Protein 3AAY (pdb70)

Nearest PDB structures (foldseek):
  3aay-assembly2_B  TM=1.004E+00  e=2.017E-62  Mycobacterium tuberculosis
  8k57-assembly1_A-2  TM=9.661E-01  e=4.458E-36  Frondihabitans sp.
  1uar-assembly1_A  TM=9.486E-01  e=1.639E-36  Thermus thermophilus
  8k55-assembly1_B  TM=9.599E-01  e=8.427E-35  Frondihabitans sp.
  3p3a-assembly1_B  TM=9.609E-01  e=1.374E-35  Mycolicibacterium thermoresistibile

Structure (mmCIF, N/CA/C/O backbone):
data_3AAY
#
_entry.id   3AAY
#
_cell.length_a   69.431
_cell.length_b   84.141
_cell.length_c   102.464
_cell.angle_alpha   90.00
_cell.angle_beta   90.00
_cell.angle_gamma   90.00
#
_symmetry.space_group_name_H-M   'P 21 21 21'
#
loop_
_entity.id
_entity.type
_entity.pdbx_description
1 polymer 'Putative thiosulfate sulfurtransferase'
2 non-polymer 'SULFATE ION'
3 non-polymer GLYCEROL
4 water water
#
loop_
_atom_site.group_PDB
_atom_site.id
_atom_site.type_symbol
_atom_site.label_atom_id
_atom_site.label_alt_id
_atom_site.label_comp_id
_atom_site.label_asym_id
_atom_site.label_entity_id
_atom_site.label_seq_id
_atom_site.pdbx_PDB_ins_code
_atom_site.Cartn_x
_atom_site.Cartn_y
_atom_site.Cartn_z
_atom_site.occupancy
_atom_site.B_iso_or_equiv
_atom_site.auth_seq_id
_atom_site.auth_comp_id
_atom_site.auth_asym_id
_atom_site.auth_atom_id
_atom_site.pdbx_PDB_model_num
ATOM 1 N N . MET A 1 1 ? 76.760 52.305 26.176 1.00 37.18 1 MET A N 1
ATOM 2 C CA . MET A 1 1 ? 77.040 52.145 24.709 1.00 37.65 1 MET A CA 1
ATOM 3 C C . MET A 1 1 ? 76.602 50.757 24.251 1.00 37.55 1 MET A C 1
ATOM 4 O O . MET A 1 1 ? 77.280 49.758 24.540 1.00 37.79 1 MET A O 1
ATOM 9 N N . ALA A 1 2 ? 75.486 50.695 23.524 1.00 36.94 2 ALA A N 1
ATOM 10 C CA . ALA A 1 2 ? 74.754 49.430 23.361 1.00 36.71 2 ALA A CA 1
ATOM 11 C C . ALA A 1 2 ? 74.666 48.851 21.946 1.00 36.31 2 ALA A C 1
ATOM 12 O O . ALA A 1 2 ? 73.790 48.038 21.669 1.00 36.29 2 ALA A O 1
ATOM 14 N N . ARG A 1 3 ? 75.569 49.243 21.056 1.00 35.86 3 ARG A N 1
ATOM 15 C CA . ARG A 1 3 ? 75.553 48.707 19.685 1.00 35.36 3 ARG A CA 1
ATOM 16 C C . ARG A 1 3 ? 75.288 47.191 19.560 1.00 35.40 3 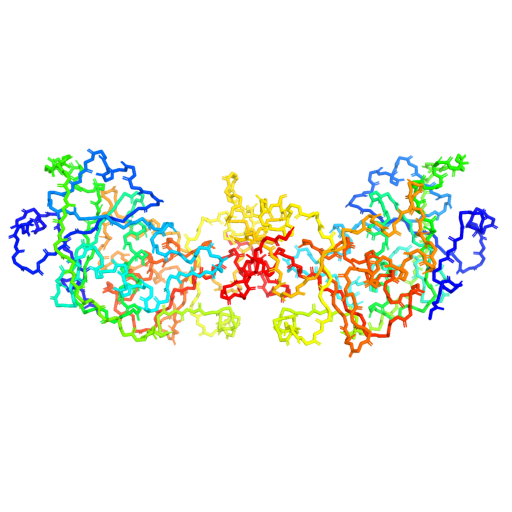ARG A C 1
ATOM 17 O O . ARG A 1 3 ? 74.466 46.754 18.742 1.00 35.09 3 ARG A O 1
ATOM 25 N N . CYS A 1 4 ? 75.962 46.385 20.372 1.00 35.84 4 CYS A N 1
ATOM 26 C CA . CYS A 1 4 ? 75.748 44.922 20.313 1.00 35.89 4 CYS A CA 1
ATOM 27 C C . CYS A 1 4 ? 74.274 44.476 20.440 1.00 34.29 4 CYS A C 1
ATOM 28 O O . CYS A 1 4 ? 73.833 43.548 19.750 1.00 34.25 4 CYS A O 1
ATOM 31 N N . ASP A 1 5 ? 73.516 45.159 21.301 1.00 31.82 5 ASP A N 1
ATOM 32 C CA . ASP A 1 5 ? 72.152 44.758 21.656 1.00 29.57 5 ASP A CA 1
ATOM 33 C C . ASP A 1 5 ? 71.043 45.452 20.850 1.00 26.97 5 ASP A C 1
ATOM 34 O O . ASP A 1 5 ? 69.863 45.125 21.015 1.00 25.94 5 ASP A O 1
ATOM 39 N N . VAL A 1 6 ? 71.399 46.436 20.025 1.00 23.93 6 VAL A N 1
ATOM 40 C CA . VAL A 1 6 ? 70.365 47.277 19.402 1.00 21.77 6 VAL A CA 1
ATOM 41 C C . VAL A 1 6 ? 70.387 47.270 17.872 1.00 21.30 6 VAL A C 1
ATOM 42 O O . VAL A 1 6 ? 69.516 47.865 17.224 1.00 20.94 6 VAL A O 1
ATOM 46 N N . LEU A 1 7 ? 71.370 46.588 17.304 1.00 20.80 7 LEU A N 1
ATOM 47 C CA . LEU A 1 7 ? 71.625 46.647 15.883 1.00 20.72 7 LEU A CA 1
ATOM 48 C C . LEU A 1 7 ? 71.989 45.244 15.409 1.00 21.54 7 LEU A C 1
ATOM 49 O O . LEU A 1 7 ? 72.709 44.514 16.111 1.00 20.44 7 LEU A O 1
ATOM 54 N N . VAL A 1 8 ? 71.469 44.843 14.242 1.00 20.98 8 VAL A N 1
ATOM 55 C CA . VAL A 1 8 ? 71.891 43.585 13.630 1.00 20.83 8 VAL A CA 1
ATOM 56 C C . VAL A 1 8 ? 72.319 43.865 12.191 1.00 20.29 8 VAL A C 1
ATOM 57 O O . VAL A 1 8 ? 71.809 44.795 11.557 1.00 19.83 8 VAL A O 1
ATOM 61 N N . SER A 1 9 ? 73.266 43.082 11.697 1.00 20.35 9 SER A N 1
ATOM 62 C CA . SER A 1 9 ? 73.731 43.224 10.317 1.00 20.86 9 SER A CA 1
ATOM 63 C C . SER A 1 9 ? 72.774 42.553 9.322 1.00 20.91 9 SER A C 1
ATOM 64 O O . SER A 1 9 ? 71.992 41.661 9.675 1.00 19.90 9 SER A O 1
ATOM 67 N N . ALA A 1 10 ? 72.871 42.973 8.062 1.00 21.54 10 ALA A N 1
ATOM 68 C CA . ALA A 1 10 ? 72.089 42.356 7.008 1.00 22.55 10 ALA A CA 1
ATOM 69 C C . ALA A 1 10 ? 72.473 40.887 6.931 1.00 23.52 10 ALA A C 1
ATOM 70 O O . ALA A 1 10 ? 71.647 40.018 6.659 1.00 24.04 10 ALA A O 1
ATOM 72 N N . ASP A 1 11 ? 73.746 40.611 7.168 1.00 24.20 11 ASP A N 1
ATOM 73 C CA . ASP A 1 11 ? 74.221 39.249 7.146 1.00 25.24 11 ASP A CA 1
ATOM 74 C C . ASP A 1 11 ? 73.552 38.386 8.214 1.00 24.65 11 ASP A C 1
ATOM 75 O O . ASP A 1 11 ? 73.082 37.282 7.923 1.00 24.18 11 ASP A O 1
ATOM 80 N N . TRP A 1 12 ? 73.498 38.889 9.445 1.00 23.96 12 TRP A N 1
ATOM 81 C CA . TRP A 1 12 ? 72.790 38.170 10.518 1.00 23.64 12 TRP A CA 1
ATOM 82 C C . TRP A 1 12 ? 71.323 37.993 10.155 1.00 23.32 12 TRP A C 1
ATOM 83 O O . TRP A 1 12 ? 70.753 36.904 10.312 1.00 22.99 12 TRP A O 1
ATOM 94 N N . ALA A 1 13 ? 70.707 39.072 9.678 1.00 22.16 13 ALA A N 1
ATOM 95 C CA . ALA A 1 13 ? 69.300 39.051 9.307 1.00 22.34 13 ALA A CA 1
ATOM 96 C C . ALA A 1 13 ? 68.963 37.966 8.269 1.00 23.06 13 ALA A C 1
ATOM 97 O O . ALA A 1 13 ? 68.032 37.170 8.461 1.00 22.24 13 ALA A O 1
ATOM 99 N N . GLU A 1 14 ? 69.690 37.931 7.154 1.00 23.32 14 GLU A N 1
ATOM 100 C CA . GLU A 1 14 ? 69.356 36.936 6.152 1.00 24.42 14 GLU A CA 1
ATOM 101 C C . GLU A 1 14 ? 69.423 35.503 6.697 1.00 24.76 14 GLU A C 1
ATOM 102 O O . GLU A 1 14 ? 68.639 34.658 6.306 1.00 25.02 14 GLU A O 1
ATOM 108 N N . SER A 1 15 ? 70.341 35.251 7.619 1.00 26.38 15 SER A N 1
ATOM 109 C CA . SER A 1 15 ? 70.516 33.914 8.192 1.00 27.68 15 SER A CA 1
ATOM 110 C C . SER A 1 15 ? 69.480 33.581 9.257 1.00 28.00 15 SER A C 1
ATOM 111 O O . SER A 1 15 ? 69.458 32.462 9.785 1.00 28.57 15 SER A O 1
ATOM 114 N N . ASN A 1 16 ? 68.641 34.556 9.592 1.00 26.62 16 ASN A N 1
ATOM 115 C CA . ASN A 1 16 ? 67.736 34.419 10.721 1.00 25.96 16 ASN A CA 1
ATOM 116 C C . ASN A 1 16 ? 66.312 34.852 10.401 1.00 25.56 16 ASN A C 1
ATOM 117 O O . ASN A 1 16 ? 65.532 35.241 11.291 1.00 24.43 16 ASN A O 1
ATOM 122 N N . LEU A 1 17 ? 65.966 34.770 9.121 1.00 25.47 17 LEU A N 1
ATOM 123 C CA . LEU A 1 17 ? 64.643 35.199 8.676 1.00 26.25 17 LEU A CA 1
ATOM 124 C C . LEU A 1 17 ? 63.536 34.333 9.278 1.00 27.06 17 LEU A C 1
ATOM 125 O O . LEU A 1 17 ? 62.420 34.794 9.475 1.00 27.29 17 LEU A O 1
ATOM 130 N N . HIS A 1 18 ? 63.840 33.075 9.563 1.00 27.89 18 HIS A N 1
ATOM 131 C CA . HIS A 1 18 ? 62.808 32.199 10.118 1.00 28.88 18 HIS A CA 1
ATOM 132 C C . HIS A 1 18 ? 63.256 31.626 11.468 1.00 28.47 18 HIS A C 1
ATOM 133 O O . HIS A 1 18 ? 62.992 30.462 11.769 1.00 28.94 18 HIS A O 1
ATOM 140 N N . ALA A 1 19 ? 63.954 32.435 12.261 1.00 26.35 19 ALA A N 1
ATOM 141 C CA . ALA A 1 19 ? 64.422 31.985 13.570 1.00 25.58 19 ALA A CA 1
ATOM 142 C C . ALA A 1 19 ? 63.297 32.124 14.605 1.00 24.70 19 ALA A C 1
ATOM 143 O O . ALA A 1 19 ? 62.460 33.016 14.490 1.00 24.32 19 ALA A O 1
ATOM 145 N N . PRO A 1 20 ? 63.269 31.232 15.607 1.00 23.28 20 PRO A N 1
ATOM 146 C CA . PRO A 1 20 ? 62.248 31.248 16.660 1.00 22.48 20 PRO A CA 1
ATOM 147 C C . PRO A 1 20 ? 62.133 32.600 17.342 1.00 21.84 20 PRO A C 1
ATOM 148 O O . PRO A 1 20 ? 63.138 33.180 17.728 1.00 21.95 20 PRO A O 1
ATOM 152 N N . LYS A 1 21 ? 60.903 33.077 17.490 1.00 21.23 21 LYS A N 1
ATOM 153 C CA . LYS A 1 21 ? 60.597 34.316 18.187 1.00 20.57 21 LYS A CA 1
ATOM 154 C C . LYS A 1 21 ? 61.353 35.537 17.654 1.00 20.10 21 LYS A C 1
ATOM 155 O O . LYS A 1 21 ? 61.642 36.469 18.401 1.00 19.56 21 LYS A O 1
ATOM 161 N N . VAL A 1 22 ? 61.622 35.548 16.355 1.00 18.93 22 VAL A N 1
ATOM 162 C CA . VAL A 1 22 ? 62.172 36.740 15.706 1.00 18.75 22 VAL A CA 1
ATOM 163 C C . VAL A 1 22 ? 61.172 37.161 14.621 1.00 18.57 22 VAL A C 1
ATOM 164 O O . VAL A 1 22 ? 60.693 36.319 13.851 1.00 18.23 22 VAL A O 1
ATOM 168 N N . VAL A 1 23 ? 60.809 38.435 14.599 1.00 17.57 23 VAL A N 1
ATOM 169 C CA . VAL A 1 23 ? 59.888 38.938 13.573 1.00 17.55 23 VAL A CA 1
ATOM 170 C C . VAL A 1 23 ? 60.448 40.206 12.917 1.00 17.72 23 VAL A C 1
ATOM 171 O O . VAL A 1 23 ? 60.923 41.128 13.603 1.00 16.90 23 VAL A O 1
ATOM 175 N N . PHE A 1 24 ? 60.387 40.238 11.595 1.00 17.28 24 PHE A N 1
ATOM 176 C CA . PHE A 1 24 ? 60.867 41.374 10.813 1.00 17.97 24 PHE A CA 1
ATOM 177 C C . PHE A 1 24 ? 59.710 42.285 10.459 1.00 17.85 24 PHE A C 1
ATOM 178 O O . PHE A 1 24 ? 58.638 41.817 10.074 1.00 17.22 24 PHE A O 1
ATOM 186 N N . VAL A 1 25 ? 59.936 43.589 10.582 1.00 18.58 25 VAL A N 1
ATOM 187 C CA . VAL A 1 25 ? 58.855 44.563 10.490 1.00 18.77 25 VAL A CA 1
ATOM 188 C C . VAL A 1 25 ? 59.360 45.725 9.652 1.00 19.75 25 VAL A C 1
ATOM 189 O O . VAL A 1 25 ? 60.319 46.403 10.033 1.00 19.88 25 VAL A O 1
ATOM 193 N N . GLU A 1 26 ? 58.740 45.932 8.495 1.00 20.25 26 GLU A N 1
ATOM 194 C CA . GLU A 1 26 ? 59.100 47.056 7.641 1.00 21.32 26 GLU A CA 1
ATOM 195 C C . GLU A 1 26 ? 58.263 48.276 7.978 1.00 22.07 26 GLU A C 1
ATOM 196 O O . GLU A 1 26 ? 57.035 48.219 7.960 1.00 21.87 26 GLU A O 1
ATOM 202 N N . VAL A 1 27 ? 58.932 49.386 8.266 1.00 24.04 27 VAL A N 1
ATOM 203 C CA . VAL A 1 27 ? 58.226 50.626 8.573 1.00 25.64 27 VAL A CA 1
ATOM 204 C C . VAL A 1 27 ? 58.632 51.725 7.610 1.00 27.57 27 VAL A C 1
ATOM 205 O O . VAL A 1 27 ? 59.826 52.009 7.426 1.00 27.26 27 VAL A O 1
ATOM 209 N N . ASP A 1 28 ? 57.616 52.317 6.987 1.00 30.29 28 ASP A N 1
ATOM 210 C CA . ASP A 1 28 ? 57.785 53.506 6.158 1.00 32.56 28 ASP A CA 1
ATOM 211 C C . ASP A 1 28 ? 56.508 54.349 6.091 1.00 33.75 28 ASP A C 1
ATOM 212 O O . ASP A 1 28 ? 55.437 53.997 6.652 1.00 33.48 28 ASP A O 1
ATOM 217 N N . GLU A 1 29 ? 56.676 55.484 5.424 1.00 35.27 29 GLU A N 1
ATOM 218 C CA . GLU A 1 29 ? 55.639 56.452 5.040 1.00 37.18 29 GLU A CA 1
ATOM 219 C C . GLU A 1 29 ? 54.299 55.833 4.656 1.00 37.77 29 GLU A C 1
ATOM 220 O O . GLU A 1 29 ? 53.247 56.147 5.233 1.00 38.32 29 GLU A O 1
ATOM 226 N N . ASP A 1 30 ? 54.343 54.985 3.638 1.00 38.30 30 ASP A N 1
ATOM 227 C CA . ASP A 1 30 ? 53.199 54.174 3.259 1.00 38.76 30 ASP A CA 1
ATOM 228 C C . ASP A 1 30 ? 53.766 52.791 3.015 1.00 38.40 30 ASP A C 1
ATOM 229 O O . ASP A 1 30 ? 54.933 52.546 3.290 1.00 38.76 30 ASP A O 1
ATOM 234 N N . THR A 1 31 ? 52.962 51.868 2.519 1.00 37.89 31 THR A N 1
ATOM 235 C CA . THR A 1 31 ? 53.455 50.521 2.419 1.00 37.22 31 THR A CA 1
ATOM 236 C C . THR A 1 31 ? 53.664 50.186 0.964 1.00 36.53 31 THR A C 1
ATOM 237 O O . THR A 1 31 ? 53.655 49.013 0.590 1.00 36.53 31 THR A O 1
ATOM 241 N N . SER A 1 32 ? 53.851 51.220 0.140 1.00 35.56 32 SER A N 1
ATOM 242 C CA . SER A 1 32 ? 53.984 50.991 -1.281 1.00 34.38 32 SER A CA 1
ATOM 243 C C . SER A 1 32 ? 55.227 50.148 -1.539 1.00 32.92 32 SER A C 1
ATOM 244 O O . SER A 1 32 ? 55.157 49.166 -2.263 1.00 33.57 32 SER A O 1
ATOM 247 N N . ALA A 1 33 ? 56.352 50.516 -0.933 1.00 31.54 33 ALA A N 1
ATOM 248 C CA . ALA A 1 33 ? 57.579 49.731 -1.080 1.00 30.53 33 ALA A CA 1
ATOM 249 C C . ALA A 1 33 ? 57.358 48.279 -0.646 1.00 29.68 33 ALA A C 1
ATOM 250 O O . ALA A 1 33 ? 57.653 47.342 -1.380 1.00 29.32 33 ALA A O 1
ATOM 252 N N . TYR A 1 34 ? 56.821 48.101 0.554 1.00 29.53 34 TYR A N 1
ATOM 253 C CA . TYR A 1 34 ? 56.615 46.762 1.091 1.00 29.20 34 TYR A CA 1
ATOM 254 C C . TYR A 1 34 ? 55.708 45.901 0.202 1.00 29.93 34 TYR A C 1
ATOM 255 O O . TYR A 1 34 ? 55.925 44.698 0.044 1.00 29.76 34 TYR A O 1
ATOM 264 N N . ASP A 1 35 ? 54.686 46.527 -0.373 1.00 30.74 35 ASP A N 1
ATOM 265 C CA . ASP A 1 35 ? 53.729 45.821 -1.228 1.00 32.44 35 ASP A CA 1
ATOM 266 C C . ASP A 1 35 ? 54.343 45.415 -2.567 1.00 33.14 35 ASP A C 1
ATOM 267 O O . ASP A 1 35 ? 53.836 44.514 -3.238 1.00 34.20 35 ASP A O 1
ATOM 272 N N . ARG A 1 36 ? 55.413 46.092 -2.973 1.00 33.35 36 ARG A N 1
ATOM 273 C CA . ARG A 1 36 ? 56.132 45.689 -4.181 1.00 33.47 36 ARG A CA 1
ATOM 274 C C . ARG A 1 36 ? 56.985 44.471 -3.858 1.00 32.80 36 ARG A C 1
ATOM 275 O O . ARG A 1 36 ? 56.807 43.403 -4.446 1.00 32.80 36 ARG A O 1
ATOM 283 N N . ASP A 1 37 ? 57.902 44.621 -2.903 1.00 31.76 37 ASP A N 1
ATOM 284 C CA . ASP A 1 37 ? 58.511 43.459 -2.275 1.00 30.56 37 ASP A CA 1
ATOM 285 C C . ASP A 1 37 ? 59.148 43.794 -0.929 1.00 28.94 37 ASP A C 1
ATOM 286 O O . ASP A 1 37 ? 59.312 44.967 -0.578 1.00 29.10 37 ASP A O 1
ATOM 291 N N . HIS A 1 38 ? 59.481 42.760 -0.173 1.00 26.41 38 HIS A N 1
ATOM 292 C CA . HIS A 1 38 ? 59.907 42.935 1.198 1.00 24.33 38 HIS A CA 1
ATOM 293 C C . HIS A 1 38 ? 60.812 41.789 1.592 1.00 23.84 38 HIS A C 1
ATOM 294 O O . HIS A 1 38 ? 60.927 40.773 0.881 1.00 23.95 38 HIS A O 1
ATOM 301 N N . ILE A 1 39 ? 61.446 41.947 2.742 1.00 22.16 39 ILE A N 1
ATOM 302 C CA . ILE A 1 39 ? 62.228 40.870 3.299 1.00 21.40 39 ILE A CA 1
ATOM 303 C C . ILE A 1 39 ? 61.266 39.718 3.585 1.00 21.46 39 ILE A C 1
ATOM 304 O O . ILE A 1 39 ? 60.157 39.934 4.092 1.00 21.20 39 ILE A O 1
ATOM 309 N N . ALA A 1 40 ? 61.680 38.511 3.220 1.00 21.10 40 ALA A N 1
ATOM 310 C CA . ALA A 1 40 ? 60.833 37.318 3.341 1.00 21.84 40 ALA A CA 1
ATOM 311 C C . ALA A 1 40 ? 60.260 37.172 4.741 1.00 21.47 40 ALA A C 1
ATOM 312 O O . ALA A 1 40 ? 61.006 37.159 5.722 1.00 22.07 40 ALA A O 1
ATOM 314 N N . GLY A 1 41 ? 58.942 37.061 4.826 1.00 21.50 41 GLY A N 1
ATOM 315 C CA . GLY A 1 41 ? 58.280 36.859 6.113 1.00 21.27 41 GLY A CA 1
ATOM 316 C C . GLY A 1 41 ? 58.032 38.126 6.896 1.00 20.97 41 GLY A C 1
ATOM 317 O O . GLY A 1 41 ? 57.402 38.085 7.966 1.00 20.98 41 GLY A O 1
ATOM 318 N N . ALA A 1 42 ? 58.517 39.262 6.395 1.00 20.69 42 ALA A N 1
ATOM 319 C CA . ALA A 1 42 ? 58.326 40.525 7.123 1.00 21.16 42 ALA A CA 1
ATOM 320 C C . ALA A 1 42 ? 56.870 40.988 7.058 1.00 21.53 42 ALA A C 1
ATOM 321 O O . ALA A 1 42 ? 56.173 40.727 6.073 1.00 21.70 42 ALA A O 1
ATOM 323 N N . ILE A 1 43 ? 56.420 41.693 8.100 1.00 21.35 43 ILE A N 1
ATOM 324 C CA . ILE A 1 43 ? 55.115 42.339 8.094 1.00 21.17 43 ILE A CA 1
ATOM 325 C C . ILE A 1 43 ? 55.331 43.853 7.998 1.00 21.85 43 ILE A C 1
ATOM 326 O O . ILE A 1 43 ? 56.470 44.335 8.088 1.00 21.34 43 ILE A O 1
ATOM 331 N N . LYS A 1 44 ? 54.257 44.612 7.803 1.00 22.32 44 LYS A N 1
ATOM 332 C CA . LYS A 1 44 ? 54.416 46.050 7.620 1.00 23.03 44 LYS A CA 1
ATOM 333 C C . LYS A 1 44 ? 53.675 46.827 8.692 1.00 22.97 44 LYS A C 1
ATOM 334 O O . LYS A 1 44 ? 52.608 46.402 9.145 1.00 23.10 44 LYS A O 1
ATOM 340 N N . LEU A 1 45 ? 54.261 47.953 9.107 1.00 22.48 45 LEU A N 1
ATOM 341 C CA . LEU A 1 45 ? 53.529 48.987 9.854 1.00 22.85 45 LEU A CA 1
ATOM 342 C C . LEU A 1 45 ? 53.525 50.252 9.012 1.00 23.27 45 LEU A C 1
ATOM 343 O O . LEU A 1 45 ? 54.588 50.709 8.581 1.00 23.72 45 LEU A O 1
ATOM 348 N N . ASP A 1 46 ? 52.348 50.820 8.775 1.00 23.52 46 ASP A N 1
ATOM 349 C CA . ASP A 1 46 ? 52.233 52.082 8.040 1.00 23.52 46 ASP A CA 1
ATOM 350 C C . ASP A 1 46 ? 52.418 53.226 9.015 1.00 23.16 46 ASP A C 1
ATOM 351 O O . ASP A 1 46 ? 51.616 53.409 9.919 1.00 22.91 46 ASP A O 1
ATOM 356 N N . TRP A 1 47 ? 53.475 54.010 8.843 1.00 23.00 47 TRP A N 1
ATOM 357 C CA . TRP A 1 47 ? 53.757 55.054 9.802 1.00 23.76 47 TRP A CA 1
ATOM 358 C C . TRP A 1 47 ? 52.627 56.093 9.907 1.00 24.45 47 TRP A C 1
ATOM 359 O O . TRP A 1 47 ? 52.371 56.635 10.991 1.00 24.68 47 TRP A O 1
ATOM 370 N N . ARG A 1 48 ? 51.933 56.359 8.804 1.00 24.11 48 ARG A N 1
ATOM 371 C CA . ARG A 1 48 ? 50.828 57.322 8.824 1.00 25.60 48 ARG A CA 1
ATOM 372 C C . ARG A 1 48 ? 49.500 56.751 9.346 1.00 25.53 48 ARG A C 1
ATOM 373 O O . ARG A 1 48 ? 48.869 57.353 10.216 1.00 26.93 48 ARG A O 1
ATOM 381 N N . THR A 1 49 ? 49.074 55.598 8.847 1.00 25.32 49 THR A N 1
ATOM 382 C CA . THR A 1 49 ? 47.730 55.094 9.197 1.00 25.43 49 THR A CA 1
ATOM 383 C C . THR A 1 49 ? 47.687 54.176 10.428 1.00 25.21 49 THR A C 1
ATOM 384 O O . THR A 1 49 ? 46.650 54.070 11.097 1.00 25.88 49 THR A O 1
ATOM 388 N N . ASP A 1 50 ? 48.802 53.516 10.734 1.00 24.12 50 ASP A N 1
ATOM 389 C CA . ASP A 1 50 ? 48.856 52.596 11.870 1.00 23.69 50 ASP A CA 1
ATOM 390 C C . ASP A 1 50 ? 49.382 53.255 13.140 1.00 22.69 50 ASP A C 1
ATOM 391 O O . ASP A 1 50 ? 48.959 52.910 14.241 1.00 23.25 50 ASP A O 1
ATOM 396 N N . LEU A 1 51 ? 50.308 54.192 12.998 1.00 21.55 51 LEU A N 1
ATOM 397 C CA . LEU A 1 51 ? 51.057 54.656 14.170 1.00 21.81 51 LEU A CA 1
ATOM 398 C C . LEU A 1 51 ? 50.701 56.060 14.634 1.00 22.41 51 LEU A C 1
ATOM 399 O O . LEU A 1 51 ? 51.150 56.512 15.700 1.00 22.01 51 LEU A O 1
ATOM 404 N N . GLN A 1 52 ? 49.908 56.766 13.837 1.00 22.91 52 GLN A N 1
ATOM 405 C CA . GLN A 1 52 ? 49.500 58.098 14.232 1.00 23.82 52 GLN A CA 1
ATOM 406 C C . GLN A 1 52 ? 48.039 58.104 14.720 1.00 24.55 52 GLN A C 1
ATOM 407 O O . GLN A 1 52 ? 47.203 57.317 14.243 1.00 23.89 52 GLN A O 1
ATOM 413 N N . ASP A 1 53 ? 47.736 58.954 15.693 1.00 24.88 53 ASP A N 1
ATOM 414 C CA . ASP A 1 53 ? 46.342 59.158 16.089 1.00 25.75 53 ASP A CA 1
ATOM 415 C C . ASP A 1 53 ? 45.621 59.852 14.943 1.00 25.96 53 ASP A C 1
ATOM 416 O O . ASP A 1 53 ? 46.095 60.878 14.447 1.00 26.05 53 ASP A O 1
ATOM 421 N N . PRO A 1 54 ? 44.469 59.312 14.527 1.00 26.13 54 PRO A N 1
ATOM 422 C CA . PRO A 1 54 ? 43.841 59.850 13.323 1.00 25.97 54 PRO A CA 1
ATOM 423 C C . PRO A 1 54 ? 43.151 61.185 13.579 1.00 25.28 54 PRO A C 1
ATOM 424 O O . PRO A 1 54 ? 42.746 61.841 12.640 1.00 25.91 54 PRO A O 1
ATOM 428 N N . VAL A 1 55 ? 42.994 61.575 14.831 1.00 24.42 55 VAL A N 1
ATOM 429 C CA . VAL A 1 55 ? 42.298 62.839 15.128 1.00 24.22 55 VAL A CA 1
ATOM 430 C C . VAL A 1 55 ? 43.220 63.872 15.770 1.00 23.79 55 VAL A C 1
ATOM 431 O O . VAL A 1 55 ? 43.394 64.970 15.242 1.00 23.48 55 VAL A O 1
ATOM 435 N N . LYS A 1 56 ? 43.778 63.523 16.928 1.00 23.32 56 LYS A N 1
ATOM 436 C CA . LYS A 1 56 ? 44.651 64.426 17.669 1.00 23.20 56 LYS A CA 1
ATOM 437 C C . LYS A 1 56 ? 46.048 64.400 17.059 1.00 22.29 56 LYS A C 1
ATOM 438 O O . LYS A 1 56 ? 46.403 63.444 16.388 1.00 21.68 56 LYS A O 1
ATOM 444 N N . ARG A 1 57 ? 46.846 65.438 17.302 1.00 21.62 57 ARG A N 1
ATOM 445 C CA . ARG A 1 57 ? 48.236 65.383 16.870 1.00 22.00 57 ARG A CA 1
ATOM 446 C C . ARG A 1 57 ? 49.043 64.587 17.893 1.00 21.77 57 ARG A C 1
ATOM 447 O O . ARG A 1 57 ? 49.593 65.157 18.834 1.00 21.80 57 ARG A O 1
ATOM 455 N N . ASP A 1 58 ? 49.136 63.279 17.698 1.00 22.18 58 ASP A N 1
ATOM 456 C CA . ASP A 1 58 ? 49.894 62.438 18.623 1.00 22.37 58 ASP A CA 1
ATOM 457 C C . ASP A 1 58 ? 50.110 61.103 17.922 1.00 22.51 58 ASP A C 1
ATOM 458 O O . ASP A 1 58 ? 49.539 60.851 16.859 1.00 21.73 58 ASP A O 1
ATOM 463 N N . PHE A 1 59 ? 50.943 60.233 18.478 1.00 22.84 59 PHE A N 1
ATOM 464 C CA . PHE A 1 59 ? 50.948 58.880 17.938 1.00 22.97 59 PHE A CA 1
ATOM 465 C C . PHE A 1 59 ? 50.014 58.054 18.829 1.00 23.33 59 PHE A C 1
ATOM 466 O O . PHE A 1 59 ? 49.403 58.587 19.765 1.00 22.14 59 PHE A O 1
ATOM 474 N N . VAL A 1 60 ? 49.864 56.773 18.512 1.00 23.31 60 VAL A N 1
ATOM 475 C CA . VAL A 1 60 ? 48.896 55.936 19.211 1.00 23.95 60 VAL A CA 1
ATOM 476 C C . VAL A 1 60 ? 49.261 55.770 20.688 1.00 23.96 60 VAL A C 1
ATOM 477 O O . VAL A 1 60 ? 50.447 55.760 21.037 1.00 24.39 60 VAL A O 1
ATOM 481 N N . ASP A 1 61 ? 48.247 55.666 21.543 1.00 23.28 61 ASP A N 1
ATOM 482 C CA . ASP A 1 61 ? 48.486 55.445 22.967 1.00 23.95 61 ASP A CA 1
ATOM 483 C C . ASP A 1 61 ? 48.760 53.964 23.222 1.00 23.22 61 ASP A C 1
ATOM 484 O O . ASP A 1 61 ? 48.782 53.169 22.279 1.00 22.10 61 ASP A O 1
ATOM 489 N N . ALA A 1 62 ? 48.987 53.595 24.475 1.00 22.65 62 ALA A N 1
ATOM 490 C 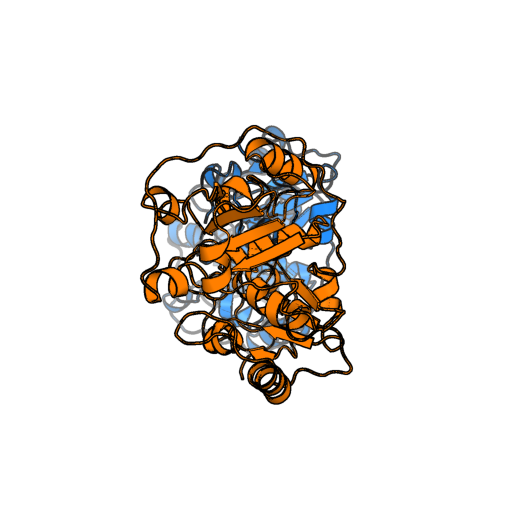CA . ALA A 1 62 ? 49.431 52.226 24.774 1.00 22.44 62 ALA A CA 1
ATOM 491 C C . ALA A 1 62 ? 48.424 51.165 24.355 1.00 22.11 62 ALA A C 1
ATOM 492 O O . ALA A 1 62 ? 48.814 50.094 23.854 1.00 22.15 62 ALA A O 1
ATOM 494 N N . GLN A 1 63 ? 47.138 51.441 24.554 1.00 21.69 63 GLN A N 1
ATOM 495 C CA . GLN A 1 63 ? 46.083 50.494 24.166 1.00 21.72 63 GLN A CA 1
ATOM 496 C C . GLN A 1 63 ? 45.987 50.331 22.652 1.00 21.53 63 GLN A C 1
ATOM 497 O O . GLN A 1 63 ? 45.857 49.210 22.153 1.00 21.19 63 GLN A O 1
ATOM 503 N N . GLN A 1 64 ? 46.041 51.441 21.923 1.00 21.10 64 GLN A N 1
ATOM 504 C CA . GLN A 1 64 ? 45.974 51.394 20.454 1.00 20.62 64 GLN A CA 1
ATOM 505 C C . GLN A 1 64 ? 47.201 50.645 19.896 1.00 20.44 64 GLN A C 1
ATOM 506 O O . GLN A 1 64 ? 47.120 49.847 18.922 1.00 20.00 64 GLN A O 1
ATOM 512 N N . PHE A 1 65 ? 48.354 50.912 20.502 1.00 19.66 65 PHE A N 1
ATOM 513 C CA . PHE A 1 65 ? 49.600 50.243 20.114 1.00 19.58 65 PHE A CA 1
ATOM 514 C C . PHE A 1 65 ? 49.495 48.736 20.394 1.00 19.05 65 PHE A C 1
ATOM 515 O O . PHE A 1 65 ? 49.891 47.908 19.569 1.00 18.59 65 PHE A O 1
ATOM 523 N N . SER A 1 66 ? 48.947 48.380 21.553 1.00 19.20 66 SER A N 1
ATOM 524 C CA . SER A 1 66 ? 48.780 46.967 21.913 1.00 18.94 66 SER A CA 1
ATOM 525 C C . SER A 1 66 ? 47.831 46.287 20.940 1.00 18.85 66 SER A C 1
ATOM 526 O O . SER A 1 66 ? 48.072 45.161 20.494 1.00 17.68 66 SER A O 1
ATOM 529 N N . LYS A 1 67 ? 46.742 46.978 20.609 1.00 19.13 67 LYS A N 1
ATOM 530 C CA . LYS A 1 67 ? 45.748 46.427 19.697 1.00 19.23 67 LYS A CA 1
ATOM 531 C C . LYS A 1 67 ? 46.363 46.200 18.335 1.00 19.04 67 LYS A C 1
ATOM 532 O O . LYS A 1 67 ? 46.105 45.180 17.671 1.00 18.92 67 LYS A O 1
ATOM 538 N N . LEU A 1 68 ? 47.175 47.153 17.897 1.00 18.09 68 LEU A N 1
ATOM 539 C CA . LEU A 1 68 ? 47.769 47.051 16.563 1.00 18.14 68 LEU A CA 1
ATOM 540 C C . LEU A 1 68 ? 48.746 45.855 16.474 1.00 18.00 68 LEU A C 1
ATOM 541 O O . LEU A 1 68 ? 48.738 45.087 15.497 1.00 17.29 68 LEU A O 1
ATOM 546 N N . LEU A 1 69 ? 49.621 45.744 17.473 1.00 17.84 69 LEU A N 1
ATOM 547 C CA . LEU A 1 69 ? 50.596 44.648 17.510 1.00 18.51 69 LEU A CA 1
ATOM 548 C C . LEU A 1 69 ? 49.907 43.275 17.632 1.00 18.58 69 LEU A C 1
ATOM 549 O O . LEU A 1 69 ? 50.317 42.313 16.974 1.00 17.89 69 LEU A O 1
ATOM 554 N N . SER A 1 70 ? 48.874 43.196 18.468 1.00 18.48 70 SER A N 1
ATOM 555 C CA . SER A 1 70 ? 48.061 41.971 18.576 1.00 19.19 70 SER A CA 1
ATOM 556 C C . SER A 1 70 ? 47.505 41.546 17.200 1.00 20.10 70 SER A C 1
ATOM 557 O O . SER A 1 70 ? 47.600 40.366 16.805 1.00 19.36 70 SER A O 1
ATOM 560 N N . GLU A 1 71 ? 46.929 42.500 16.467 1.00 20.17 71 GLU A N 1
ATOM 561 C CA . GLU A 1 71 ? 46.367 42.224 15.142 1.00 21.55 71 GLU A CA 1
ATOM 562 C C . GLU A 1 71 ? 47.418 41.788 14.106 1.00 21.33 71 GLU A C 1
ATOM 563 O O . GLU A 1 71 ? 47.127 40.958 13.239 1.00 21.53 71 GLU A O 1
ATOM 569 N N . ARG A 1 72 ? 48.626 42.348 14.196 1.00 20.30 72 ARG A N 1
ATOM 570 C CA . ARG A 1 72 ? 49.704 42.067 13.235 1.00 20.43 72 ARG A CA 1
ATOM 571 C C . ARG A 1 72 ? 50.511 40.826 13.634 1.00 19.45 72 ARG A C 1
ATOM 572 O O . ARG A 1 72 ? 51.380 40.384 12.902 1.00 19.19 72 ARG A O 1
ATOM 580 N N . GLY A 1 73 ? 50.240 40.287 14.817 1.00 19.31 73 GLY A N 1
ATOM 581 C CA . GLY A 1 73 ? 50.933 39.073 15.254 1.00 18.57 73 GLY A CA 1
ATOM 582 C C . GLY A 1 73 ? 52.311 39.245 15.862 1.00 18.47 73 GLY A C 1
ATOM 583 O O . GLY A 1 73 ? 53.157 38.362 15.705 1.00 18.45 73 GLY A O 1
ATOM 584 N N . ILE A 1 74 ? 52.540 40.357 16.569 1.00 17.73 74 ILE A N 1
ATOM 585 C CA . ILE A 1 74 ? 53.800 40.578 17.315 1.00 17.98 74 ILE A CA 1
ATOM 586 C C . ILE A 1 74 ? 53.549 40.342 18.809 1.00 18.48 74 ILE A C 1
ATOM 587 O O . ILE A 1 74 ? 52.589 40.889 19.372 1.00 18.75 74 ILE A O 1
ATOM 592 N N . ALA A 1 75 ? 54.390 39.524 19.441 1.00 18.73 75 ALA A N 1
ATOM 593 C CA . ALA A 1 75 ? 54.283 39.230 20.878 1.00 19.15 75 ALA A CA 1
ATOM 594 C C . ALA A 1 75 ? 55.274 40.028 21.699 1.00 19.43 75 ALA A C 1
ATOM 595 O O . ALA A 1 75 ? 56.298 40.471 21.186 1.00 20.05 75 ALA A O 1
ATOM 597 N N . ASN A 1 76 ? 54.992 40.177 22.995 1.00 19.48 76 ASN A N 1
ATOM 598 C CA . ASN A 1 76 ? 55.894 40.879 23.892 1.00 19.93 76 ASN A CA 1
ATOM 599 C C . ASN A 1 76 ? 57.256 40.197 23.917 1.00 20.43 76 ASN A C 1
ATOM 600 O O . ASN A 1 76 ? 58.278 40.849 24.108 1.00 20.15 76 ASN A O 1
ATOM 605 N N . GLU A 1 77 ? 57.260 38.878 23.747 1.00 21.13 77 GLU A N 1
ATOM 606 C CA . GLU A 1 77 ? 58.499 38.120 23.875 1.00 22.18 77 GLU A CA 1
ATOM 607 C C . GLU A 1 77 ? 59.275 37.960 22.565 1.00 21.33 77 GLU A C 1
ATOM 608 O O . GLU A 1 77 ? 60.411 37.476 22.572 1.00 20.35 77 GLU A O 1
ATOM 614 N N . ASP A 1 78 ? 58.672 38.385 21.454 1.00 20.18 78 ASP A N 1
ATOM 615 C CA . ASP A 1 78 ? 59.370 38.402 20.171 1.00 19.98 78 ASP A CA 1
ATOM 616 C C . ASP A 1 78 ? 60.543 39.381 20.141 1.00 19.64 78 ASP A C 1
ATOM 617 O O . ASP A 1 78 ? 60.477 40.471 20.689 1.00 19.98 78 ASP A O 1
ATOM 622 N N . THR A 1 79 ? 61.612 38.988 19.469 1.00 18.70 79 THR A N 1
ATOM 623 C CA . THR A 1 79 ? 62.640 39.948 19.089 1.00 17.61 79 THR A CA 1
ATOM 624 C C . THR A 1 79 ? 62.183 40.592 17.781 1.00 17.79 79 THR A C 1
ATOM 625 O O . THR A 1 79 ? 62.058 39.911 16.744 1.00 17.07 79 THR A O 1
ATOM 629 N N . VAL A 1 80 ? 61.955 41.905 17.824 1.00 16.72 80 VAL A N 1
ATOM 630 C CA . VAL A 1 80 ? 61.467 42.657 16.653 1.00 16.20 80 VAL A CA 1
ATOM 631 C C . VAL A 1 80 ? 62.626 43.304 15.899 1.00 15.99 80 VAL A C 1
ATOM 632 O O . VAL A 1 80 ? 63.433 44.005 16.497 1.00 16.28 80 VAL A O 1
ATOM 636 N N . ILE A 1 81 ? 62.748 43.017 14.611 1.00 15.97 81 ILE A N 1
ATOM 637 C CA . ILE A 1 81 ? 63.821 43.610 13.793 1.00 16.29 81 ILE A CA 1
ATOM 638 C C . ILE A 1 81 ? 63.193 44.595 12.809 1.00 17.15 81 ILE A C 1
ATOM 639 O O . ILE A 1 81 ? 62.470 44.193 11.911 1.00 17.13 81 ILE A O 1
ATOM 644 N N . LEU A 1 82 ? 63.477 45.891 12.985 1.00 17.59 82 LEU A N 1
ATOM 645 C CA . LEU A 1 82 ? 62.824 46.951 12.241 1.00 17.31 82 LEU A CA 1
ATOM 646 C C . LEU A 1 82 ? 63.690 47.407 11.072 1.00 17.57 82 LEU A C 1
ATOM 647 O O . LEU A 1 82 ? 64.901 47.521 11.202 1.00 17.85 82 LEU A O 1
ATOM 652 N N . TYR A 1 83 ? 63.088 47.666 9.921 1.00 18.07 83 TYR A N 1
ATOM 653 C CA . TYR A 1 83 ? 63.892 48.142 8.794 1.00 18.20 83 TYR A CA 1
ATOM 654 C C . TYR A 1 83 ? 63.015 48.951 7.867 1.00 19.07 83 TYR A C 1
ATOM 655 O O . TYR A 1 83 ? 61.786 48.829 7.893 1.00 18.73 83 TYR A O 1
ATOM 664 N N . GLY A 1 84 ? 63.626 49.805 7.052 1.00 20.26 84 GLY A N 1
ATOM 665 C CA . GLY A 1 84 ? 62.824 50.462 6.041 1.00 22.28 84 GLY A CA 1
ATOM 666 C C . GLY A 1 84 ? 63.615 51.302 5.061 1.00 23.30 84 GLY A C 1
ATOM 667 O O . GLY A 1 84 ? 64.828 51.405 5.168 1.00 23.64 84 GLY A O 1
ATOM 668 N N . GLY A 1 85 ? 62.898 51.869 4.094 1.00 25.12 85 GLY A N 1
ATOM 669 C CA . GLY A 1 85 ? 63.450 52.848 3.165 1.00 26.60 85 GLY A CA 1
ATOM 670 C C . GLY A 1 85 ? 63.200 54.225 3.747 1.00 28.10 85 GLY A C 1
ATOM 671 O O . GLY A 1 85 ? 62.918 54.347 4.950 1.00 27.75 85 GLY A O 1
ATOM 672 N N . ASN A 1 86 ? 63.280 55.261 2.913 1.00 29.01 86 ASN A N 1
ATOM 673 C CA . ASN A 1 86 ? 63.450 56.610 3.437 1.00 30.77 86 ASN A CA 1
ATOM 674 C C . ASN A 1 86 ? 64.530 56.651 4.540 1.00 30.79 86 ASN A C 1
ATOM 675 O O . ASN A 1 86 ? 64.274 57.124 5.651 1.00 31.47 86 ASN A O 1
ATOM 680 N N . ASN A 1 87 ? 65.719 56.129 4.231 1.00 31.02 87 ASN A N 1
ATOM 681 C CA . ASN A 1 87 ? 66.870 56.135 5.161 1.00 30.52 87 ASN A CA 1
ATOM 682 C C . ASN A 1 87 ? 66.658 55.527 6.557 1.00 30.88 87 ASN A C 1
ATOM 683 O O . ASN A 1 87 ? 67.332 55.931 7.514 1.00 31.30 87 ASN A O 1
ATOM 688 N N . ASN A 1 88 ? 65.759 54.553 6.687 1.00 30.10 88 ASN A N 1
ATOM 689 C CA . ASN A 1 88 ? 65.550 53.900 7.999 1.00 29.55 88 ASN A CA 1
ATOM 690 C C . ASN A 1 88 ? 65.077 54.936 9.042 1.00 29.42 88 ASN A C 1
ATOM 691 O O . ASN A 1 88 ? 65.101 54.670 10.249 1.00 28.73 88 ASN A O 1
ATOM 696 N N . TRP A 1 89 ? 64.634 56.108 8.574 1.00 29.79 89 TRP A N 1
ATOM 697 C CA . TRP A 1 89 ? 64.039 57.135 9.470 1.00 28.86 89 TRP A CA 1
ATOM 698 C C . TRP A 1 89 ? 62.804 56.680 10.196 1.00 28.81 89 TRP A C 1
ATOM 699 O O . TRP A 1 89 ? 62.615 56.954 11.398 1.00 28.76 89 TRP A O 1
ATOM 710 N N . PHE A 1 90 ? 61.903 56.065 9.450 1.00 27.33 90 PHE A N 1
ATOM 711 C CA . PHE A 1 90 ? 60.647 55.684 10.035 1.00 27.73 90 PHE A CA 1
ATOM 712 C C . PHE A 1 90 ? 60.825 54.412 10.842 1.00 26.62 90 PHE A C 1
ATOM 713 O O . PHE A 1 90 ? 60.107 54.201 11.809 1.00 26.77 90 PHE A O 1
ATOM 721 N N . ALA A 1 91 ? 61.792 53.580 10.435 1.00 25.31 91 ALA A N 1
ATOM 722 C CA . ALA A 1 91 ? 62.163 52.412 11.225 1.00 23.61 91 ALA A CA 1
ATOM 723 C C . ALA A 1 91 ? 62.738 52.854 12.574 1.00 22.28 91 ALA A C 1
ATOM 724 O O . ALA A 1 91 ? 62.433 52.270 13.609 1.00 21.23 91 ALA A O 1
ATOM 726 N N . ALA A 1 92 ? 63.576 53.883 12.562 1.00 20.64 92 ALA A N 1
ATOM 727 C CA . ALA A 1 92 ? 64.113 54.415 13.806 1.00 20.01 92 ALA A CA 1
ATOM 728 C C . ALA A 1 92 ? 62.997 55.060 14.643 1.00 19.41 92 ALA A C 1
ATOM 729 O O . ALA A 1 92 ? 63.026 54.989 15.882 1.00 18.36 92 ALA A O 1
ATOM 731 N N . TYR A 1 93 ? 62.030 55.696 13.971 1.00 18.81 93 TYR A N 1
ATOM 732 C CA . TYR A 1 93 ? 60.866 56.290 14.654 1.00 19.36 93 TYR A CA 1
ATOM 733 C C . TYR A 1 93 ? 60.097 55.150 15.345 1.00 18.54 93 TYR A C 1
ATOM 734 O O . TYR A 1 93 ? 59.711 55.260 16.509 1.00 17.83 93 TYR A O 1
ATOM 743 N N . ALA A 1 94 ? 59.864 54.056 14.617 1.00 18.17 94 ALA A N 1
ATOM 744 C CA . ALA A 1 94 ? 59.182 52.911 15.226 1.00 17.83 94 ALA A CA 1
ATOM 745 C C . ALA A 1 94 ? 60.007 52.289 16.355 1.00 17.49 94 ALA A C 1
ATOM 746 O O . ALA A 1 94 ? 59.447 51.869 17.363 1.00 17.62 94 ALA A O 1
ATOM 748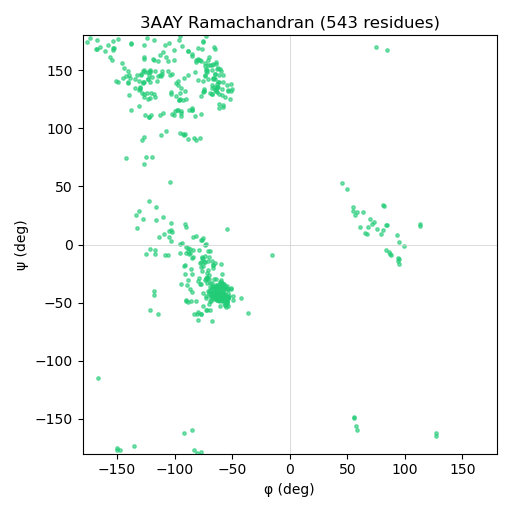 N N . TYR A 1 95 ? 61.334 52.235 16.206 1.00 17.23 95 TYR A N 1
ATOM 749 C CA . TYR A 1 95 ? 62.170 51.708 17.286 1.00 16.87 95 TYR A CA 1
ATOM 750 C C . TYR A 1 95 ? 61.913 52.531 18.563 1.00 16.78 95 TYR A C 1
ATOM 751 O O . TYR A 1 95 ? 61.699 51.986 19.664 1.00 15.46 95 TYR A O 1
ATOM 760 N N . TRP A 1 96 ? 61.922 53.849 18.407 1.00 16.44 96 TRP A N 1
ATOM 761 C CA . TRP A 1 96 ? 61.644 54.747 19.523 1.00 16.53 96 TRP A CA 1
ATOM 762 C C . TRP A 1 96 ? 60.239 54.476 20.113 1.00 16.34 96 TRP A C 1
ATOM 763 O O . TRP A 1 96 ? 60.083 54.425 21.330 1.00 15.29 96 TRP A O 1
ATOM 774 N N . TYR A 1 97 ? 59.215 54.276 19.275 1.00 16.77 97 TYR A N 1
ATOM 775 C CA . TYR A 1 97 ? 57.884 53.909 19.813 1.00 17.45 97 TYR A CA 1
ATOM 776 C C . TYR A 1 97 ? 57.961 52.623 20.631 1.00 16.96 97 TYR A C 1
ATOM 777 O O . TYR A 1 97 ? 57.407 52.533 21.723 1.00 16.80 97 TYR A O 1
ATOM 786 N N . PHE A 1 98 ? 58.608 51.606 20.081 1.00 17.14 98 PHE A N 1
ATOM 787 C CA . PHE A 1 98 ? 58.738 50.335 20.822 1.00 17.50 98 PHE A CA 1
ATOM 788 C C . PHE A 1 98 ? 59.366 50.528 22.210 1.00 17.45 98 PHE A C 1
ATOM 789 O O . PHE A 1 98 ? 58.890 49.953 23.178 1.00 17.83 98 PHE A O 1
ATOM 797 N N . LYS A 1 99 ? 60.434 51.334 22.312 1.00 17.66 99 LYS A N 1
ATOM 798 C CA . LYS A 1 99 ? 61.087 51.551 23.591 1.00 17.35 99 LYS A CA 1
ATOM 799 C C . LYS A 1 99 ? 60.157 52.360 24.491 1.00 18.24 99 LYS A C 1
ATOM 800 O O . LYS A 1 99 ? 60.078 52.118 25.700 1.00 17.83 99 LYS A O 1
ATOM 806 N N . LEU A 1 100 ? 59.463 53.336 23.907 1.00 17.81 100 LEU A N 1
ATOM 807 C CA . LEU A 1 100 ? 58.521 54.157 24.673 1.00 17.96 100 LEU A CA 1
ATOM 808 C C . LEU A 1 100 ? 57.534 53.268 25.408 1.00 18.16 100 LEU A C 1
ATOM 809 O O . LEU A 1 100 ? 57.231 53.488 26.595 1.00 18.98 100 LEU A O 1
ATOM 814 N N . TYR A 1 101 ? 57.020 52.276 24.693 1.00 18.65 101 TYR A N 1
ATOM 815 C CA . TYR A 1 101 ? 56.040 51.336 25.252 1.00 18.65 101 TYR A CA 1
ATOM 816 C C . TYR A 1 101 ? 56.626 50.067 25.889 1.00 19.41 101 TYR A C 1
ATOM 817 O O . TYR A 1 101 ? 55.921 49.077 26.123 1.00 20.55 101 TYR A O 1
ATOM 826 N N . GLY A 1 102 ? 57.908 50.109 26.202 1.00 19.51 102 GLY A N 1
ATOM 827 C CA . GLY A 1 102 ? 58.520 49.119 27.091 1.00 20.10 102 GLY A CA 1
ATOM 828 C C . GLY A 1 102 ? 58.961 47.811 26.458 1.00 19.99 102 GLY A C 1
ATOM 829 O O . GLY A 1 102 ? 59.189 46.837 27.166 1.00 19.99 102 GLY A O 1
ATOM 830 N N . HIS A 1 103 ? 59.084 47.761 25.136 1.00 19.77 103 HIS A N 1
ATOM 831 C CA . HIS A 1 103 ? 59.470 46.501 24.498 1.00 19.98 103 HIS A CA 1
ATOM 832 C C . HIS A 1 103 ? 60.961 46.291 24.685 1.00 20.70 103 HIS A C 1
ATOM 833 O O . HIS A 1 103 ? 61.760 47.165 24.363 1.00 21.20 103 HIS A O 1
ATOM 840 N N . GLU A 1 104 ? 61.333 45.122 25.197 1.00 20.61 104 GLU A N 1
ATOM 841 C CA . GLU A 1 104 ? 62.718 44.828 25.527 1.00 21.41 104 GLU A CA 1
ATOM 842 C C . GLU A 1 104 ? 63.583 44.433 24.337 1.00 20.08 104 GLU A C 1
ATOM 843 O O . GLU A 1 104 ? 64.619 45.063 24.076 1.00 20.54 104 GLU A O 1
ATOM 849 N N . LYS A 1 105 ? 63.197 43.373 23.630 1.00 18.88 105 LYS A N 1
ATOM 850 C CA . LYS A 1 105 ? 64.028 42.867 22.536 1.00 17.99 105 LYS A CA 1
ATOM 851 C C . LYS A 1 105 ? 63.644 43.458 21.162 1.00 17.35 105 LYS A C 1
ATOM 852 O O . LYS A 1 105 ? 62.742 42.963 20.464 1.00 16.41 105 LYS A O 1
ATOM 858 N N . VAL A 1 106 ? 64.346 44.509 20.764 1.00 16.80 106 VAL A N 1
ATOM 859 C CA . VAL A 1 106 ? 64.051 45.159 19.493 1.00 16.64 106 VAL A CA 1
ATOM 860 C C . VAL A 1 106 ? 65.340 45.774 18.977 1.00 16.81 106 VAL A C 1
ATOM 861 O O . VAL A 1 106 ? 66.180 46.277 19.761 1.00 16.63 106 VAL A O 1
ATOM 865 N N . LYS A 1 107 ? 65.526 45.678 17.672 1.00 16.79 107 LYS A N 1
ATOM 866 C CA . LYS A 1 107 ? 66.760 46.121 17.062 1.00 17.45 107 LYS A CA 1
ATOM 867 C C . LYS A 1 107 ? 66.488 46.708 15.687 1.00 17.59 107 LYS A C 1
ATOM 868 O O . LYS A 1 107 ? 65.490 46.369 15.042 1.00 17.63 107 LYS A O 1
ATOM 874 N N . LEU A 1 108 ? 67.386 47.568 15.229 1.00 17.12 108 LEU A N 1
ATOM 875 C CA . LEU A 1 108 ? 67.353 47.992 13.824 1.00 18.29 108 LEU A CA 1
ATOM 876 C C . LEU A 1 108 ? 68.234 47.101 12.948 1.00 19.12 108 LEU A C 1
ATOM 877 O O . LEU A 1 108 ? 69.312 46.658 13.358 1.00 18.13 108 LEU A O 1
ATOM 882 N N . LEU A 1 109 ? 67.765 46.853 11.729 1.00 19.97 109 LEU A N 1
ATOM 883 C CA . LEU A 1 109 ? 68.592 46.269 10.671 1.00 21.55 109 LEU A CA 1
ATOM 884 C C . LEU A 1 109 ? 69.502 47.375 10.134 1.00 21.85 109 LEU A C 1
ATOM 885 O O . LEU A 1 109 ? 69.019 48.337 9.521 1.00 22.17 109 LEU A O 1
ATOM 890 N N . ASP A 1 110 ? 70.804 47.242 10.384 1.00 21.49 110 ASP A N 1
ATOM 891 C CA . ASP A 1 110 ? 71.762 48.306 10.098 1.00 22.43 110 ASP A CA 1
ATOM 892 C C . ASP A 1 110 ? 71.781 48.624 8.608 1.00 22.74 110 ASP A C 1
ATOM 893 O O . ASP A 1 110 ? 72.103 47.760 7.796 1.00 23.37 110 ASP A O 1
ATOM 898 N N . GLY A 1 111 ? 71.406 49.853 8.252 1.00 22.68 111 GLY A N 1
ATOM 899 C CA . GLY A 1 111 ? 71.379 50.246 6.842 1.00 23.48 111 GLY A CA 1
ATOM 900 C C . GLY A 1 111 ? 70.008 50.051 6.213 1.00 23.04 111 GLY A C 1
ATOM 901 O O . GLY A 1 111 ? 69.761 50.527 5.116 1.00 23.17 111 GLY A O 1
ATOM 902 N N . GLY A 1 112 ? 69.113 49.351 6.915 1.00 22.34 112 GLY A N 1
ATOM 903 C CA . GLY A 1 112 ? 67.737 49.189 6.440 1.00 21.38 112 GLY A CA 1
ATOM 904 C C . GLY A 1 112 ? 67.610 48.587 5.043 1.00 20.96 112 GLY A C 1
ATOM 905 O O . GLY A 1 112 ? 68.427 47.765 4.628 1.00 20.75 112 GLY A O 1
ATOM 906 N N . ARG A 1 113 ? 66.569 49.005 4.333 1.00 21.15 113 ARG A N 1
ATOM 907 C CA . ARG A 1 113 ? 66.277 48.549 2.966 1.00 22.23 113 ARG A CA 1
ATOM 908 C C . ARG A 1 113 ? 67.394 48.933 1.981 1.00 22.53 113 ARG A C 1
ATOM 909 O O . ARG A 1 113 ? 67.766 48.158 1.095 1.00 22.48 113 ARG A O 1
ATOM 917 N N . LYS A 1 114 ? 67.924 50.141 2.128 1.00 23.11 114 LYS A N 1
ATOM 918 C CA . LYS A 1 114 ? 68.986 50.612 1.236 1.00 23.13 114 LYS A CA 1
ATOM 919 C C . LYS A 1 114 ? 70.183 49.653 1.226 1.00 22.93 114 LYS A C 1
ATOM 920 O O . LYS A 1 114 ? 70.660 49.241 0.170 1.00 22.40 114 LYS A O 1
ATOM 926 N N . LYS A 1 115 ? 70.664 49.270 2.413 1.00 22.86 115 LYS A N 1
ATOM 927 C CA . LYS A 1 115 ? 71.795 48.350 2.533 1.00 22.44 115 LYS A CA 1
ATOM 928 C C . LYS A 1 115 ? 71.443 46.938 2.003 1.00 22.25 115 LYS A C 1
ATOM 929 O O . LYS A 1 115 ? 72.251 46.285 1.328 1.00 22.39 115 LYS A O 1
ATOM 935 N N . TRP A 1 116 ? 70.236 46.481 2.310 1.00 21.99 116 TRP A N 1
ATOM 936 C CA . TRP A 1 116 ? 69.779 45.150 1.886 1.00 21.87 116 TRP A CA 1
ATOM 937 C C . TRP A 1 116 ? 69.764 45.086 0.361 1.00 22.24 116 TRP A C 1
ATOM 938 O O . TRP A 1 116 ? 70.244 44.132 -0.241 1.00 22.60 116 TRP A O 1
ATOM 949 N N . GLU A 1 117 ? 69.216 46.120 -0.263 1.00 22.99 117 GLU A N 1
ATOM 950 C CA . GLU A 1 117 ? 69.138 46.170 -1.721 1.00 24.14 117 GLU A CA 1
ATOM 951 C C . GLU A 1 117 ? 70.517 46.318 -2.338 1.00 24.94 117 GLU A C 1
ATOM 952 O O . GLU A 1 117 ? 70.857 45.634 -3.300 1.00 24.53 117 GLU A O 1
ATOM 958 N N . LEU A 1 118 ? 71.321 47.204 -1.766 1.00 25.60 118 LEU A N 1
ATOM 959 C CA . LEU A 1 118 ? 72.705 47.351 -2.219 1.00 26.59 118 LEU A CA 1
ATOM 960 C C . LEU A 1 118 ? 73.486 46.031 -2.160 1.00 26.87 118 LEU A C 1
ATOM 961 O O . LEU A 1 118 ? 74.330 45.745 -3.030 1.00 27.02 118 LEU A O 1
ATOM 966 N N . ASP A 1 119 ? 73.208 45.217 -1.143 1.00 26.87 119 ASP A N 1
ATOM 967 C CA . ASP A 1 119 ? 73.877 43.918 -1.000 1.00 26.79 119 ASP A CA 1
ATOM 968 C C . ASP A 1 119 ? 73.347 42.922 -2.024 1.00 26.26 119 ASP A C 1
ATOM 969 O O . ASP A 1 119 ? 73.884 41.829 -2.156 1.00 26.64 119 ASP A O 1
ATOM 974 N N . GLY A 1 120 ? 72.267 43.278 -2.717 1.00 25.60 120 GLY A N 1
ATOM 975 C CA . GLY A 1 120 ? 71.662 42.369 -3.686 1.00 24.36 120 GLY A CA 1
ATOM 976 C C . GLY A 1 120 ? 70.902 41.211 -3.056 1.00 24.06 120 GLY A C 1
ATOM 977 O O . GLY A 1 120 ? 70.637 40.210 -3.714 1.00 23.41 120 GLY A O 1
ATOM 978 N N . ARG A 1 121 ? 70.535 41.346 -1.780 1.00 23.70 121 ARG A N 1
ATOM 979 C CA . ARG A 1 121 ? 69.861 40.259 -1.064 1.00 23.20 121 ARG A CA 1
ATOM 980 C C . ARG A 1 121 ? 68.416 40.116 -1.524 1.00 22.69 121 ARG A C 1
ATOM 981 O O . ARG A 1 121 ? 67.758 41.107 -1.840 1.00 22.31 121 ARG A O 1
ATOM 989 N N . PRO A 1 122 ? 67.915 38.875 -1.547 1.00 23.07 122 PRO A N 1
ATOM 990 C CA . PRO A 1 122 ? 66.590 38.575 -2.070 1.00 23.65 122 PRO A CA 1
ATOM 991 C C . PRO A 1 122 ? 65.483 39.343 -1.354 1.00 23.86 122 PRO A C 1
ATOM 992 O O . PRO A 1 122 ? 65.566 39.600 -0.144 1.00 23.01 122 PRO A O 1
ATOM 996 N N . LEU A 1 123 ? 64.460 39.705 -2.113 1.00 24.27 123 LEU A N 1
ATOM 997 C CA . LEU A 1 123 ? 63.247 40.282 -1.572 1.00 24.80 123 LEU A CA 1
ATOM 998 C C . LEU A 1 123 ? 62.084 39.457 -2.104 1.00 26.58 123 LEU A C 1
ATOM 999 O O . LEU A 1 123 ? 62.222 38.769 -3.119 1.00 26.69 123 LEU A O 1
ATOM 1004 N N . SER A 1 124 ? 60.940 39.525 -1.437 1.00 26.81 124 SER A N 1
ATOM 1005 C CA . SER A 1 124 ? 59.820 38.698 -1.833 1.00 28.33 124 SER A CA 1
ATOM 1006 C C . SER A 1 124 ? 58.569 39.535 -1.996 1.00 28.49 124 SER A C 1
ATOM 1007 O O . SER A 1 124 ? 58.379 40.511 -1.274 1.00 28.50 124 SER A O 1
ATOM 1010 N N . SER A 1 125 ? 57.715 39.153 -2.946 1.00 29.20 125 SER A N 1
ATOM 1011 C CA . SER A 1 125 ? 56.412 39.781 -3.064 1.00 30.03 125 SER A CA 1
ATOM 1012 C C . SER A 1 125 ? 55.273 38.900 -2.543 1.00 30.54 125 SER A C 1
ATOM 1013 O O . SER A 1 125 ? 54.116 39.257 -2.695 1.00 30.35 125 SER A O 1
ATOM 1016 N N . ASP A 1 126 ? 55.592 37.755 -1.943 1.00 31.19 126 ASP A N 1
ATOM 1017 C CA . ASP A 1 126 ? 54.551 36.893 -1.367 1.00 31.60 126 ASP A CA 1
ATOM 1018 C C . ASP A 1 126 ? 53.840 37.658 -0.253 1.00 31.48 126 ASP A C 1
ATOM 1019 O O . ASP A 1 126 ? 54.482 38.379 0.518 1.00 31.56 126 ASP A O 1
ATOM 1024 N N . PRO A 1 127 ? 52.510 37.517 -0.158 1.00 31.22 127 PRO A N 1
ATOM 1025 C CA . PRO A 1 127 ? 51.811 38.122 0.980 1.00 30.45 127 PRO A CA 1
ATOM 1026 C C . PRO A 1 127 ? 52.193 37.425 2.288 1.00 29.36 127 PRO A C 1
ATOM 1027 O O . PRO A 1 127 ? 52.591 36.262 2.275 1.00 29.26 127 PRO A O 1
ATOM 1031 N N . VAL A 1 128 ? 52.076 38.138 3.401 1.00 28.41 128 VAL A N 1
ATOM 1032 C CA . VAL A 1 128 ? 52.424 37.596 4.713 1.00 27.41 128 VAL A CA 1
ATOM 1033 C C . VAL A 1 128 ? 51.265 37.865 5.656 1.00 27.92 128 VAL A C 1
ATOM 1034 O O . VAL A 1 128 ? 50.739 38.972 5.673 1.00 28.10 128 VAL A O 1
ATOM 1038 N N . SER A 1 129 ? 50.862 36.863 6.436 1.00 28.10 129 SER A N 1
ATOM 1039 C CA . SER A 1 129 ? 49.899 37.076 7.514 1.00 28.02 129 SER A CA 1
ATOM 1040 C C . SER A 1 129 ? 50.355 36.254 8.708 1.00 27.02 129 SER A C 1
ATOM 1041 O O . SER A 1 129 ? 50.653 35.076 8.557 1.00 28.22 129 SER A O 1
ATOM 1044 N N . ARG A 1 130 ? 50.456 36.869 9.878 1.00 25.15 130 ARG A N 1
ATOM 1045 C CA . ARG A 1 130 ? 50.826 36.133 11.095 1.00 23.86 130 ARG A CA 1
ATOM 1046 C C . ARG A 1 130 ? 49.596 35.844 11.963 1.00 23.59 130 ARG A C 1
ATOM 1047 O O . ARG A 1 130 ? 48.682 36.658 12.043 1.00 23.12 130 ARG A O 1
ATOM 1055 N N . PRO A 1 131 ? 49.590 34.705 12.668 1.00 23.62 131 PRO A N 1
ATOM 1056 C CA . PRO A 1 131 ? 48.505 34.516 13.643 1.00 23.83 131 PRO A CA 1
ATOM 1057 C C . PRO A 1 131 ? 48.485 35.642 14.689 1.00 23.84 131 PRO A C 1
ATOM 1058 O O . PRO A 1 131 ? 49.545 36.077 15.148 1.00 23.17 131 PRO A O 1
ATOM 1062 N N . VAL A 1 132 ? 47.295 36.106 15.071 1.00 24.11 132 VAL A N 1
ATOM 1063 C CA . VAL A 1 132 ? 47.219 37.217 16.016 1.00 24.58 132 VAL A CA 1
ATOM 1064 C C . VAL A 1 132 ? 47.799 36.811 17.352 1.00 24.77 132 VAL A C 1
ATOM 1065 O O . VAL A 1 132 ? 47.833 35.619 17.707 1.00 25.96 132 VAL A O 1
ATOM 1069 N N . THR A 1 133 ? 48.260 37.804 18.101 1.00 23.48 133 THR A N 1
ATOM 1070 C CA . THR A 1 133 ? 48.834 37.590 19.405 1.00 22.17 133 THR A CA 1
ATOM 1071 C C . THR A 1 133 ? 48.066 38.433 20.413 1.00 21.76 133 THR A C 1
ATOM 1072 O O . THR A 1 133 ? 47.162 39.185 20.055 1.00 21.45 133 THR A O 1
ATOM 1076 N N . SER A 1 134 ? 48.447 38.316 21.673 1.00 20.77 134 SER A N 1
ATOM 1077 C CA . SER A 1 134 ? 48.000 39.252 22.683 1.00 21.29 134 SER A CA 1
ATOM 1078 C C . SER A 1 134 ? 49.172 40.088 23.169 1.00 20.84 134 SER A C 1
ATOM 1079 O O . SER A 1 134 ? 49.899 39.670 24.086 1.00 21.58 134 SER A O 1
ATOM 1082 N N . TYR A 1 135 ? 49.361 41.263 22.564 1.00 20.37 135 TYR A N 1
ATOM 1083 C CA . TYR A 1 135 ? 50.421 42.186 22.984 1.00 19.80 135 TYR A CA 1
ATOM 1084 C C . TYR A 1 135 ? 49.893 43.153 24.024 1.00 20.45 135 TYR A C 1
ATOM 1085 O O . TYR A 1 135 ? 48.807 43.710 23.849 1.00 20.33 135 TYR A O 1
ATOM 1094 N N . THR A 1 136 ? 50.624 43.331 25.118 1.00 20.66 136 THR A N 1
ATOM 1095 C CA . THR A 1 136 ? 50.245 44.321 26.127 1.00 22.59 136 THR A CA 1
ATOM 1096 C C . THR A 1 136 ? 51.409 45.286 26.416 1.00 22.70 136 THR A C 1
ATOM 1097 O O . THR A 1 136 ? 52.442 44.900 26.969 1.00 22.73 136 THR A O 1
ATOM 1101 N N . ALA A 1 137 ? 51.240 46.541 26.017 1.00 22.51 137 ALA A N 1
ATOM 1102 C CA . ALA A 1 137 ? 52.303 47.527 26.149 1.00 22.82 137 ALA A CA 1
ATOM 1103 C C . ALA A 1 137 ? 52.379 48.018 27.589 1.00 23.32 137 ALA A C 1
ATOM 1104 O O . ALA A 1 137 ? 51.409 47.926 28.342 1.00 23.37 137 ALA A O 1
ATOM 1106 N N . SER A 1 138 ? 53.525 48.567 27.965 1.00 24.07 138 SER A N 1
ATOM 1107 C CA . SER A 1 138 ? 53.627 49.321 29.199 1.00 25.29 138 SER A CA 1
ATOM 1108 C C . SER A 1 138 ? 53.199 50.781 28.972 1.00 26.21 138 SER A C 1
ATOM 1109 O O . SER A 1 138 ? 53.127 51.256 27.833 1.00 25.78 138 SER A O 1
ATOM 1112 N N . PRO A 1 139 ? 52.920 51.506 30.063 1.00 26.96 139 PRO A N 1
ATOM 1113 C CA . PRO A 1 139 ? 52.648 52.938 29.924 1.00 26.75 139 PRO A CA 1
ATOM 1114 C C . PRO A 1 139 ? 53.888 53.641 29.398 1.00 25.59 139 PRO A C 1
ATOM 1115 O O . PRO A 1 139 ? 55.013 53.189 29.644 1.00 25.88 139 PRO A O 1
ATOM 1119 N N . PRO A 1 140 ? 53.702 54.741 28.663 1.00 25.25 140 PRO A N 1
ATOM 1120 C CA . PRO A 1 140 ? 54.862 55.391 28.036 1.00 24.49 140 PRO A CA 1
ATOM 1121 C C . PRO A 1 140 ? 55.982 55.736 29.010 1.00 24.27 140 PRO A C 1
ATOM 1122 O O . PRO A 1 140 ? 55.727 56.207 30.128 1.00 23.40 140 PRO A O 1
ATOM 1126 N N . ASP A 1 141 ? 57.218 55.473 28.585 1.00 23.84 141 ASP A N 1
ATOM 1127 C CA . ASP A 1 141 ? 58.401 55.877 29.315 1.00 24.39 141 ASP A CA 1
ATOM 1128 C C . ASP A 1 141 ? 58.798 57.276 28.863 1.00 23.90 141 ASP A C 1
ATOM 1129 O O . ASP A 1 141 ? 59.559 57.451 27.908 1.00 23.81 141 ASP A O 1
ATOM 1134 N N . ASN A 1 142 ? 58.275 58.285 29.546 1.00 23.18 142 ASN A N 1
ATOM 1135 C CA . ASN A 1 142 ? 58.496 59.646 29.087 1.00 22.41 142 ASN A CA 1
ATOM 1136 C C . ASN A 1 142 ? 59.890 60.182 29.405 1.00 22.13 142 ASN A C 1
ATOM 1137 O O . ASN A 1 142 ? 60.185 61.348 29.102 1.00 22.24 142 ASN A O 1
ATOM 1142 N N . THR A 1 143 ? 60.766 59.343 29.975 1.00 21.07 143 THR A N 1
ATOM 1143 C CA . THR A 1 143 ? 62.145 59.765 30.100 1.00 20.72 143 THR A CA 1
ATOM 1144 C C . THR A 1 143 ? 62.791 59.868 28.726 1.00 19.72 143 THR A C 1
ATOM 1145 O O . THR A 1 143 ? 63.867 60.456 28.608 1.00 19.95 143 THR A O 1
ATOM 1149 N N . ILE A 1 144 ? 62.154 59.304 27.698 1.00 18.50 144 ILE A N 1
ATOM 1150 C CA . ILE A 1 144 ? 62.720 59.405 26.333 1.00 17.90 144 ILE A CA 1
ATOM 1151 C C . ILE A 1 144 ? 61.937 60.328 25.382 1.00 17.88 144 ILE A C 1
ATOM 1152 O O . ILE A 1 144 ? 62.215 60.375 24.175 1.00 17.37 144 ILE A O 1
ATOM 1157 N N . ARG A 1 145 ? 60.976 61.073 25.926 1.00 17.06 145 ARG A N 1
ATOM 1158 C CA . ARG A 1 145 ? 60.139 61.960 25.103 1.00 17.00 145 ARG A CA 1
ATOM 1159 C C . ARG A 1 145 ? 60.183 63.342 25.729 1.00 16.99 145 ARG A C 1
ATOM 1160 O O . ARG A 1 145 ? 60.210 63.455 26.960 1.00 17.03 145 ARG A O 1
ATOM 1168 N N . ALA A 1 146 ? 60.262 64.386 24.906 1.00 16.02 146 ALA A N 1
ATOM 1169 C CA . ALA A 1 146 ? 60.194 65.750 25.433 1.00 16.24 146 ALA A CA 1
ATOM 1170 C C . ALA A 1 146 ? 58.942 66.415 24.905 1.00 16.75 146 ALA A C 1
ATOM 1171 O O . ALA A 1 146 ? 58.586 66.218 23.732 1.00 15.73 146 ALA A O 1
ATOM 1173 N N . PHE A 1 147 ? 58.281 67.190 25.767 1.00 16.39 147 PHE A N 1
ATOM 1174 C CA . PHE A 1 147 ? 57.101 67.958 25.380 1.00 17.18 147 PHE A CA 1
ATOM 1175 C C . PHE A 1 147 ? 57.436 69.449 25.365 1.00 17.30 147 PHE A C 1
ATOM 1176 O O . PHE A 1 147 ? 58.457 69.860 25.912 1.00 17.32 147 PHE A O 1
ATOM 1184 N N . ARG A 1 148 ? 56.562 70.258 24.760 1.00 18.34 148 ARG A N 1
ATOM 1185 C CA . ARG A 1 148 ? 56.871 71.674 24.522 1.00 18.14 148 ARG A CA 1
ATOM 1186 C C . ARG A 1 148 ? 57.306 72.461 25.770 1.00 18.79 148 ARG A C 1
ATOM 1187 O O . ARG A 1 148 ? 58.278 73.229 25.716 1.00 18.50 148 ARG A O 1
ATOM 1195 N N . ASP A 1 149 ? 56.611 72.305 26.896 1.00 19.50 149 ASP A N 1
ATOM 1196 C CA . ASP A 1 149 ? 56.990 73.094 28.069 1.00 19.83 149 ASP A CA 1
ATOM 1197 C C . ASP A 1 149 ? 58.395 72.731 28.567 1.00 20.38 149 ASP A C 1
ATOM 1198 O O . ASP A 1 149 ? 59.137 73.602 29.026 1.00 20.23 149 ASP A O 1
ATOM 1203 N N . GLU A 1 150 ? 58.772 71.460 28.494 1.00 19.93 150 GLU A N 1
ATOM 1204 C CA . GLU A 1 150 ? 60.125 71.110 28.952 1.00 19.97 150 GLU A CA 1
ATOM 1205 C C . GLU A 1 150 ? 61.224 71.555 27.985 1.00 19.32 150 GLU A C 1
ATOM 1206 O O . GLU A 1 150 ? 62.348 71.883 28.414 1.00 19.11 150 GLU A O 1
ATOM 1212 N N . VAL A 1 151 ? 60.905 71.592 26.689 1.00 18.34 151 VAL A N 1
ATOM 1213 C CA . VAL A 1 151 ? 61.825 72.109 25.690 1.00 18.13 151 VAL A CA 1
ATOM 1214 C C . VAL A 1 151 ? 62.094 73.599 25.913 1.00 18.25 151 VAL A C 1
ATOM 1215 O O . VAL A 1 151 ? 63.243 74.059 25.857 1.00 18.03 151 VAL A O 1
ATOM 1219 N N . LEU A 1 152 ? 61.038 74.375 26.133 1.00 18.48 152 LEU A N 1
ATOM 1220 C CA . LEU A 1 152 ? 61.237 75.800 26.440 1.00 18.27 152 LEU A CA 1
ATOM 1221 C C . LEU A 1 152 ? 62.097 75.951 27.702 1.00 18.88 152 LEU A C 1
ATOM 1222 O O . LEU A 1 152 ? 63.006 76.799 27.755 1.00 20.12 152 LEU A O 1
ATOM 1227 N N . ALA A 1 153 ? 61.835 75.128 28.716 1.00 18.70 153 ALA A N 1
ATOM 1228 C CA . ALA A 1 153 ? 62.626 75.177 29.970 1.00 18.81 153 ALA A CA 1
ATOM 1229 C C . ALA A 1 153 ? 64.068 74.656 29.823 1.00 19.62 153 ALA A C 1
ATOM 1230 O O . ALA A 1 153 ? 64.930 74.885 30.709 1.00 19.19 153 ALA A O 1
ATOM 1232 N N . ALA A 1 154 ? 64.337 73.965 28.720 1.00 18.76 154 ALA A N 1
ATOM 1233 C CA . ALA A 1 154 ? 65.654 73.380 28.499 1.00 19.37 154 ALA A CA 1
ATOM 1234 C C . ALA A 1 154 ? 66.640 74.323 27.802 1.00 19.72 154 ALA A C 1
ATOM 1235 O O . ALA A 1 154 ? 67.827 73.992 27.652 1.00 20.15 154 ALA A O 1
ATOM 1237 N N . ILE A 1 155 ? 66.168 75.494 27.374 1.00 19.59 155 ILE A N 1
ATOM 1238 C CA . ILE A 1 155 ? 67.029 76.400 26.646 1.00 20.10 155 ILE A CA 1
ATOM 1239 C C . ILE A 1 155 ? 68.176 76.778 27.592 1.00 20.94 155 ILE A C 1
ATOM 1240 O O . ILE A 1 155 ? 67.941 77.151 28.737 1.00 20.37 155 ILE A O 1
ATOM 1245 N N . ASN A 1 156 ? 69.409 76.646 27.116 1.00 22.57 156 ASN A N 1
ATOM 1246 C CA . ASN A 1 156 ? 70.579 76.891 27.960 1.00 23.75 156 ASN A CA 1
ATOM 1247 C C . ASN A 1 156 ? 70.786 75.935 29.141 1.00 23.63 156 ASN A C 1
ATOM 1248 O O . ASN A 1 156 ? 71.668 76.155 29.972 1.00 24.69 156 ASN A O 1
ATOM 1253 N N . VAL A 1 157 ? 70.018 74.853 29.204 1.00 21.42 157 VAL A N 1
ATOM 1254 C CA . VAL A 1 157 ? 70.150 73.892 30.301 1.00 20.83 157 VAL A CA 1
ATOM 1255 C C . VAL A 1 157 ? 70.556 72.521 29.779 1.00 19.98 157 VAL A C 1
ATOM 1256 O O . VAL A 1 157 ? 71.381 71.831 30.387 1.00 19.75 157 VAL A O 1
ATOM 1260 N N . LYS A 1 158 ? 69.970 72.134 28.650 1.00 18.87 158 LYS A N 1
ATOM 1261 C CA . LYS A 1 158 ? 70.271 70.848 28.008 1.00 18.54 158 LYS A CA 1
ATOM 1262 C C . LYS A 1 158 ? 70.865 71.082 26.611 1.00 17.97 158 LYS A C 1
ATOM 1263 O O . LYS A 1 158 ? 70.693 72.160 26.038 1.00 18.70 158 LYS A O 1
ATOM 1269 N N . ASN A 1 159 ? 71.580 70.093 26.074 1.00 17.00 159 ASN A N 1
ATOM 1270 C CA . ASN A 1 159 ? 71.947 70.098 24.656 1.00 17.13 159 ASN A CA 1
ATOM 1271 C C . ASN A 1 159 ? 70.663 70.001 23.835 1.00 17.34 159 ASN A C 1
ATOM 1272 O O . ASN A 1 159 ? 69.802 69.157 24.115 1.00 16.84 159 ASN A O 1
ATOM 1277 N N . LEU A 1 160 ? 70.534 70.851 22.822 1.00 17.02 160 LEU A N 1
ATOM 1278 C CA . LEU A 1 160 ? 69.414 70.745 21.905 1.00 17.56 160 LEU A CA 1
ATOM 1279 C C . LEU A 1 160 ? 70.002 70.519 20.530 1.00 17.33 160 LEU A C 1
ATOM 1280 O O . LEU A 1 160 ? 70.650 71.419 19.963 1.00 17.34 160 LEU A O 1
ATOM 1285 N N . ILE A 1 161 ? 69.792 69.318 20.007 1.00 16.63 161 ILE A N 1
ATOM 1286 C CA . ILE A 1 161 ? 70.366 68.920 18.736 1.00 16.25 161 ILE A CA 1
ATOM 1287 C C . ILE A 1 161 ? 69.325 69.033 17.612 1.00 16.68 161 ILE A C 1
ATOM 1288 O O . ILE A 1 161 ? 68.348 68.283 17.583 1.00 16.34 161 ILE A O 1
ATOM 1293 N N . ASP A 1 162 ? 69.538 69.990 16.713 1.00 17.08 162 ASP A N 1
ATOM 1294 C CA . ASP A 1 162 ? 68.666 70.274 15.568 1.00 17.65 162 ASP A CA 1
ATOM 1295 C C . ASP A 1 162 ? 69.236 69.500 14.381 1.00 17.77 162 ASP A C 1
ATOM 1296 O O . ASP A 1 162 ? 70.356 69.778 13.924 1.00 16.41 162 ASP A O 1
ATOM 1301 N N . VAL A 1 163 ? 68.477 68.519 13.887 1.00 17.84 163 VAL A N 1
ATOM 1302 C CA . VAL A 1 163 ? 69.002 67.616 12.872 1.00 18.23 163 VAL A CA 1
ATOM 1303 C C . VAL A 1 163 ? 68.496 67.954 11.454 1.00 19.23 163 VAL A C 1
ATOM 1304 O O . VAL A 1 163 ? 68.718 67.201 10.495 1.00 19.71 163 VAL A O 1
ATOM 1308 N N . ARG A 1 164 ? 67.866 69.112 11.317 1.00 20.13 164 ARG A N 1
ATOM 1309 C CA . ARG A 1 164 ? 67.422 69.603 10.026 1.00 20.87 164 ARG A CA 1
ATOM 1310 C C . ARG A 1 164 ? 68.616 70.077 9.164 1.00 21.77 164 ARG A C 1
ATOM 1311 O O . ARG A 1 164 ? 69.774 70.002 9.580 1.00 20.90 164 ARG A O 1
ATOM 1319 N N . SER A 1 165 ? 68.327 70.540 7.951 1.00 22.65 165 SER A N 1
ATOM 1320 C CA . SER A 1 165 ? 69.393 70.986 7.064 1.00 23.62 165 SER A CA 1
ATOM 1321 C C . SER A 1 165 ? 69.931 72.317 7.539 1.00 23.69 165 SER A C 1
ATOM 1322 O O . SER A 1 165 ? 69.229 73.081 8.204 1.00 23.79 165 SER A O 1
ATOM 1325 N N . PRO A 1 166 ? 71.175 72.625 7.173 1.00 24.14 166 PRO A N 1
ATOM 1326 C CA . PRO A 1 166 ? 71.716 73.912 7.630 1.00 24.37 166 PRO A CA 1
ATOM 1327 C C . PRO A 1 166 ? 70.874 75.134 7.220 1.00 24.88 166 PRO A C 1
ATOM 1328 O O . PRO A 1 166 ? 70.790 76.102 7.981 1.00 24.36 166 PRO A O 1
ATOM 1332 N N . ASP A 1 167 ? 70.235 75.096 6.051 1.00 25.26 167 ASP A N 1
ATOM 1333 C CA . ASP A 1 167 ? 69.461 76.261 5.615 1.00 26.39 167 ASP A CA 1
ATOM 1334 C C . ASP A 1 167 ? 68.191 76.437 6.424 1.00 26.08 167 ASP A C 1
ATOM 1335 O O . ASP A 1 167 ? 67.733 77.556 6.631 1.00 26.61 167 ASP A O 1
ATOM 1340 N N . GLU A 1 168 ? 67.599 75.330 6.858 1.00 26.67 168 GLU A N 1
ATOM 1341 C CA . GLU A 1 168 ? 66.462 75.418 7.772 1.00 25.97 168 GLU A CA 1
ATOM 1342 C C . GLU A 1 168 ? 66.921 75.931 9.121 1.00 25.37 168 GLU A C 1
ATOM 1343 O O . GLU A 1 168 ? 66.257 76.752 9.739 1.00 26.03 168 GLU A O 1
ATOM 1349 N N . PHE A 1 169 ? 68.051 75.415 9.590 1.00 25.09 169 PHE A N 1
ATOM 1350 C CA . PHE A 1 169 ? 68.572 75.766 10.915 1.00 24.43 169 PHE A CA 1
ATOM 1351 C C . PHE A 1 169 ? 68.866 77.265 11.027 1.00 25.70 169 PHE A C 1
ATOM 1352 O O . PHE A 1 169 ? 68.550 77.911 12.039 1.00 25.49 169 PHE A O 1
ATOM 1360 N N . SER A 1 170 ? 69.447 77.835 9.976 1.00 26.30 170 SER A N 1
ATOM 1361 C CA . SER A 1 170 ? 69.806 79.251 10.022 1.00 27.70 170 SER A CA 1
ATOM 1362 C C . SER A 1 170 ? 68.576 80.130 9.822 1.00 29.11 170 SER A C 1
ATOM 1363 O O . SER A 1 170 ? 68.578 81.304 10.184 1.00 29.37 170 SER A O 1
ATOM 1366 N N . GLY A 1 171 ? 67.521 79.552 9.260 1.00 30.62 171 GLY A N 1
ATOM 1367 C CA . GLY A 1 171 ? 66.273 80.280 9.044 1.00 32.66 171 GLY A CA 1
ATOM 1368 C C . GLY A 1 171 ? 66.223 80.900 7.660 1.00 34.54 171 GLY A C 1
ATOM 1369 O O . GLY A 1 171 ? 65.335 81.691 7.359 1.00 34.62 171 GLY A O 1
ATOM 1370 N N . LYS A 1 172 ? 67.194 80.554 6.823 1.00 35.86 172 LYS A N 1
ATOM 1371 C CA . LYS A 1 172 ? 67.197 80.986 5.426 1.00 37.96 172 LYS A CA 1
ATOM 1372 C C . LYS A 1 172 ? 65.947 80.493 4.701 1.00 38.71 172 LYS A C 1
ATOM 1373 O O . LYS A 1 172 ? 65.442 81.153 3.798 1.00 38.87 172 LYS A O 1
ATOM 1379 N N . ILE A 1 173 ? 65.459 79.321 5.090 1.00 39.85 173 ILE A N 1
ATOM 1380 C CA . ILE A 1 173 ? 64.219 78.791 4.541 1.00 41.27 173 ILE A CA 1
ATOM 1381 C C . ILE A 1 173 ? 63.314 78.299 5.671 1.00 42.15 173 ILE A C 1
ATOM 1382 O O . ILE A 1 173 ? 63.792 77.798 6.696 1.00 42.00 173 ILE A O 1
ATOM 1387 N N . LEU A 1 174 ? 62.008 78.456 5.488 1.00 43.14 174 LEU A N 1
ATOM 1388 C CA . LEU A 1 174 ? 61.048 78.036 6.502 1.00 44.39 174 LEU A CA 1
ATOM 1389 C C . LEU A 1 174 ? 60.983 76.509 6.590 1.00 44.84 174 LEU A C 1
ATOM 1390 O O . LEU A 1 174 ? 61.101 75.927 7.678 1.00 44.91 174 LEU A O 1
ATOM 1395 N N . ALA A 1 175 ? 60.797 75.871 5.437 1.00 45.44 175 ALA A N 1
ATOM 1396 C CA . ALA A 1 175 ? 60.846 74.416 5.333 1.00 45.91 175 ALA A CA 1
ATOM 1397 C C . ALA A 1 175 ? 60.937 73.994 3.874 1.00 46.43 175 ALA A C 1
ATOM 1398 O O . ALA A 1 175 ? 60.723 72.825 3.552 1.00 47.54 175 ALA A O 1
ATOM 1400 N N . GLN A 1 181 ? 53.630 70.390 3.939 1.00 44.49 181 GLN A N 1
ATOM 1401 C CA . GLN A 1 181 ? 52.811 70.063 5.112 1.00 44.55 181 GLN A CA 1
ATOM 1402 C C . GLN A 1 181 ? 53.600 70.118 6.433 1.00 44.43 181 GLN A C 1
ATOM 1403 O O . GLN A 1 181 ? 53.019 70.019 7.515 1.00 44.67 181 GLN A O 1
ATOM 1405 N N . GLU A 1 182 ? 54.920 70.262 6.353 1.00 43.86 182 GLU A N 1
ATOM 1406 C CA . GLU A 1 182 ? 55.729 70.312 7.575 1.00 43.07 182 GLU A CA 1
ATOM 1407 C C . GLU A 1 182 ? 56.159 71.746 7.861 1.00 42.77 182 GLU A C 1
ATOM 1408 O O . GLU A 1 182 ? 57.337 72.048 8.050 1.00 42.47 182 GLU A O 1
ATOM 1414 N N . GLN A 1 183 ? 55.161 72.622 7.908 1.00 42.33 183 GLN A N 1
ATOM 1415 C CA . GLN A 1 183 ? 55.377 74.058 7.969 1.00 42.22 183 GLN A CA 1
ATOM 1416 C C . GLN A 1 183 ? 55.223 74.604 9.383 1.00 41.08 183 GLN A C 1
ATOM 1417 O O . GLN A 1 183 ? 54.717 73.937 10.284 1.00 41.10 183 GLN A O 1
ATOM 1423 N N . SER A 1 184 ? 55.652 75.841 9.560 1.00 40.07 184 SER A N 1
ATOM 1424 C CA . SER A 1 184 ? 55.452 76.533 10.812 1.00 39.34 184 SER A CA 1
ATOM 1425 C C . SER A 1 184 ? 55.271 78.016 10.522 1.00 38.00 184 SER A C 1
ATOM 1426 O O . SER A 1 184 ? 55.252 78.437 9.364 1.00 37.69 184 SER A O 1
ATOM 1429 N N . GLN A 1 185 ? 55.138 78.794 11.588 1.00 37.17 185 GLN A N 1
ATOM 1430 C CA . GLN A 1 185 ? 54.885 80.227 11.500 1.00 36.07 185 GLN A CA 1
ATOM 1431 C C . GLN A 1 185 ? 56.162 81.062 11.342 1.00 34.65 185 GLN A C 1
ATOM 1432 O O . GLN A 1 185 ? 56.124 82.185 10.808 1.00 35.26 185 GLN A O 1
ATOM 1438 N N . ARG A 1 186 ? 57.288 80.529 11.806 1.00 31.76 186 ARG A N 1
ATOM 1439 C CA . ARG A 1 186 ? 58.530 81.288 11.819 1.00 29.35 186 ARG A CA 1
ATOM 1440 C C . ARG A 1 186 ? 59.716 80.392 11.488 1.00 28.34 186 ARG A C 1
ATOM 1441 O O . ARG A 1 186 ? 59.725 79.224 11.856 1.00 27.82 186 ARG A O 1
ATOM 1449 N N . PRO A 1 187 ? 60.722 80.936 10.785 1.00 27.54 187 PRO A N 1
ATOM 1450 C CA . PRO A 1 187 ? 61.945 80.183 10.540 1.00 26.55 187 PRO A CA 1
ATOM 1451 C C . PRO A 1 187 ? 62.952 80.390 11.671 1.00 25.07 187 PRO A C 1
ATOM 1452 O O . PRO A 1 187 ? 62.787 81.292 12.483 1.00 24.69 187 PRO A O 1
ATOM 1456 N N . GLY A 1 188 ? 63.989 79.559 11.726 1.00 23.91 188 GLY A N 1
ATOM 1457 C CA . GLY A 1 188 ? 65.010 79.715 12.753 1.00 21.92 188 GLY A CA 1
ATOM 1458 C C . GLY A 1 188 ? 65.214 78.409 13.491 1.00 20.83 188 GLY A C 1
ATOM 1459 O O . GLY A 1 188 ? 64.790 77.351 13.012 1.00 20.26 188 GLY A O 1
ATOM 1460 N N . HIS A 1 189 ? 65.869 78.482 14.645 1.00 19.52 189 HIS A N 1
ATOM 1461 C CA . HIS A 1 189 ? 66.075 77.301 15.493 1.00 19.58 189 HIS A CA 1
ATOM 1462 C C . HIS A 1 189 ? 65.849 77.649 16.965 1.00 19.07 189 HIS A C 1
ATOM 1463 O O . HIS A 1 189 ? 65.662 78.830 17.318 1.00 20.20 189 HIS A O 1
ATOM 1470 N N . ILE A 1 190 ? 65.867 76.646 17.832 1.00 18.77 190 ILE A N 1
ATOM 1471 C CA . ILE A 1 190 ? 65.723 76.913 19.263 1.00 18.22 190 ILE A CA 1
ATOM 1472 C C . ILE A 1 190 ? 67.037 77.516 19.794 1.00 19.36 190 ILE A C 1
ATOM 1473 O O . ILE A 1 190 ? 68.125 77.007 19.506 1.00 18.97 190 ILE A O 1
ATOM 1478 N N . PRO A 1 191 ? 66.949 78.622 20.562 1.00 19.97 191 PRO A N 1
ATOM 1479 C CA . PRO A 1 191 ? 68.193 79.278 20.963 1.00 20.00 191 PRO A CA 1
ATOM 1480 C C . PRO A 1 191 ? 69.192 78.338 21.649 1.00 19.73 191 PRO A C 1
ATOM 1481 O O . PRO A 1 191 ? 68.827 77.569 22.545 1.00 19.26 191 PRO A O 1
ATOM 1485 N N . GLY A 1 192 ? 70.445 78.406 21.214 1.00 19.25 192 GLY A N 1
ATOM 1486 C CA . GLY A 1 192 ? 71.504 77.599 21.794 1.00 19.93 192 GLY A CA 1
ATOM 1487 C C . GLY A 1 192 ? 71.610 76.224 21.141 1.00 19.82 192 GLY A C 1
ATOM 1488 O O . GLY A 1 192 ? 72.565 75.451 21.409 1.00 20.33 192 GLY A O 1
ATOM 1489 N N . ALA A 1 193 ? 70.643 75.899 20.290 1.00 19.39 193 ALA A N 1
ATOM 1490 C CA . ALA A 1 193 ? 70.678 74.594 19.611 1.00 19.30 193 ALA A CA 1
ATOM 1491 C C . ALA A 1 193 ? 71.935 74.467 18.759 1.00 19.64 193 ALA A C 1
ATOM 1492 O O . ALA A 1 193 ? 72.466 75.466 18.264 1.00 19.26 193 ALA A O 1
ATOM 1494 N N . ILE A 1 194 ? 72.399 73.236 18.584 1.00 19.68 194 ILE A N 1
ATOM 1495 C CA . ILE A 1 194 ? 73.466 72.956 17.646 1.00 20.34 194 ILE A CA 1
ATOM 1496 C C . ILE A 1 194 ? 72.911 72.127 16.483 1.00 20.31 194 ILE A C 1
ATOM 1497 O O . ILE A 1 194 ? 72.016 71.300 16.662 1.00 19.82 194 ILE A O 1
ATOM 1502 N N . ASN A 1 195 ? 73.443 72.371 15.289 1.00 19.92 195 ASN A N 1
ATOM 1503 C CA . ASN A 1 195 ? 72.954 71.727 14.090 1.00 20.20 195 ASN A CA 1
ATOM 1504 C C . ASN A 1 195 ? 73.869 70.557 13.738 1.00 20.26 195 ASN A C 1
ATOM 1505 O O . ASN A 1 195 ? 75.046 70.756 13.458 1.00 19.92 195 ASN A O 1
ATOM 1510 N N . VAL A 1 196 ? 73.335 69.343 13.800 1.00 20.20 196 VAL A N 1
ATOM 1511 C CA . VAL A 1 196 ? 73.980 68.176 13.215 1.00 20.05 196 VAL A CA 1
ATOM 1512 C C . VAL A 1 196 ? 72.961 67.506 12.300 1.00 20.12 196 VAL A C 1
ATOM 1513 O O . VAL A 1 196 ? 72.140 66.701 12.761 1.00 20.62 196 VAL A O 1
ATOM 1517 N N . PRO A 1 197 ? 72.961 67.869 11.010 1.00 20.38 197 PRO A N 1
ATOM 1518 C CA . PRO A 1 197 ? 72.019 67.264 10.084 1.00 20.73 197 PRO A CA 1
ATOM 1519 C C . PRO A 1 197 ? 72.082 65.734 10.237 1.00 21.69 197 PRO A C 1
ATOM 1520 O O . PRO A 1 197 ? 73.182 65.172 10.309 1.00 21.34 197 PRO A O 1
ATOM 1524 N N . TRP A 1 198 ? 70.916 65.092 10.320 1.00 21.90 198 TRP A N 1
ATOM 1525 C CA . TRP A 1 198 ? 70.815 63.667 10.680 1.00 23.70 198 TRP A CA 1
ATOM 1526 C C . TRP A 1 198 ? 71.730 62.758 9.851 1.00 23.43 198 TRP A C 1
ATOM 1527 O O . TRP A 1 198 ? 72.299 61.778 10.363 1.00 22.60 198 TRP A O 1
ATOM 1538 N N . SER A 1 199 ? 71.869 63.075 8.567 1.00 24.00 199 SER A N 1
ATOM 1539 C CA . SER A 1 199 ? 72.593 62.195 7.632 1.00 24.81 199 SER A CA 1
ATOM 1540 C C . SER A 1 199 ? 74.098 62.079 7.906 1.00 24.52 199 SER A C 1
ATOM 1541 O O . SER A 1 199 ? 74.754 61.143 7.430 1.00 24.65 199 SER A O 1
ATOM 1544 N N . ARG A 1 200 ? 74.655 63.016 8.673 1.00 24.25 200 ARG A N 1
ATOM 1545 C CA . ARG A 1 200 ? 76.077 62.971 8.985 1.00 24.13 200 ARG A CA 1
ATOM 1546 C C . ARG A 1 200 ? 76.421 61.744 9.817 1.00 23.24 200 ARG A C 1
ATOM 1547 O O . ARG A 1 200 ? 77.580 61.365 9.926 1.00 23.26 200 ARG A O 1
ATOM 1555 N N . ALA A 1 201 ? 75.403 61.116 10.392 1.00 22.32 201 ALA A N 1
ATOM 1556 C CA . ALA A 1 201 ? 75.617 59.974 11.266 1.00 21.73 201 ALA A CA 1
ATOM 1557 C C . ALA A 1 201 ? 75.509 58.658 10.495 1.00 21.40 201 ALA A C 1
ATOM 1558 O O . ALA A 1 201 ? 75.636 57.576 11.068 1.00 21.27 201 ALA A O 1
ATOM 1560 N N . ALA A 1 202 ? 75.269 58.742 9.193 1.00 21.01 202 ALA A N 1
ATOM 1561 C CA . ALA A 1 202 ? 75.101 57.528 8.407 1.00 20.72 202 ALA A CA 1
ATOM 1562 C C . ALA A 1 202 ? 76.048 57.485 7.215 1.00 20.80 202 ALA A C 1
ATOM 1563 O O . ALA A 1 202 ? 76.398 58.532 6.666 1.00 19.89 202 ALA A O 1
ATOM 1565 N N . ASN A 1 203 ? 76.450 56.268 6.837 1.00 20.45 203 ASN A N 1
ATOM 1566 C CA . ASN A 1 203 ? 77.224 56.017 5.619 1.00 21.54 203 ASN A CA 1
ATOM 1567 C C . ASN A 1 203 ? 76.386 56.081 4.344 1.00 21.92 203 ASN A C 1
ATOM 1568 O O . ASN A 1 203 ? 75.153 56.062 4.385 1.00 21.32 203 ASN A O 1
ATOM 1573 N N . GLU A 1 204 ? 77.066 56.109 3.201 1.00 22.46 204 GLU A N 1
ATOM 1574 C CA . GLU A 1 204 ? 76.382 56.118 1.917 1.00 24.48 204 GLU A CA 1
ATOM 1575 C C . GLU A 1 204 ? 75.448 54.920 1.757 1.00 23.84 204 GLU A C 1
ATOM 1576 O O . GLU A 1 204 ? 74.375 55.032 1.164 1.00 25.01 204 GLU A O 1
ATOM 1582 N N . ASP A 1 205 ? 75.873 53.763 2.245 1.00 23.36 205 ASP A N 1
ATOM 1583 C CA . ASP A 1 205 ? 75.057 52.561 2.100 1.00 23.19 205 ASP A CA 1
ATOM 1584 C C . ASP A 1 205 ? 73.935 52.445 3.145 1.00 23.29 205 ASP A C 1
ATOM 1585 O O . ASP A 1 205 ? 73.257 51.411 3.213 1.00 23.50 205 ASP A O 1
ATOM 1590 N N . GLY A 1 206 ? 73.738 53.497 3.947 1.00 22.49 206 GLY A N 1
ATOM 1591 C CA . GLY A 1 206 ? 72.669 53.532 4.938 1.00 22.17 206 GLY A CA 1
ATOM 1592 C C . GLY A 1 206 ? 73.055 53.114 6.354 1.00 21.93 206 GLY A C 1
ATOM 1593 O O . GLY A 1 206 ? 72.310 53.368 7.313 1.00 22.08 206 GLY A O 1
ATOM 1594 N N . THR A 1 207 ? 74.196 52.451 6.499 1.00 21.15 207 THR A N 1
ATOM 1595 C CA . THR A 1 207 ? 74.600 51.952 7.810 1.00 21.07 207 THR A CA 1
ATOM 1596 C C . THR A 1 207 ? 75.007 53.092 8.756 1.00 20.76 207 THR A C 1
ATOM 1597 O O . THR A 1 207 ? 75.411 54.168 8.316 1.00 21.41 207 THR A O 1
ATOM 1601 N N . PHE A 1 208 ? 74.888 52.865 10.058 1.00 21.08 208 PHE A N 1
ATOM 1602 C CA . PHE A 1 208 ? 75.416 53.829 11.021 1.00 20.22 208 PHE A CA 1
ATOM 1603 C C . PHE A 1 208 ? 76.939 53.907 10.955 1.00 20.97 208 PHE A C 1
ATOM 1604 O O . PHE A 1 208 ? 77.623 52.888 10.786 1.00 20.44 208 PHE A O 1
ATOM 1612 N N . LYS A 1 209 ? 77.476 55.109 11.126 1.00 20.75 209 LYS A N 1
ATOM 1613 C CA . LYS A 1 209 ? 78.917 55.264 11.290 1.00 21.30 209 LYS A CA 1
ATOM 1614 C C . LYS A 1 209 ? 79.453 54.617 12.582 1.00 22.32 209 LYS A C 1
ATOM 1615 O O . LYS A 1 209 ? 78.685 54.198 13.455 1.00 22.41 209 LYS A O 1
ATOM 1621 N N . SER A 1 210 ? 80.774 54.498 12.677 1.00 22.79 210 SER A N 1
ATOM 1622 C CA . SER A 1 210 ? 81.388 53.867 13.832 1.00 23.58 210 SER A CA 1
ATOM 1623 C C . SER A 1 210 ? 81.249 54.722 15.085 1.00 24.52 210 SER A C 1
ATOM 1624 O O . SER A 1 210 ? 80.992 55.925 15.020 1.00 24.11 210 SER A O 1
ATOM 1627 N N . ASP A 1 211 ? 81.421 54.098 16.240 1.00 25.78 211 ASP A N 1
ATOM 1628 C CA . ASP A 1 211 ? 81.351 54.837 17.485 1.00 26.89 211 ASP A CA 1
ATOM 1629 C C . ASP A 1 211 ? 82.404 55.950 17.521 1.00 27.32 211 ASP A C 1
ATOM 1630 O O . ASP A 1 211 ? 82.143 57.044 18.014 1.00 27.33 211 ASP A O 1
ATOM 1635 N N . GLU A 1 212 ? 83.583 55.683 16.970 1.00 27.30 212 GLU A N 1
ATOM 1636 C CA . GLU A 1 212 ? 84.622 56.709 16.852 1.00 27.08 212 GLU A CA 1
ATOM 1637 C C . GLU A 1 212 ? 84.203 57.914 15.995 1.00 26.05 212 GLU A C 1
ATOM 1638 O O . GLU A 1 212 ? 84.389 59.068 16.402 1.00 25.51 212 GLU A O 1
ATOM 1644 N N . GLU A 1 213 ? 83.653 57.645 14.811 1.00 24.52 213 GLU A N 1
ATOM 1645 C CA . GLU A 1 213 ? 83.191 58.704 13.911 1.00 23.83 213 GLU A CA 1
ATOM 1646 C C . GLU A 1 213 ? 82.050 59.506 14.526 1.00 23.65 213 GLU A C 1
ATOM 1647 O O . GLU A 1 213 ? 81.996 60.736 14.394 1.00 22.65 213 GLU A O 1
ATOM 1653 N N . LEU A 1 214 ? 81.136 58.796 15.187 1.00 22.49 214 LEU A N 1
ATOM 1654 C CA . LEU A 1 214 ? 79.945 59.407 15.800 1.00 23.22 214 LEU A CA 1
ATOM 1655 C C . LEU A 1 214 ? 80.296 60.267 17.027 1.00 22.99 214 LEU A C 1
ATOM 1656 O O . LEU A 1 214 ? 79.770 61.362 17.184 1.00 23.29 214 LEU A O 1
ATOM 1661 N N . ALA A 1 215 ? 81.192 59.786 17.881 1.00 23.11 215 ALA A N 1
ATOM 1662 C CA . ALA A 1 215 ? 81.590 60.572 19.046 1.00 23.13 215 ALA A CA 1
ATOM 1663 C C . ALA A 1 215 ? 82.288 61.867 18.607 1.00 23.80 215 ALA A C 1
ATOM 1664 O O . ALA A 1 215 ? 82.037 62.932 19.177 1.00 23.35 215 ALA A O 1
ATOM 1666 N N . LYS A 1 216 ? 83.119 61.786 17.568 1.00 23.80 216 LYS A N 1
ATOM 1667 C CA . LYS A 1 216 ? 83.818 62.973 17.064 1.00 24.04 216 LYS A CA 1
ATOM 1668 C C . LYS A 1 216 ? 82.849 63.991 16.466 1.00 23.52 216 LYS A C 1
ATOM 1669 O O . LYS A 1 216 ? 82.974 65.212 16.673 1.00 23.69 216 LYS A O 1
ATOM 1675 N N . LEU A 1 217 ? 81.908 63.483 15.685 1.00 22.44 217 LEU A N 1
ATOM 1676 C CA . LEU A 1 217 ? 80.897 64.308 15.038 1.00 22.22 217 LEU A CA 1
ATOM 1677 C C . LEU A 1 217 ? 80.148 65.176 16.052 1.00 21.98 217 LEU A C 1
ATOM 1678 O O . LEU A 1 217 ? 80.016 66.380 15.869 1.00 21.56 217 LEU A O 1
ATOM 1683 N N . TYR A 1 218 ? 79.640 64.571 17.118 1.00 22.04 218 TYR A N 1
ATOM 1684 C CA . TYR A 1 218 ? 78.874 65.356 18.095 1.00 21.66 218 TYR A CA 1
ATOM 1685 C C . TYR A 1 218 ? 79.760 66.179 19.019 1.00 21.63 218 TYR A C 1
ATOM 1686 O O . TYR A 1 218 ? 79.389 67.272 19.411 1.00 21.42 218 TYR A O 1
ATOM 1695 N N . ALA A 1 219 ? 80.931 65.663 19.360 1.00 22.21 219 ALA A N 1
ATOM 1696 C CA . ALA A 1 219 ? 81.844 66.429 20.192 1.00 23.07 219 ALA A CA 1
ATOM 1697 C C . ALA A 1 219 ? 82.304 67.691 19.450 1.00 23.60 219 ALA A C 1
ATOM 1698 O O . ALA A 1 219 ? 82.336 68.775 20.039 1.00 24.11 219 ALA A O 1
ATOM 1700 N N . ASP A 1 220 ? 82.655 67.555 18.169 1.00 23.91 220 ASP A N 1
ATOM 1701 C CA . ASP A 1 220 ? 83.084 68.719 17.367 1.00 24.48 220 ASP A CA 1
ATOM 1702 C C . ASP A 1 220 ? 81.967 69.759 17.199 1.00 24.64 220 ASP A C 1
ATOM 1703 O O . ASP A 1 220 ? 82.231 70.969 17.162 1.00 24.20 220 ASP A O 1
ATOM 1708 N N . ALA A 1 221 ? 80.722 69.291 17.091 1.00 23.24 221 ALA A N 1
ATOM 1709 C CA . ALA A 1 221 ? 79.588 70.184 16.885 1.00 22.97 221 ALA A CA 1
ATOM 1710 C C . ALA A 1 221 ? 79.186 70.890 18.172 1.00 22.41 221 ALA A C 1
ATOM 1711 O O . ALA A 1 221 ? 78.420 71.842 18.148 1.00 22.48 221 ALA A O 1
ATOM 1713 N N . GLY A 1 222 ? 79.667 70.390 19.296 1.00 22.10 222 GLY A N 1
ATOM 1714 C CA . GLY A 1 222 ? 79.475 71.081 20.561 1.00 21.82 222 GLY A CA 1
ATOM 1715 C C . GLY A 1 222 ? 78.592 70.385 21.583 1.00 21.46 222 GLY A C 1
ATOM 1716 O O . GLY A 1 222 ? 78.170 71.027 22.533 1.00 20.31 222 GLY A O 1
ATOM 1717 N N . LEU A 1 223 ? 78.316 69.086 21.407 1.00 21.08 223 LEU A N 1
ATOM 1718 C CA . LEU A 1 223 ? 77.583 68.314 22.434 1.00 21.09 223 LEU A CA 1
ATOM 1719 C C . LEU A 1 223 ? 78.313 68.355 23.768 1.00 20.85 223 LEU A C 1
ATOM 1720 O O . LEU A 1 223 ? 79.447 67.882 23.872 1.00 20.24 223 LEU A O 1
ATOM 1725 N N . ASP A 1 224 ? 77.639 68.872 24.791 1.00 19.85 224 ASP A N 1
ATOM 1726 C CA . ASP A 1 224 ? 78.231 69.091 26.107 1.00 19.78 224 ASP A CA 1
ATOM 1727 C C . ASP A 1 224 ? 77.960 67.899 27.043 1.00 19.61 224 ASP A C 1
ATOM 1728 O O . ASP A 1 224 ? 76.821 67.654 27.464 1.00 18.41 224 ASP A O 1
ATOM 1733 N N . ASN A 1 225 ? 79.013 67.147 27.369 1.00 19.18 225 ASN A N 1
ATOM 1734 C CA . ASN A 1 225 ? 78.845 65.957 28.176 1.00 19.97 225 ASN A CA 1
ATOM 1735 C C . ASN A 1 225 ? 78.459 66.204 29.635 1.00 20.35 225 ASN A C 1
ATOM 1736 O O . ASN A 1 225 ? 78.169 65.238 30.364 1.00 21.06 225 ASN A O 1
ATOM 1741 N N . SER A 1 226 ? 78.418 67.474 30.051 1.00 19.74 226 SER A N 1
ATOM 1742 C CA . SER A 1 226 ? 77.930 67.822 31.401 1.00 19.49 226 SER A CA 1
ATOM 1743 C C . SER A 1 226 ? 76.407 68.075 31.410 1.00 19.32 226 SER A C 1
ATOM 1744 O O . SER A 1 226 ? 75.811 68.333 32.451 1.00 19.45 226 SER A O 1
ATOM 1747 N N . LYS A 1 227 ? 75.792 67.992 30.233 1.00 18.84 227 LYS A N 1
ATOM 1748 C CA . LYS A 1 227 ? 74.360 68.265 30.053 1.00 18.60 227 LYS A CA 1
ATOM 1749 C C . LYS A 1 227 ? 73.588 67.069 29.476 1.00 18.42 227 LYS A C 1
ATOM 1750 O O . LYS A 1 227 ? 74.141 66.254 28.740 1.00 18.65 227 LYS A O 1
ATOM 1756 N N . GLU A 1 228 ? 72.313 66.976 29.840 1.00 17.91 228 GLU A N 1
ATOM 1757 C CA . GLU A 1 228 ? 71.372 66.030 29.248 1.00 17.46 228 GLU A CA 1
ATOM 1758 C C . GLU A 1 228 ? 71.000 66.571 27.865 1.00 16.53 228 GLU A C 1
ATOM 1759 O O . GLU A 1 228 ? 71.387 67.677 27.516 1.00 15.53 228 GLU A O 1
ATOM 1765 N N . THR A 1 229 ? 70.231 65.811 27.094 1.00 16.57 229 THR A N 1
ATOM 1766 C CA . THR A 1 229 ? 70.034 66.142 25.673 1.00 15.70 229 THR A CA 1
ATOM 1767 C C . THR A 1 229 ? 68.614 65.939 25.138 1.00 16.60 229 THR A C 1
ATOM 1768 O O . THR A 1 229 ? 67.889 65.025 25.573 1.00 15.70 229 THR A O 1
ATOM 1772 N N . ILE A 1 230 ? 68.241 66.769 24.158 1.00 16.64 230 ILE A N 1
ATOM 1773 C CA . ILE A 1 230 ? 66.967 66.650 23.457 1.00 17.02 230 ILE A CA 1
ATOM 1774 C C . ILE A 1 230 ? 67.291 66.801 21.968 1.00 16.67 230 ILE A C 1
ATOM 1775 O O . ILE A 1 230 ? 68.068 67.661 21.593 1.00 17.44 230 ILE A O 1
ATOM 1780 N N . ALA A 1 231 ? 66.731 65.935 21.142 1.00 16.33 231 ALA A N 1
ATOM 1781 C CA . ALA A 1 231 ? 66.912 66.031 19.703 1.00 15.81 231 ALA A CA 1
ATOM 1782 C C . ALA A 1 231 ? 65.591 66.436 19.022 1.00 16.06 231 ALA A C 1
ATOM 1783 O O . ALA A 1 231 ? 64.522 66.034 19.469 1.00 15.78 231 ALA A O 1
ATOM 1785 N N . TYR A 1 232 ? 65.670 67.193 17.925 1.00 15.72 232 TYR A N 1
ATOM 1786 C CA . TYR A 1 232 ? 64.457 67.601 17.205 1.00 15.48 232 TYR A CA 1
ATOM 1787 C C . TYR A 1 232 ? 64.712 67.839 15.726 1.00 15.61 232 TYR A C 1
ATOM 1788 O O . TYR A 1 232 ? 65.866 68.018 15.311 1.00 15.83 232 TYR A O 1
ATOM 1804 N N . ARG A 1 234 ? 61.671 68.505 12.111 1.00 19.94 234 ARG A N 1
ATOM 1805 C CA . ARG A 1 234 ? 60.368 69.167 11.828 1.00 21.15 234 ARG A CA 1
ATOM 1806 C C . ARG A 1 234 ? 59.202 68.419 12.461 1.00 21.35 234 ARG A C 1
ATOM 1807 O O . ARG A 1 234 ? 58.318 69.018 13.052 1.00 20.51 234 ARG A O 1
ATOM 1815 N N . ILE A 1 235 ? 59.194 67.100 12.295 1.00 22.32 235 ILE A N 1
ATOM 1816 C CA . ILE A 1 235 ? 58.263 66.227 12.995 1.00 23.65 235 ILE A CA 1
ATOM 1817 C C . ILE A 1 235 ? 59.135 65.160 13.693 1.00 24.56 235 ILE A C 1
ATOM 1818 O O . ILE A 1 235 ? 60.326 65.085 13.474 1.00 24.82 235 ILE A O 1
ATOM 1823 N N . GLY A 1 236 ? 58.602 64.317 14.548 1.00 26.21 236 GLY A N 1
ATOM 1824 C CA . GLY A 1 236 ? 59.598 63.464 15.250 1.00 27.14 236 GLY A CA 1
ATOM 1825 C C . GLY A 1 236 ? 60.619 62.599 14.460 1.00 27.92 236 GLY A C 1
ATOM 1826 O O . GLY A 1 236 ? 61.274 61.755 15.067 1.00 26.64 236 GLY A O 1
ATOM 1827 N N . GLU A 1 237 ? 60.801 62.812 13.140 1.00 28.15 237 GLU A N 1
ATOM 1828 C CA . GLU A 1 237 ? 61.329 61.778 12.208 1.00 28.05 237 GLU A CA 1
ATOM 1829 C C . GLU A 1 237 ? 62.868 61.504 12.151 1.00 28.36 237 GLU A C 1
ATOM 1830 O O . GLU A 1 237 ? 63.378 60.382 12.463 1.00 28.24 237 GLU A O 1
ATOM 1836 N N . ARG A 1 238 ? 63.604 62.518 11.703 1.00 27.14 238 ARG A N 1
ATOM 1837 C CA . ARG A 1 238 ? 65.054 62.419 11.553 1.00 26.11 238 ARG A CA 1
ATOM 1838 C C . ARG A 1 238 ? 65.666 62.526 12.922 1.00 25.16 238 ARG A C 1
ATOM 1839 O O . ARG A 1 238 ? 66.814 62.056 13.176 1.00 23.21 238 ARG A O 1
ATOM 1847 N N . SER A 1 239 ? 64.884 63.142 13.816 1.00 23.42 239 SER A N 1
ATOM 1848 C CA . SER A 1 239 ? 65.319 63.257 15.183 1.00 21.11 239 SER A CA 1
ATOM 1849 C C . SER A 1 239 ? 65.248 61.913 15.883 1.00 19.10 239 SER A C 1
ATOM 1850 O O . SER A 1 239 ? 66.052 61.671 16.749 1.00 18.47 239 SER A O 1
ATOM 1853 N N . SER A 1 240 ? 64.339 61.015 15.487 1.00 17.90 240 SER A N 1
ATOM 1854 C CA . SER A 1 240 ? 64.344 59.676 16.109 1.00 16.59 240 SER A CA 1
ATOM 1855 C C . SER A 1 240 ? 65.607 58.900 15.722 1.00 16.69 240 SER A C 1
ATOM 1856 O O . SER A 1 240 ? 66.138 58.126 16.518 1.00 16.17 240 SER A O 1
ATOM 1861 N N . HIS A 1 241 ? 66.061 59.082 14.490 1.00 15.43 241 HIS A N 1
ATOM 1862 C CA . HIS A 1 241 ? 67.280 58.430 14.010 1.00 16.26 241 HIS A CA 1
ATOM 1863 C C . HIS A 1 241 ? 68.457 58.934 14.851 1.00 16.34 241 HIS A C 1
ATOM 1864 O O . HIS A 1 241 ? 69.295 58.166 15.332 1.00 16.26 241 HIS A O 1
ATOM 1871 N N . THR A 1 242 ? 68.514 60.242 15.049 1.00 16.42 242 THR A N 1
ATOM 1872 C CA . THR A 1 242 ? 69.576 60.811 15.874 1.00 16.40 242 THR A CA 1
ATOM 1873 C C . THR A 1 242 ? 69.458 60.432 17.361 1.00 16.75 242 THR A C 1
ATOM 1874 O O . THR A 1 242 ? 70.461 60.163 18.039 1.00 16.47 242 THR A O 1
ATOM 1878 N N . TRP A 1 243 ? 68.244 60.444 17.887 1.00 16.49 243 TRP A N 1
ATOM 1879 C CA . TRP A 1 243 ? 68.032 59.896 19.227 1.00 16.13 243 TRP A CA 1
ATOM 1880 C C . TRP A 1 243 ? 68.661 58.507 19.370 1.00 16.78 243 TRP A C 1
ATOM 1881 O O . TRP A 1 243 ? 69.348 58.232 20.356 1.00 17.06 243 TRP A O 1
ATOM 1892 N N . PHE A 1 244 ? 68.412 57.616 18.412 1.00 16.80 244 PHE A N 1
ATOM 1893 C CA . PHE A 1 244 ? 68.972 56.248 18.452 1.00 17.29 244 PHE A CA 1
ATOM 1894 C C . PHE A 1 244 ? 70.510 56.283 18.520 1.00 17.65 244 PHE A C 1
ATOM 1895 O O . PHE A 1 244 ? 71.139 55.589 19.343 1.00 17.62 244 PHE A O 1
ATOM 1903 N N . VAL A 1 245 ? 71.114 57.099 17.652 1.00 17.42 245 VAL A N 1
ATOM 1904 C CA . VAL A 1 245 ? 72.559 57.312 17.677 1.00 17.58 245 VAL A CA 1
ATOM 1905 C C . VAL A 1 245 ? 73.052 57.760 19.055 1.00 18.40 245 VAL A C 1
ATOM 1906 O O . VAL A 1 245 ? 74.000 57.178 19.613 1.00 18.53 245 VAL A O 1
ATOM 1910 N N . LEU A 1 246 ? 72.389 58.760 19.627 1.00 18.48 246 LEU A N 1
ATOM 1911 C CA . LEU A 1 246 ? 72.891 59.340 20.869 1.00 19.67 246 LEU A CA 1
ATOM 1912 C C . LEU A 1 246 ? 72.696 58.435 22.070 1.00 19.98 246 LEU A C 1
ATOM 1913 O O . LEU A 1 246 ? 73.609 58.291 22.886 1.00 20.73 246 LEU A O 1
ATOM 1918 N N . ARG A 1 247 ? 71.509 57.827 22.182 1.00 20.05 247 ARG A N 1
ATOM 1919 C CA . ARG A 1 247 ? 71.172 57.014 23.364 1.00 20.90 247 ARG A CA 1
ATOM 1920 C C . ARG A 1 247 ? 71.649 55.576 23.233 1.00 20.82 247 ARG A C 1
ATOM 1921 O O . ARG A 1 247 ? 72.264 55.045 24.163 1.00 20.31 247 ARG A O 1
ATOM 1929 N N . GLU A 1 248 ? 71.357 54.948 22.092 1.00 20.15 248 GLU A N 1
ATOM 1930 C CA . GLU A 1 248 ? 71.557 53.499 21.956 1.00 20.65 248 GLU A CA 1
ATOM 1931 C C . GLU A 1 248 ? 72.972 53.115 21.520 1.00 21.22 248 GLU A C 1
ATOM 1932 O O . GLU A 1 248 ? 73.533 52.126 22.011 1.00 22.40 248 GLU A O 1
ATOM 1938 N N . LEU A 1 249 ? 73.564 53.892 20.616 1.00 19.88 249 LEU A N 1
ATOM 1939 C CA . LEU A 1 249 ? 74.916 53.584 20.153 1.00 20.13 249 LEU A CA 1
ATOM 1940 C C . LEU A 1 249 ? 75.981 54.265 21.011 1.00 20.40 249 LEU A C 1
ATOM 1941 O O . LEU A 1 249 ? 76.937 53.628 21.436 1.00 21.54 249 LEU A O 1
ATOM 1946 N N . LEU A 1 250 ? 75.813 55.557 21.261 1.00 20.95 250 LEU A N 1
ATOM 1947 C CA . LEU A 1 250 ? 76.790 56.349 22.033 1.00 21.19 250 LEU A CA 1
ATOM 1948 C C . LEU A 1 250 ? 76.590 56.328 23.543 1.00 21.62 250 LEU A C 1
ATOM 1949 O O . LEU A 1 250 ? 77.425 56.858 24.275 1.00 21.70 250 LEU A O 1
ATOM 1954 N N . GLY A 1 251 ? 75.486 55.747 24.006 1.00 21.18 251 GLY A N 1
ATOM 1955 C CA . GLY A 1 251 ? 75.341 55.443 25.431 1.00 21.61 251 GLY A CA 1
ATOM 1956 C C . GLY A 1 251 ? 74.952 56.563 26.378 1.00 21.41 251 GLY A C 1
ATOM 1957 O O . GLY A 1 251 ? 74.981 56.389 27.611 1.00 21.89 251 GLY A O 1
ATOM 1958 N N . HIS A 1 252 ? 74.583 57.715 25.835 1.00 20.62 252 HIS A N 1
ATOM 1959 C CA . HIS A 1 252 ? 74.042 58.769 26.675 1.00 20.88 252 HIS A CA 1
ATOM 1960 C C . HIS A 1 252 ? 72.740 58.304 27.321 1.00 21.26 252 HIS A C 1
ATOM 1961 O O . HIS A 1 252 ? 71.853 57.792 26.639 1.00 20.88 252 HIS A O 1
ATOM 1968 N N . GLN A 1 253 ? 72.620 58.500 28.629 1.00 20.97 253 GLN A N 1
ATOM 1969 C CA . GLN A 1 253 ? 71.500 57.902 29.348 1.00 22.51 253 GLN A CA 1
ATOM 1970 C C . GLN A 1 253 ? 70.309 58.852 29.394 1.00 21.17 253 GLN A C 1
ATOM 1971 O O . GLN A 1 253 ? 69.177 58.440 29.680 1.00 21.71 253 GLN A O 1
ATOM 1977 N N . ASN A 1 254 ? 70.555 60.131 29.136 1.00 19.88 254 ASN A N 1
ATOM 1978 C CA . ASN A 1 254 ? 69.488 61.121 29.262 1.00 19.45 254 ASN A CA 1
ATOM 1979 C C . ASN A 1 254 ? 69.236 61.828 27.928 1.00 18.67 254 ASN A C 1
ATOM 1980 O O . ASN A 1 254 ? 69.679 62.963 27.735 1.00 17.92 254 ASN A O 1
ATOM 1985 N N . VAL A 1 255 ? 68.582 61.126 27.001 1.00 17.49 255 VAL A N 1
ATOM 1986 C CA . VAL A 1 255 ? 68.286 61.690 25.693 1.00 17.29 255 VAL A CA 1
ATOM 1987 C C . VAL A 1 255 ? 66.792 61.561 25.418 1.00 16.71 255 VAL A C 1
ATOM 1988 O O . VAL A 1 255 ? 66.221 60.460 25.536 1.00 16.04 255 VAL A O 1
ATOM 1992 N N . LYS A 1 256 ? 66.157 62.683 25.072 1.00 16.90 256 LYS A N 1
ATOM 1993 C CA . LYS A 1 256 ? 64.743 62.692 24.735 1.00 17.06 256 LYS A CA 1
ATOM 1994 C C . LYS A 1 256 ? 64.546 63.070 23.271 1.00 17.62 256 LYS A C 1
ATOM 1995 O O . LYS A 1 256 ? 65.281 63.881 22.727 1.00 17.80 256 LYS A O 1
ATOM 2001 N N . ASN A 1 257 ? 63.539 62.476 22.643 1.00 17.31 257 ASN A N 1
ATOM 2002 C CA . ASN A 1 257 ? 63.098 62.912 21.322 1.00 16.74 257 ASN A CA 1
ATOM 2003 C C . ASN A 1 257 ? 61.972 63.924 21.503 1.00 17.01 257 ASN A C 1
ATOM 2004 O O . ASN A 1 257 ? 60.965 63.637 22.161 1.00 16.18 257 ASN A O 1
ATOM 2009 N N . TYR A 1 258 ? 62.132 65.118 20.934 1.00 16.79 258 TYR A N 1
ATOM 2010 C CA . TYR A 1 258 ? 61.040 66.104 20.961 1.00 17.28 258 TYR A CA 1
ATOM 2011 C C . TYR A 1 258 ? 60.212 65.905 19.720 1.00 17.57 258 TYR A C 1
ATOM 2012 O O . TYR A 1 258 ? 60.542 66.453 18.674 1.00 18.46 258 TYR A O 1
ATOM 2021 N N . ASP A 1 259 ? 59.129 65.132 19.821 1.00 17.99 259 ASP A N 1
ATOM 2022 C CA . ASP A 1 259 ? 58.370 64.755 18.622 1.00 19.00 259 ASP A CA 1
ATOM 2023 C C . ASP A 1 259 ? 57.579 65.930 18.053 1.00 19.16 259 ASP A C 1
ATOM 2024 O O . ASP A 1 259 ? 57.331 65.966 16.849 1.00 20.07 259 ASP A O 1
ATOM 2029 N N . GLY A 1 260 ? 57.195 66.886 18.898 1.00 18.78 260 GLY A N 1
ATOM 2030 C CA . GLY A 1 260 ? 56.510 68.086 18.402 1.00 18.23 260 GLY A CA 1
ATOM 2031 C C . GLY A 1 260 ? 57.380 68.773 17.364 1.00 18.69 260 GLY A C 1
ATOM 2032 O O . GLY A 1 260 ? 56.911 69.137 16.286 1.00 18.01 260 GLY A O 1
ATOM 2033 N N . SER A 1 261 ? 58.659 68.934 17.710 1.00 18.49 261 SER A N 1
ATOM 2034 C CA . SER A 1 261 ? 59.684 69.424 16.789 1.00 17.68 261 SER A CA 1
ATOM 2035 C C . SER A 1 261 ? 59.319 70.820 16.249 1.00 17.74 261 SER A C 1
ATOM 2036 O O . SER A 1 261 ? 58.517 71.529 16.883 1.00 17.20 261 SER A O 1
ATOM 2039 N N . TRP A 1 262 ? 59.902 71.231 15.122 1.00 17.22 262 TRP A N 1
ATOM 2040 C CA . TRP A 1 262 ? 59.740 72.634 14.671 1.00 17.12 262 TRP A CA 1
ATOM 2041 C C . TRP A 1 262 ? 58.319 72.932 14.200 1.00 17.87 262 TRP A C 1
ATOM 2042 O O . TRP A 1 262 ? 57.860 74.080 14.289 1.00 18.37 262 TRP A O 1
ATOM 2053 N N . THR A 1 263 ? 57.615 71.929 13.675 1.00 18.19 263 THR A N 1
ATOM 2054 C CA . THR A 1 263 ? 56.219 72.186 13.291 1.00 18.70 263 THR A CA 1
ATOM 2055 C C . THR A 1 263 ? 55.412 72.670 14.491 1.00 18.43 263 THR A C 1
ATOM 2056 O O . THR A 1 263 ? 54.536 73.520 14.335 1.00 18.86 263 THR A O 1
ATOM 2060 N N . GLU A 1 264 ? 55.683 72.128 15.678 1.00 17.89 264 GLU A N 1
ATOM 2061 C CA . GLU A 1 264 ? 55.083 72.689 16.906 1.00 17.37 264 GLU A CA 1
ATOM 2062 C C . GLU A 1 264 ? 55.767 73.978 17.360 1.00 17.33 264 GLU A C 1
ATOM 2063 O O . GLU A 1 264 ? 55.139 75.030 17.468 1.00 16.72 264 GLU A O 1
ATOM 2069 N N . TYR A 1 265 ? 57.066 73.889 17.635 1.00 17.35 265 TYR A N 1
ATOM 2070 C CA . TYR A 1 265 ? 57.808 74.985 18.249 1.00 17.30 265 TYR A CA 1
ATOM 2071 C C . TYR A 1 265 ? 57.745 76.274 17.439 1.00 17.74 265 TYR A C 1
ATOM 2072 O O . TYR A 1 265 ? 57.555 77.365 18.000 1.00 17.10 265 TYR A O 1
ATOM 2081 N N . GLY A 1 266 ? 57.892 76.154 16.120 1.00 18.03 266 GLY A N 1
ATOM 2082 C CA . GLY A 1 266 ? 57.867 77.327 15.225 1.00 18.84 266 GLY A CA 1
ATOM 2083 C C . GLY A 1 266 ? 56.466 77.919 15.049 1.00 19.47 266 GLY A C 1
ATOM 2084 O O . GLY A 1 266 ? 56.283 78.904 14.335 1.00 19.46 266 GLY A O 1
ATOM 2085 N N . SER A 1 267 ? 55.473 77.327 15.712 1.00 19.24 267 SER A N 1
ATOM 2086 C CA . SER A 1 267 ? 54.086 77.799 15.600 1.00 19.74 267 SER A CA 1
ATOM 2087 C C . SER A 1 267 ? 53.583 78.279 16.936 1.00 19.38 267 SER A C 1
ATOM 2088 O O . SER A 1 267 ? 52.483 78.788 17.036 1.00 19.79 267 SER A O 1
ATOM 2091 N N . LEU A 1 268 ? 54.402 78.111 17.969 1.00 19.80 268 LEU A N 1
ATOM 2092 C CA . LEU A 1 268 ? 54.058 78.553 19.316 1.00 19.48 268 LEU A CA 1
ATOM 2093 C C . LEU A 1 268 ? 54.155 80.068 19.462 1.00 19.88 268 LEU A C 1
ATOM 2094 O O . LEU A 1 268 ? 55.164 80.657 19.086 1.00 20.95 268 LEU A O 1
ATOM 2099 N N . VAL A 1 269 ? 53.151 80.687 20.068 1.00 19.36 269 VAL A N 1
ATOM 2100 C CA . VAL A 1 269 ? 53.186 82.129 20.302 1.00 19.16 269 VAL A CA 1
ATOM 2101 C C . VAL A 1 269 ? 54.265 82.441 21.320 1.00 19.57 269 VAL A C 1
ATOM 2102 O O . VAL A 1 269 ? 54.304 81.814 22.377 1.00 18.93 269 VAL A O 1
ATOM 2106 N N . GLY A 1 270 ? 55.148 83.393 21.003 1.00 19.33 270 GLY A N 1
ATOM 2107 C CA . GLY A 1 270 ? 56.071 83.943 21.999 1.00 19.76 270 GLY A CA 1
ATOM 2108 C C . GLY A 1 270 ? 57.253 83.046 22.378 1.00 20.20 270 GLY A C 1
ATOM 2109 O O . GLY A 1 270 ? 57.953 83.306 23.362 1.00 21.23 270 GLY A O 1
ATOM 2110 N N . ALA A 1 271 ? 57.499 81.995 21.612 1.00 19.59 271 ALA A N 1
ATOM 2111 C CA . ALA A 1 271 ? 58.660 81.131 21.893 1.00 19.61 271 ALA A CA 1
ATOM 2112 C C . ALA A 1 271 ? 59.944 81.827 21.447 1.00 19.03 271 ALA A C 1
ATOM 2113 O O . ALA A 1 271 ? 59.956 82.457 20.398 1.00 19.48 271 ALA A O 1
ATOM 2115 N N . PRO A 1 272 ? 61.032 81.697 22.222 1.00 19.40 272 PRO A N 1
ATOM 2116 C CA . PRO A 1 272 ? 62.324 82.273 21.785 1.00 20.08 272 PRO A CA 1
ATOM 2117 C C . PRO A 1 272 ? 62.830 81.609 20.504 1.00 20.14 272 PRO A C 1
ATOM 2118 O O . PRO A 1 272 ? 62.796 80.362 20.386 1.00 19.80 272 PRO A O 1
ATOM 2122 N N . ILE A 1 273 ? 63.270 82.425 19.545 1.00 20.31 273 ILE A N 1
ATOM 2123 C CA . ILE A 1 273 ? 63.809 81.904 18.305 1.00 20.46 273 ILE A CA 1
ATOM 2124 C C . ILE A 1 273 ? 65.156 82.543 18.027 1.00 21.70 273 ILE A C 1
ATOM 2125 O O . ILE A 1 273 ? 65.365 83.722 18.305 1.00 21.26 273 ILE A O 1
ATOM 2130 N N . GLU A 1 274 ? 66.051 81.777 17.428 1.00 21.94 274 GLU A N 1
ATOM 2131 C CA . GLU A 1 274 ? 67.396 82.238 17.140 1.00 23.20 274 GLU A CA 1
ATOM 2132 C C . GLU A 1 274 ? 67.676 82.007 15.661 1.00 23.69 274 GLU A C 1
ATOM 2133 O O . GLU A 1 274 ? 67.299 80.969 15.102 1.00 22.97 274 GLU A O 1
ATOM 2139 N N . LEU A 1 275 ? 68.334 82.975 15.020 1.00 24.60 275 LEU A N 1
ATOM 2140 C CA . LEU A 1 275 ? 68.575 82.919 13.576 1.00 26.00 275 LEU A CA 1
ATOM 2141 C C . LEU A 1 275 ? 70.050 82.746 13.248 1.00 26.94 275 LEU A C 1
ATOM 2142 O O . LEU A 1 275 ? 70.915 82.968 14.090 1.00 26.98 275 LEU A O 1
ATOM 2147 N N . GLY A 1 276 ? 70.300 82.336 12.012 1.00 28.23 276 GLY A N 1
ATOM 2148 C CA . GLY A 1 276 ? 71.632 82.206 11.466 1.00 29.82 276 GLY A CA 1
ATOM 2149 C C . GLY A 1 276 ? 72.438 81.020 11.946 1.00 31.25 276 GLY A C 1
ATOM 2150 O O . GLY A 1 276 ? 72.037 80.280 12.844 1.00 30.80 276 GLY A O 1
ATOM 2151 N N . SER A 1 277 ? 73.559 80.825 11.270 1.00 32.52 277 SER A N 1
ATOM 2152 C CA . SER A 1 277 ? 74.697 80.102 11.779 1.00 34.58 277 SER A CA 1
ATOM 2153 C C . SER A 1 277 ? 75.565 79.705 10.606 1.00 35.57 277 SER A C 1
ATOM 2154 O O . SER A 1 277 ? 75.221 78.825 9.828 1.00 36.88 277 SER A O 1
ATOM 2158 N N . MET B 1 1 ? 27.509 97.730 25.599 1.00 47.08 1 MET B N 1
ATOM 2159 C CA . MET B 1 1 ? 27.197 98.011 24.162 1.00 47.18 1 MET B CA 1
ATOM 2160 C C . MET B 1 1 ? 27.570 99.457 23.830 1.00 47.14 1 MET B C 1
ATOM 2161 O O . MET B 1 1 ? 27.016 100.384 24.425 1.00 47.41 1 MET B O 1
ATOM 2166 N N . ALA B 1 2 ? 28.506 99.661 22.898 1.00 46.80 2 ALA B N 1
ATOM 2167 C CA . ALA B 1 2 ? 29.044 101.019 22.678 1.00 46.41 2 ALA B CA 1
ATOM 2168 C C . ALA B 1 2 ? 29.354 101.445 21.229 1.00 45.83 2 ALA B C 1
ATOM 2169 O O . ALA B 1 2 ? 30.524 101.557 20.881 1.00 46.12 2 ALA B O 1
ATOM 2171 N N . ARG B 1 3 ? 28.336 101.749 20.412 1.00 45.03 3 ARG B N 1
ATOM 2172 C CA . ARG B 1 3 ? 28.572 102.050 18.973 1.00 43.39 3 ARG B CA 1
ATOM 2173 C C . ARG B 1 3 ? 29.224 103.375 18.588 1.00 42.78 3 ARG B C 1
ATOM 2174 O O . ARG B 1 3 ? 30.224 103.372 17.882 1.00 42.18 3 ARG B O 1
ATOM 2182 N N . CYS B 1 4 ? 28.645 104.502 19.006 1.00 42.18 4 CYS B N 1
ATOM 2183 C CA . CYS B 1 4 ? 29.190 105.817 18.646 1.00 41.61 4 CYS B CA 1
ATOM 2184 C C . CYS B 1 4 ? 30.620 105.940 19.159 1.00 39.32 4 CYS B C 1
ATOM 2185 O O . CYS B 1 4 ? 31.481 106.607 18.554 1.00 39.46 4 CYS B O 1
ATOM 2188 N N . ASP B 1 5 ? 30.875 105.266 20.273 1.00 36.34 5 ASP B N 1
ATOM 2189 C CA . ASP B 1 5 ? 32.185 105.317 20.896 1.00 33.53 5 ASP B CA 1
ATOM 2190 C C . ASP B 1 5 ? 33.247 104.484 20.176 1.00 30.76 5 ASP B C 1
ATOM 2191 O O . ASP B 1 5 ? 34.436 104.70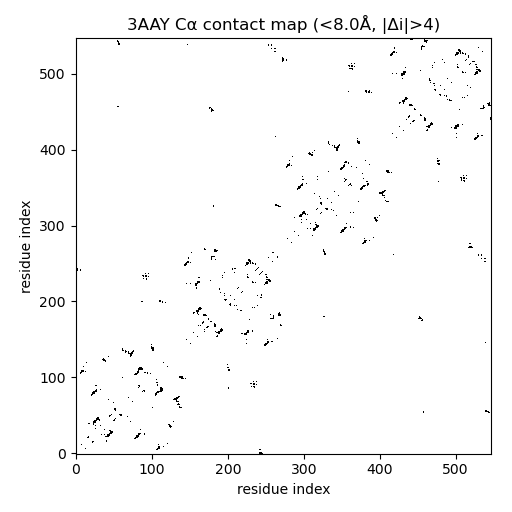4 20.400 1.00 29.63 5 ASP B O 1
ATOM 2196 N N . VAL B 1 6 ? 32.835 103.537 19.327 1.00 27.58 6 VAL B N 1
ATOM 2197 C CA . VAL B 1 6 ? 33.807 102.607 18.732 1.00 24.45 6 VAL B CA 1
ATOM 2198 C C . VAL B 1 6 ? 33.780 102.562 17.211 1.00 24.07 6 VAL B C 1
ATOM 2199 O O . VAL B 1 6 ? 34.632 101.924 16.591 1.00 22.05 6 VAL B O 1
ATOM 2203 N N . LEU B 1 7 ? 32.794 103.223 16.619 1.00 23.11 7 LEU B N 1
ATOM 2204 C CA . LEU B 1 7 ? 32.558 103.113 15.194 1.00 24.21 7 LEU B CA 1
ATOM 2205 C C . LEU B 1 7 ? 32.186 104.492 14.697 1.00 24.66 7 LEU B C 1
ATOM 2206 O O . LEU B 1 7 ? 31.477 105.223 15.398 1.00 24.82 7 LEU B O 1
ATOM 2211 N N . VAL B 1 8 ? 32.693 104.875 13.525 1.00 24.51 8 VAL B N 1
ATOM 2212 C CA . VAL B 1 8 ? 32.215 106.095 12.882 1.00 24.84 8 VAL B CA 1
ATOM 2213 C C . VAL B 1 8 ? 31.789 105.775 11.461 1.00 25.21 8 VAL B C 1
ATOM 2214 O O . VAL B 1 8 ? 32.326 104.870 10.839 1.00 25.11 8 VAL B O 1
ATOM 2218 N N . SER B 1 9 ? 30.823 106.521 10.938 1.00 26.19 9 SER B N 1
ATOM 2219 C CA . SER B 1 9 ? 30.397 106.326 9.553 1.00 27.05 9 SER B CA 1
ATOM 2220 C C . SER B 1 9 ? 31.326 107.027 8.571 1.00 27.39 9 SER B C 1
ATOM 2221 O O . SER B 1 9 ? 32.031 107.979 8.921 1.00 27.12 9 SER B O 1
ATOM 2224 N N . ALA B 1 10 ? 31.304 106.565 7.327 1.00 27.96 10 ALA B N 1
ATOM 2225 C CA . ALA B 1 10 ? 32.011 107.255 6.245 1.00 29.21 10 ALA B CA 1
ATOM 2226 C C . ALA B 1 10 ? 31.589 108.716 6.167 1.00 30.37 10 ALA B C 1
ATOM 2227 O O . ALA B 1 10 ? 32.401 109.596 5.867 1.00 30.59 10 ALA B O 1
ATOM 2229 N N . ASP B 1 11 ? 30.314 108.976 6.446 1.00 31.73 11 ASP B N 1
ATOM 2230 C CA . ASP B 1 11 ? 29.799 110.344 6.420 1.00 33.48 11 ASP B CA 1
ATOM 2231 C C . ASP B 1 11 ? 30.468 111.237 7.468 1.00 33.09 11 ASP B C 1
ATOM 2232 O O . ASP B 1 11 ? 30.902 112.359 7.167 1.00 33.17 11 ASP B O 1
ATOM 2237 N N . TRP B 1 12 ? 30.559 110.750 8.700 1.00 32.45 12 TRP B N 1
ATOM 2238 C CA . TRP B 1 12 ? 31.245 111.502 9.741 1.00 32.22 12 TRP B CA 1
ATOM 2239 C C . TRP B 1 12 ? 32.712 111.666 9.362 1.00 32.13 12 TRP B C 1
ATOM 2240 O O . TRP B 1 12 ? 33.280 112.756 9.477 1.00 31.81 12 TRP B O 1
ATOM 2251 N N . ALA B 1 13 ? 33.323 110.585 8.898 1.00 32.04 13 ALA B N 1
ATOM 2252 C CA . ALA B 1 13 ? 34.730 110.619 8.526 1.00 32.65 13 ALA B CA 1
ATOM 2253 C C . ALA B 1 13 ? 35.018 111.722 7.502 1.00 33.24 13 ALA B C 1
ATOM 2254 O O . ALA B 1 13 ? 35.903 112.556 7.707 1.00 32.94 13 ALA B O 1
ATOM 2256 N N . GLU B 1 14 ? 34.284 111.732 6.396 1.00 33.87 14 GLU B N 1
ATOM 2257 C CA . GLU B 1 14 ? 34.559 112.736 5.374 1.00 35.19 14 GLU B CA 1
ATOM 2258 C C . GLU B 1 14 ? 34.379 114.153 5.916 1.00 35.63 14 GLU B C 1
ATOM 2259 O O . GLU B 1 14 ? 35.090 115.077 5.522 1.00 35.75 14 GLU B O 1
ATOM 2265 N N . SER B 1 15 ? 33.449 114.317 6.842 1.00 36.46 15 SER B N 1
ATOM 2266 C CA . SER B 1 15 ? 33.208 115.626 7.418 1.00 37.58 15 SER B CA 1
ATOM 2267 C C . SER B 1 15 ? 34.288 115.981 8.424 1.00 37.70 15 SER B C 1
ATOM 2268 O O . SER B 1 15 ? 34.366 117.111 8.885 1.00 38.04 15 SER B O 1
ATOM 2271 N N . ASN B 1 16 ? 35.125 115.019 8.786 1.00 37.66 16 ASN B N 1
ATOM 2272 C CA . ASN B 1 16 ? 36.083 115.298 9.838 1.00 37.37 16 ASN B CA 1
ATOM 2273 C C . ASN B 1 16 ? 37.522 114.982 9.467 1.00 37.35 16 ASN B C 1
ATOM 2274 O O . ASN B 1 16 ? 38.367 114.813 10.340 1.00 37.18 16 ASN B O 1
ATOM 2279 N N . LEU B 1 17 ? 37.793 114.934 8.167 1.00 37.63 17 LEU B N 1
ATOM 2280 C CA . LEU B 1 17 ? 39.125 114.597 7.665 1.00 38.21 17 LEU B CA 1
ATOM 2281 C C . LEU B 1 17 ? 40.207 115.471 8.263 1.00 38.68 17 LEU B C 1
ATOM 2282 O O . LEU B 1 17 ? 41.314 115.006 8.549 1.00 39.09 17 LEU B O 1
ATOM 2287 N N . HIS B 1 18 ? 39.900 116.748 8.446 1.00 38.96 18 HIS B N 1
ATOM 2288 C CA . HIS B 1 18 ? 40.898 117.657 8.981 1.00 38.95 18 HIS B CA 1
ATOM 2289 C C . HIS B 1 18 ? 40.479 118.216 10.335 1.00 38.25 18 HIS B C 1
ATOM 2290 O O . HIS B 1 18 ? 40.816 119.342 10.701 1.00 37.94 18 HIS B O 1
ATOM 2297 N N . ALA B 1 19 ? 39.753 117.400 11.094 1.00 37.03 19 ALA B N 1
ATOM 2298 C CA . ALA B 1 19 ? 39.387 117.771 12.449 1.00 35.80 19 ALA B CA 1
ATOM 2299 C C . ALA B 1 19 ? 40.592 117.676 13.355 1.00 35.11 19 ALA B C 1
ATOM 2300 O O . ALA B 1 19 ? 41.426 116.780 13.198 1.00 35.21 19 ALA B O 1
ATOM 2302 N N . PRO B 1 20 ? 40.671 118.579 14.339 1.00 33.95 20 PRO B N 1
ATOM 2303 C CA . PRO B 1 20 ? 41.738 118.596 15.327 1.00 33.08 20 PRO B CA 1
ATOM 2304 C C . PRO B 1 20 ? 41.818 117.360 16.233 1.00 32.01 20 PRO B C 1
ATOM 2305 O O . PRO B 1 20 ? 40.807 116.889 16.768 1.00 31.52 20 PRO B O 1
ATOM 2309 N N . LYS B 1 21 ? 43.043 116.877 16.427 1.00 30.20 21 LYS B N 1
ATOM 2310 C CA . LYS B 1 21 ? 43.320 115.706 17.250 1.00 28.73 21 LYS B CA 1
ATOM 2311 C C . LYS B 1 21 ? 42.591 114.460 16.764 1.00 26.63 21 LYS B C 1
ATOM 2312 O O . LYS B 1 21 ? 42.275 113.578 17.545 1.00 26.57 21 LYS B O 1
ATOM 2318 N N . VAL B 1 22 ? 42.325 114.402 15.469 1.00 25.44 22 VAL B N 1
ATOM 2319 C CA . VAL B 1 22 ? 41.821 113.187 14.848 1.00 24.26 22 VAL B CA 1
ATOM 2320 C C . VAL B 1 22 ? 42.849 112.726 13.820 1.00 23.35 22 VAL B C 1
ATOM 2321 O O . VAL B 1 22 ? 43.315 113.529 13.002 1.00 24.16 22 VAL B O 1
ATOM 2325 N N . VAL B 1 23 ? 43.243 111.457 13.863 1.00 21.74 23 VAL B N 1
ATOM 2326 C CA . VAL B 1 23 ? 44.173 110.947 12.852 1.00 20.78 23 VAL B CA 1
ATOM 2327 C C . VAL B 1 23 ? 43.650 109.672 12.200 1.00 20.84 23 VAL B C 1
ATOM 2328 O O . VAL B 1 23 ? 43.224 108.757 12.895 1.00 20.98 23 VAL B O 1
ATOM 2332 N N . PHE B 1 24 ? 43.662 109.621 10.872 1.00 21.23 24 PHE B N 1
ATOM 2333 C CA . PHE B 1 24 ? 43.209 108.436 10.130 1.00 21.49 24 PHE B CA 1
ATOM 2334 C C . PHE B 1 24 ? 44.389 107.542 9.791 1.00 21.20 24 PHE B C 1
ATOM 2335 O O . PHE B 1 24 ? 45.435 108.020 9.335 1.00 21.14 24 PHE B O 1
ATOM 2343 N N . VAL B 1 25 ? 44.213 106.240 10.019 1.00 20.67 25 VAL B N 1
ATOM 2344 C CA . VAL B 1 25 ? 45.296 105.272 9.899 1.00 19.89 25 VAL B CA 1
ATOM 2345 C C . VAL B 1 25 ? 44.837 104.085 9.056 1.00 20.27 25 VAL B C 1
ATOM 2346 O O . VAL B 1 25 ? 43.876 103.407 9.414 1.00 20.21 25 VAL B O 1
ATOM 2350 N N . GLU B 1 26 ? 45.509 103.849 7.936 1.00 21.22 26 GLU B N 1
ATOM 2351 C CA . GLU B 1 26 ? 45.136 102.755 7.046 1.00 21.61 26 GLU B CA 1
ATOM 2352 C C . GLU B 1 26 ? 45.980 101.518 7.324 1.00 22.23 26 GLU B C 1
ATOM 2353 O O . GLU B 1 26 ? 47.204 101.573 7.295 1.00 21.84 26 GLU B O 1
ATOM 2359 N N . VAL B 1 27 ? 45.317 100.404 7.600 1.00 22.32 27 VAL B N 1
ATOM 2360 C CA . VAL B 1 27 ? 46.012 99.189 7.956 1.00 23.47 27 VAL B CA 1
ATOM 2361 C C . VAL B 1 27 ? 45.626 98.067 7.002 1.00 24.57 27 VAL B C 1
ATOM 2362 O O . VAL B 1 27 ? 44.445 97.779 6.807 1.00 23.03 27 VAL B O 1
ATOM 2366 N N . ASP B 1 28 ? 46.643 97.462 6.397 1.00 26.75 28 ASP B N 1
ATOM 2367 C CA . ASP B 1 28 ? 46.441 96.301 5.546 1.00 29.14 28 ASP B CA 1
ATOM 2368 C C . ASP B 1 28 ? 47.664 95.410 5.620 1.00 30.21 28 ASP B C 1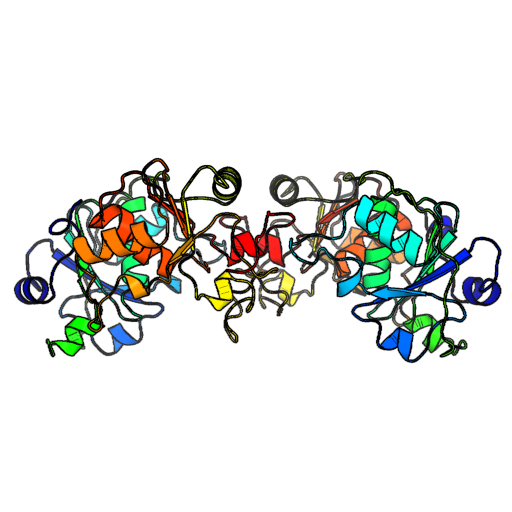
ATOM 2369 O O . ASP B 1 28 ? 48.669 95.750 6.273 1.00 29.46 28 ASP B O 1
ATOM 2374 N N . GLU B 1 29 ? 47.575 94.275 4.933 1.00 31.87 29 GLU B N 1
ATOM 2375 C CA . GLU B 1 29 ? 48.644 93.276 4.903 1.00 33.87 29 GLU B CA 1
ATOM 2376 C C . GLU B 1 29 ? 49.898 93.791 4.188 1.00 34.40 29 GLU B C 1
ATOM 2377 O O . GLU B 1 29 ? 50.987 93.251 4.360 1.00 34.91 29 GLU B O 1
ATOM 2383 N N . ASP B 1 30 ? 49.739 94.823 3.371 1.00 35.59 30 ASP B N 1
ATOM 2384 C CA . ASP B 1 30 ? 50.884 95.573 2.863 1.00 36.38 30 ASP B CA 1
ATOM 2385 C C . ASP B 1 30 ? 50.401 96.999 2.648 1.00 36.52 30 ASP B C 1
ATOM 2386 O O . ASP B 1 30 ? 49.265 97.321 2.991 1.00 36.91 30 ASP B O 1
ATOM 2391 N N . THR B 1 31 ? 51.246 97.856 2.091 1.00 36.44 31 THR B N 1
ATOM 2392 C CA . THR B 1 31 ? 50.859 99.239 1.931 1.00 36.35 31 THR B CA 1
ATOM 2393 C C . THR B 1 31 ? 50.512 99.550 0.479 1.00 35.73 31 THR B C 1
ATOM 2394 O O . THR B 1 31 ? 50.329 100.713 0.110 1.00 35.53 31 THR B O 1
ATOM 2398 N N . SER B 1 32 ? 50.382 98.505 -0.334 1.00 34.97 32 SER B N 1
ATOM 2399 C CA . SER B 1 32 ? 50.201 98.697 -1.762 1.00 34.32 32 SER B CA 1
ATOM 2400 C C . SER B 1 32 ? 48.971 99.566 -2.049 1.00 33.87 32 SER B C 1
ATOM 2401 O O . SER B 1 32 ? 49.045 100.507 -2.843 1.00 34.19 32 SER B O 1
ATOM 2404 N N . ALA B 1 33 ? 47.854 99.284 -1.380 1.00 32.76 33 ALA B N 1
ATOM 2405 C CA . ALA B 1 33 ? 46.645 100.088 -1.567 1.00 32.16 33 ALA B CA 1
ATOM 2406 C C . ALA B 1 33 ? 46.892 101.550 -1.184 1.00 31.64 33 ALA B C 1
ATOM 2407 O O . ALA B 1 33 ? 46.623 102.458 -1.964 1.00 31.20 33 ALA B O 1
ATOM 2409 N N . TYR B 1 34 ? 47.411 101.763 0.022 1.00 31.12 34 TYR B N 1
ATOM 2410 C CA . TYR B 1 34 ? 47.646 103.105 0.544 1.00 30.69 34 TYR B CA 1
ATOM 2411 C C . TYR B 1 34 ? 48.570 103.909 -0.371 1.00 31.43 34 TYR B C 1
ATOM 2412 O O . TYR B 1 34 ? 48.339 105.098 -0.615 1.00 31.31 34 TYR B O 1
ATOM 2421 N N . ASP B 1 35 ? 49.596 103.240 -0.889 1.00 31.87 35 ASP B N 1
ATOM 2422 C CA . ASP B 1 35 ? 50.587 103.862 -1.768 1.00 33.36 35 ASP B CA 1
ATOM 2423 C C . ASP B 1 35 ? 49.965 104.303 -3.096 1.00 34.18 35 ASP B C 1
ATOM 2424 O O . ASP B 1 35 ? 50.420 105.262 -3.707 1.00 34.78 35 ASP B O 1
ATOM 2429 N N . ARG B 1 36 ? 48.933 103.608 -3.554 1.00 34.87 36 ARG B N 1
ATOM 2430 C CA . ARG B 1 36 ? 48.211 104.076 -4.737 1.00 35.81 36 ARG B CA 1
ATOM 2431 C C . ARG B 1 36 ? 47.391 105.314 -4.391 1.00 35.13 36 ARG B C 1
ATOM 2432 O O . ARG B 1 36 ? 47.537 106.360 -5.018 1.00 35.31 36 ARG B O 1
ATOM 2440 N N . ASP B 1 37 ? 46.517 105.191 -3.398 1.00 34.17 37 ASP B N 1
ATOM 2441 C CA . ASP B 1 37 ? 45.841 106.355 -2.824 1.00 33.44 37 ASP B CA 1
ATOM 2442 C C . ASP B 1 37 ? 45.139 106.009 -1.521 1.00 32.02 37 ASP B C 1
ATOM 2443 O O . ASP B 1 37 ? 45.005 104.837 -1.178 1.00 32.30 37 ASP B O 1
ATOM 2448 N N . HIS B 1 38 ? 44.700 107.025 -0.794 1.00 29.98 38 HIS B N 1
ATOM 2449 C CA . HIS B 1 38 ? 44.258 106.819 0.570 1.00 28.81 38 HIS B CA 1
ATOM 2450 C C . HIS B 1 38 ? 43.340 107.948 0.980 1.00 28.28 38 HIS B C 1
ATOM 2451 O O . HIS B 1 38 ? 43.195 108.949 0.258 1.00 28.44 38 HIS B O 1
ATOM 2458 N N . ILE B 1 39 ? 42.726 107.803 2.142 1.00 26.46 39 ILE B N 1
ATOM 2459 C CA . ILE B 1 39 ? 41.917 108.882 2.656 1.00 25.65 39 ILE B CA 1
ATOM 2460 C C . ILE B 1 39 ? 42.858 110.067 2.896 1.00 25.44 39 ILE B C 1
ATOM 2461 O O . ILE B 1 39 ? 43.994 109.883 3.355 1.00 24.28 39 ILE B O 1
ATOM 2466 N N . ALA B 1 40 ? 42.410 111.270 2.534 1.00 25.19 40 ALA B N 1
ATOM 2467 C CA . ALA B 1 40 ? 43.280 112.460 2.620 1.00 25.30 40 ALA B CA 1
ATOM 2468 C C . ALA B 1 40 ? 43.828 112.654 4.029 1.00 24.52 40 ALA B C 1
ATOM 2469 O O . ALA B 1 40 ? 43.072 112.674 4.999 1.00 25.39 40 ALA B O 1
ATOM 2471 N N . GLY B 1 41 ? 45.145 112.771 4.143 1.00 24.77 41 GLY B N 1
ATOM 2472 C CA . GLY B 1 41 ? 45.779 113.014 5.442 1.00 24.33 41 GLY B CA 1
ATOM 2473 C C . GLY B 1 41 ? 46.078 111.754 6.239 1.00 24.16 41 GLY B C 1
ATOM 2474 O O . GLY B 1 41 ? 46.729 111.818 7.279 1.00 23.59 41 GLY B O 1
ATOM 2475 N N . ALA B 1 42 ? 45.618 110.597 5.751 1.00 23.49 42 ALA B N 1
ATOM 2476 C CA . ALA B 1 42 ? 45.830 109.353 6.501 1.00 23.54 42 ALA B CA 1
ATOM 2477 C C . ALA B 1 42 ? 47.289 108.914 6.464 1.00 23.42 42 ALA B C 1
ATOM 2478 O O . ALA B 1 42 ? 47.992 109.162 5.480 1.00 24.29 42 ALA B O 1
ATOM 2480 N N . ILE B 1 43 ? 47.730 108.257 7.535 1.00 22.99 43 ILE B N 1
ATOM 2481 C CA . ILE B 1 43 ? 49.020 107.568 7.551 1.00 23.04 43 ILE B CA 1
ATOM 2482 C C . ILE B 1 43 ? 48.791 106.055 7.446 1.00 23.27 43 ILE B C 1
ATOM 2483 O O . ILE B 1 43 ? 47.652 105.606 7.483 1.00 22.91 43 ILE B O 1
ATOM 2488 N N . LYS B 1 44 ? 49.868 105.289 7.311 1.00 23.62 44 LYS B N 1
ATOM 2489 C CA . LYS B 1 44 ? 49.773 103.854 7.076 1.00 24.30 44 LYS B CA 1
ATOM 2490 C C . LYS B 1 44 ? 50.495 103.057 8.153 1.00 24.27 44 LYS B C 1
ATOM 2491 O O . LYS B 1 44 ? 51.503 103.502 8.703 1.00 24.13 44 LYS B O 1
ATOM 2497 N N . LEU B 1 45 ? 49.947 101.886 8.468 1.00 23.85 45 LEU B N 1
ATOM 2498 C CA . LEU B 1 45 ? 50.649 100.877 9.248 1.00 23.97 45 LEU B CA 1
ATOM 2499 C C . LEU B 1 45 ? 50.649 99.593 8.412 1.00 24.42 45 LEU B C 1
ATOM 2500 O O . LEU B 1 45 ? 49.610 99.180 7.865 1.00 24.44 45 LEU B O 1
ATOM 2505 N N . ASP B 1 46 ? 51.824 98.993 8.282 1.00 24.56 46 ASP B N 1
ATOM 2506 C CA . ASP B 1 46 ? 51.968 97.718 7.600 1.00 24.34 46 ASP B CA 1
ATOM 2507 C C . ASP B 1 46 ? 51.749 96.613 8.609 1.00 23.39 46 ASP B C 1
ATOM 2508 O O . ASP B 1 46 ? 52.507 96.483 9.561 1.00 22.73 46 ASP B O 1
ATOM 2513 N N . TRP B 1 47 ? 50.706 95.814 8.431 1.00 23.25 47 TRP B N 1
ATOM 2514 C CA . TRP B 1 47 ? 50.419 94.817 9.456 1.00 23.48 47 TRP B CA 1
ATOM 2515 C C . TRP B 1 47 ? 51.565 93.808 9.626 1.00 23.49 47 TRP B C 1
ATOM 2516 O O . TRP B 1 47 ? 51.869 93.397 10.738 1.00 23.15 47 TRP B O 1
ATOM 2527 N N . ARG B 1 48 ? 52.219 93.437 8.531 1.00 23.81 48 ARG B N 1
ATOM 2528 C CA . ARG B 1 48 ? 53.307 92.459 8.583 1.00 25.56 48 ARG B CA 1
ATOM 2529 C C . ARG B 1 48 ? 54.610 93.021 9.146 1.00 25.59 48 ARG B C 1
ATOM 2530 O O . ARG B 1 48 ? 55.190 92.460 10.066 1.00 25.65 48 ARG B O 1
ATOM 2538 N N . THR B 1 49 ? 55.077 94.127 8.574 1.00 26.17 49 THR B N 1
ATOM 2539 C CA . THR B 1 49 ? 56.406 94.639 8.883 1.00 26.77 49 THR B CA 1
ATOM 2540 C C . THR B 1 49 ? 56.424 95.591 10.076 1.00 26.18 49 THR B C 1
ATOM 2541 O O . THR B 1 49 ? 57.423 95.675 10.790 1.00 26.46 49 THR B O 1
ATOM 2545 N N . ASP B 1 50 ? 55.327 96.321 10.297 1.00 25.37 50 ASP B N 1
ATOM 2546 C CA . ASP B 1 50 ? 55.262 97.243 11.423 1.00 24.05 50 ASP B CA 1
ATOM 2547 C C . ASP B 1 50 ? 54.726 96.606 12.703 1.00 23.44 50 ASP B C 1
ATOM 2548 O O . ASP B 1 50 ? 55.139 96.974 13.801 1.00 23.17 50 ASP B O 1
ATOM 2553 N N . LEU B 1 51 ? 53.778 95.681 12.586 1.00 21.84 51 LEU B N 1
ATOM 2554 C CA . LEU B 1 51 ? 53.061 95.239 13.787 1.00 22.21 51 LEU B CA 1
ATOM 2555 C C . LEU B 1 51 ? 53.446 93.854 14.311 1.00 22.30 51 LEU B C 1
ATOM 2556 O O . LEU B 1 51 ? 53.018 93.460 15.386 1.00 21.77 51 LEU B O 1
ATOM 2561 N N . GLN B 1 52 ? 54.234 93.115 13.539 1.00 23.03 52 GLN B N 1
ATOM 2562 C CA . GLN B 1 52 ? 54.653 91.789 13.958 1.00 23.64 52 GLN B CA 1
ATOM 2563 C C . GLN B 1 52 ? 56.110 91.801 14.398 1.00 24.07 52 GLN B C 1
ATOM 2564 O O . GLN B 1 52 ? 56.910 92.589 13.887 1.00 23.44 52 GLN B O 1
ATOM 2570 N N . ASP B 1 53 ? 56.464 90.936 15.342 1.00 24.52 53 ASP B N 1
ATOM 2571 C CA . ASP B 1 53 ? 57.870 90.771 15.674 1.00 25.84 53 ASP B CA 1
ATOM 2572 C C . ASP B 1 53 ? 58.601 90.141 14.494 1.00 26.26 53 ASP B C 1
ATOM 2573 O O . ASP B 1 53 ? 58.083 89.214 13.865 1.00 26.44 53 ASP B O 1
ATOM 2578 N N . PRO B 1 54 ? 59.800 90.650 14.168 1.00 26.83 54 PRO B N 1
ATOM 2579 C CA . PRO B 1 54 ? 60.475 90.116 12.988 1.00 26.99 54 PRO B CA 1
ATOM 2580 C C . PRO B 1 54 ? 61.104 88.737 13.208 1.00 26.88 54 PRO B C 1
ATOM 2581 O O . PRO B 1 54 ? 61.497 88.086 12.247 1.00 27.29 54 PRO B O 1
ATOM 2585 N N . VAL B 1 55 ? 61.199 88.288 14.450 1.00 26.39 55 VAL B N 1
ATOM 2586 C CA . VAL B 1 55 ? 61.863 87.012 14.711 1.00 25.70 55 VAL B CA 1
ATOM 2587 C C . VAL B 1 55 ? 60.947 85.990 15.403 1.00 25.50 55 VAL B C 1
ATOM 2588 O O . VAL B 1 55 ? 60.761 84.885 14.895 1.00 25.92 55 VAL B O 1
ATOM 2592 N N . LYS B 1 56 ? 60.391 86.364 16.553 1.00 24.61 56 LYS B N 1
ATOM 2593 C CA . LYS B 1 56 ? 59.503 85.486 17.334 1.00 24.07 56 LYS B CA 1
ATOM 2594 C C . LYS B 1 56 ? 58.096 85.503 16.776 1.00 22.91 56 LYS B C 1
ATOM 2595 O O . LYS B 1 56 ? 57.717 86.469 16.137 1.00 22.58 56 LYS B O 1
ATOM 2601 N N . ARG B 1 57 ? 57.313 84.454 17.038 1.00 21.92 57 ARG B N 1
ATOM 2602 C CA . ARG B 1 57 ? 55.913 84.499 16.666 1.00 21.54 57 ARG B CA 1
ATOM 2603 C C . ARG B 1 57 ? 55.123 85.337 17.668 1.00 21.59 57 ARG B C 1
ATOM 2604 O O . ARG B 1 57 ? 54.616 84.828 18.669 1.00 20.43 57 ARG B O 1
ATOM 2612 N N . ASP B 1 58 ? 55.003 86.629 17.385 1.00 22.06 58 ASP B N 1
ATOM 2613 C CA . ASP B 1 58 ? 54.263 87.510 18.265 1.00 23.02 58 ASP B CA 1
ATOM 2614 C C . ASP B 1 58 ? 54.054 88.837 17.549 1.00 23.24 58 ASP B C 1
ATOM 2615 O O . ASP B 1 58 ? 54.628 89.082 16.488 1.00 23.40 58 ASP B O 1
ATOM 2620 N N . PHE B 1 59 ? 53.201 89.691 18.095 1.00 23.63 59 PHE B N 1
ATOM 2621 C CA . PHE B 1 59 ? 53.109 91.016 17.540 1.00 23.10 59 PHE B CA 1
ATOM 2622 C C . PHE B 1 59 ? 54.020 91.875 18.421 1.00 22.93 59 PHE B C 1
ATOM 2623 O O . PHE B 1 59 ? 54.619 91.368 19.381 1.00 22.24 59 PHE B O 1
ATOM 2631 N N . VAL B 1 60 ? 54.178 93.145 18.079 1.00 22.73 60 VAL B N 1
ATOM 2632 C CA . VAL B 1 60 ? 55.097 94.008 18.827 1.00 22.75 60 VAL B CA 1
ATOM 2633 C C . VAL B 1 60 ? 54.700 94.161 20.300 1.00 22.86 60 VAL B C 1
ATOM 2634 O O . VAL B 1 60 ? 53.516 94.180 20.632 1.00 22.49 60 VAL B O 1
ATOM 2638 N N . ASP B 1 61 ? 55.699 94.273 21.171 1.00 22.75 61 ASP B N 1
ATOM 2639 C CA . ASP B 1 61 ? 55.441 94.497 22.586 1.00 23.20 61 ASP B CA 1
ATOM 2640 C C . ASP B 1 61 ? 55.217 95.987 22.819 1.00 23.42 61 ASP B C 1
ATOM 2641 O O . ASP B 1 61 ? 55.201 96.759 21.866 1.00 22.87 61 ASP B O 1
ATOM 2646 N N . ALA B 1 62 ? 55.026 96.383 24.075 1.00 23.15 62 ALA B N 1
ATOM 2647 C CA . ALA B 1 62 ? 54.606 97.743 24.382 1.00 22.71 62 ALA B CA 1
ATOM 2648 C C . ALA B 1 62 ? 55.620 98.779 23.922 1.00 22.70 62 ALA B C 1
ATOM 2649 O O . ALA B 1 62 ? 55.241 99.838 23.412 1.00 22.53 62 ALA B O 1
ATOM 2651 N N . GLN B 1 63 ? 56.905 98.480 24.099 1.00 22.54 63 GLN B N 1
ATOM 2652 C CA . GLN B 1 63 ? 57.968 99.428 23.773 1.00 22.14 63 GLN B CA 1
ATOM 2653 C C . GLN B 1 63 ? 58.068 99.587 22.270 1.00 21.80 63 GLN B C 1
ATOM 2654 O O . GLN B 1 63 ? 58.231 100.703 21.778 1.00 21.73 63 GLN B O 1
ATOM 2660 N N . GLN B 1 64 ? 57.947 98.480 21.547 1.00 20.67 64 GLN B N 1
ATOM 2661 C CA . GLN B 1 64 ? 58.021 98.495 20.087 1.00 20.15 64 GLN B CA 1
ATOM 2662 C C . GLN B 1 64 ? 56.806 99.228 19.508 1.00 19.74 64 GLN B C 1
ATOM 2663 O O . GLN B 1 64 ? 56.916 100.018 18.557 1.00 18.87 64 GLN B O 1
ATOM 2669 N N . PHE B 1 65 ? 55.641 98.958 20.084 1.00 19.10 65 PHE B N 1
ATOM 2670 C CA . PHE B 1 65 ? 54.414 99.658 19.698 1.00 18.97 65 PHE B CA 1
ATOM 2671 C C . PHE B 1 65 ? 54.552 101.171 19.949 1.00 19.00 65 PHE B C 1
ATOM 2672 O O . PHE B 1 65 ? 54.185 101.992 19.110 1.00 19.43 65 PHE B O 1
ATOM 2680 N N . SER B 1 66 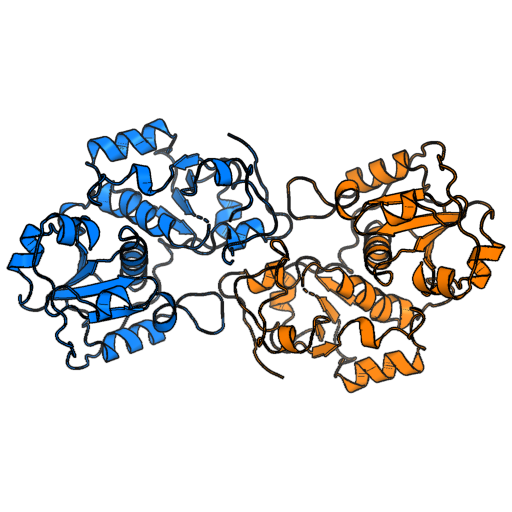? 55.076 101.539 21.110 1.00 18.98 66 SER B N 1
ATOM 2681 C CA . SER B 1 66 ? 55.302 102.956 21.447 1.00 18.92 66 SER B CA 1
ATOM 2682 C C . SER B 1 66 ? 56.249 103.648 20.470 1.00 19.16 66 SER B C 1
ATOM 2683 O O . SER B 1 66 ? 56.014 104.787 20.037 1.00 17.77 66 SER B O 1
ATOM 2686 N N . LYS B 1 67 ? 57.320 102.954 20.110 1.00 18.90 67 LYS B N 1
ATOM 2687 C CA . LYS B 1 67 ? 58.276 103.512 19.179 1.00 18.61 67 LYS B CA 1
ATOM 2688 C C . LYS B 1 67 ? 57.667 103.683 17.792 1.00 18.26 67 LYS B C 1
ATOM 2689 O O . LYS B 1 67 ? 57.882 104.702 17.124 1.00 18.08 67 LYS B O 1
ATOM 2695 N N . LEU B 1 68 ? 56.941 102.674 17.330 1.00 17.47 68 LEU B N 1
ATOM 2696 C CA . LEU B 1 68 ? 56.275 102.779 16.031 1.00 17.17 68 LEU B CA 1
ATOM 2697 C C . LEU B 1 68 ? 55.308 103.979 15.987 1.00 16.86 68 LEU B C 1
ATOM 2698 O O . LEU B 1 68 ? 55.318 104.763 15.030 1.00 15.80 68 LEU B O 1
ATOM 2703 N N . LEU B 1 69 ? 54.479 104.130 17.023 1.00 16.90 69 LEU B N 1
ATOM 2704 C CA . LEU B 1 69 ? 53.478 105.237 17.047 1.00 17.61 69 LEU B CA 1
ATOM 2705 C C . LEU B 1 69 ? 54.133 106.626 17.151 1.00 17.37 69 LEU B C 1
ATOM 2706 O O . LEU B 1 69 ? 53.700 107.588 16.493 1.00 16.84 69 LEU B O 1
ATOM 2711 N N . SER B 1 70 ? 55.166 106.720 17.989 1.00 17.82 70 SER B N 1
ATOM 2712 C CA . SER B 1 70 ? 56.007 107.920 18.065 1.00 18.25 70 SER B CA 1
ATOM 2713 C C . SER B 1 70 ? 56.563 108.302 16.685 1.00 18.65 70 SER B C 1
ATOM 2714 O O . SER B 1 70 ? 56.494 109.470 16.260 1.00 18.17 70 SER B O 1
ATOM 2717 N N . GLU B 1 71 ? 57.131 107.327 15.986 1.00 18.81 71 GLU B N 1
ATOM 2718 C CA . GLU B 1 71 ? 57.700 107.598 14.678 1.00 19.89 71 GLU B CA 1
ATOM 2719 C C . GLU B 1 71 ? 56.666 108.039 13.634 1.00 19.77 71 GLU B C 1
ATOM 2720 O O . GLU B 1 71 ? 56.982 108.860 12.774 1.00 19.68 71 GLU B O 1
ATOM 2726 N N . ARG B 1 72 ? 55.456 107.472 13.685 1.00 18.40 72 ARG B N 1
ATOM 2727 C CA . ARG B 1 72 ? 54.388 107.806 12.724 1.00 18.82 72 ARG B CA 1
ATOM 2728 C C . ARG B 1 72 ? 53.600 109.061 13.126 1.00 18.57 72 ARG B C 1
ATOM 2729 O O . ARG B 1 72 ? 52.744 109.535 12.379 1.00 18.38 72 ARG B O 1
ATOM 2737 N N . GLY B 1 73 ? 53.908 109.606 14.299 1.00 18.89 73 GLY B N 1
ATOM 2738 C CA . GLY B 1 73 ? 53.310 110.877 14.741 1.00 19.36 73 GLY B CA 1
ATOM 2739 C C . GLY B 1 73 ? 51.913 110.755 15.332 1.00 19.72 73 GLY B C 1
ATOM 2740 O O . GLY B 1 73 ? 51.090 111.654 15.163 1.00 19.29 73 GLY B O 1
ATOM 2741 N N . ILE B 1 74 ? 51.652 109.647 16.027 1.00 19.75 74 ILE B N 1
ATOM 2742 C CA . ILE B 1 74 ? 50.370 109.417 16.699 1.00 19.88 74 ILE B CA 1
ATOM 2743 C C . ILE B 1 74 ? 50.582 109.674 18.182 1.00 20.27 74 ILE B C 1
ATOM 2744 O O . ILE B 1 74 ? 51.561 109.190 18.764 1.00 20.59 74 ILE B O 1
ATOM 2749 N N . ALA B 1 75 ? 49.694 110.462 18.787 1.00 19.89 75 ALA B N 1
ATOM 2750 C CA . ALA B 1 75 ? 49.818 110.821 20.196 1.00 19.82 75 ALA B CA 1
ATOM 2751 C C . ALA B 1 75 ? 48.803 110.083 21.049 1.00 20.09 75 ALA B C 1
ATOM 2752 O O . ALA B 1 75 ? 47.748 109.665 20.561 1.00 20.45 75 ALA B O 1
ATOM 2754 N N . ASN B 1 76 ? 49.093 109.959 22.338 1.00 20.74 76 ASN B N 1
ATOM 2755 C CA . ASN B 1 76 ? 48.181 109.266 23.245 1.00 21.78 76 ASN B CA 1
ATOM 2756 C C . ASN B 1 76 ? 46.794 109.914 23.271 1.00 22.51 76 ASN B C 1
ATOM 2757 O O . ASN B 1 76 ? 45.788 109.231 23.412 1.00 23.19 76 ASN B O 1
ATOM 2762 N N . GLU B 1 77 ? 46.732 111.235 23.137 1.00 23.16 77 GLU B N 1
ATOM 2763 C CA . GLU B 1 77 ? 45.430 111.909 23.194 1.00 24.36 77 GLU B CA 1
ATOM 2764 C C . GLU B 1 77 ? 44.701 111.972 21.856 1.00 23.42 77 GLU B C 1
ATOM 2765 O O . GLU B 1 77 ? 43.579 112.475 21.802 1.00 23.45 77 GLU B O 1
ATOM 2771 N N . ASP B 1 78 ? 45.314 111.494 20.777 1.00 22.03 78 ASP B N 1
ATOM 2772 C CA . ASP B 1 78 ? 44.620 111.473 19.477 1.00 21.84 78 ASP B CA 1
ATOM 2773 C C . ASP B 1 78 ? 43.425 110.521 19.453 1.00 21.39 78 ASP B C 1
ATOM 2774 O O . ASP B 1 78 ? 43.460 109.445 20.048 1.00 21.73 78 ASP B O 1
ATOM 2779 N N . THR B 1 79 ? 42.363 110.923 18.760 1.00 21.26 79 THR B N 1
ATOM 2780 C CA . THR B 1 79 ? 41.317 109.985 18.360 1.00 20.79 79 THR B CA 1
ATOM 2781 C C . THR B 1 79 ? 41.796 109.356 17.056 1.00 20.52 79 THR B C 1
ATOM 2782 O O . THR B 1 79 ? 41.993 110.046 16.062 1.00 20.70 79 THR B O 1
ATOM 2786 N N . VAL B 1 80 ? 42.028 108.046 17.087 1.00 19.98 80 VAL B N 1
ATOM 2787 C CA . VAL B 1 80 ? 42.543 107.314 15.932 1.00 18.73 80 VAL B CA 1
ATOM 2788 C C . VAL B 1 80 ? 41.407 106.623 15.203 1.00 18.91 80 VAL B C 1
ATOM 2789 O O . VAL B 1 80 ? 40.635 105.909 15.813 1.00 18.79 80 VAL B O 1
ATOM 2793 N N . ILE B 1 81 ? 41.314 106.844 13.895 1.00 18.38 81 ILE B N 1
ATOM 2794 C CA . ILE B 1 81 ? 40.274 106.231 13.078 1.00 19.12 81 ILE B CA 1
ATOM 2795 C C . ILE B 1 81 ? 40.934 105.238 12.134 1.00 19.21 81 ILE B C 1
ATOM 2796 O O . ILE B 1 81 ? 41.668 105.620 11.216 1.00 20.37 81 ILE B O 1
ATOM 2801 N N . LEU B 1 82 ? 40.669 103.953 12.355 1.00 19.30 82 LEU B N 1
ATOM 2802 C CA . LEU B 1 82 ? 41.347 102.886 11.614 1.00 19.31 82 LEU B CA 1
ATOM 2803 C C . LEU B 1 82 ? 40.481 102.426 10.451 1.00 19.60 82 LEU B C 1
ATOM 2804 O O . LEU B 1 82 ? 39.274 102.303 10.604 1.00 20.38 82 LEU B O 1
ATOM 2809 N N . TYR B 1 83 ? 41.086 102.142 9.301 1.00 19.99 83 TYR B N 1
ATOM 2810 C CA . TYR B 1 83 ? 40.318 101.622 8.176 1.00 20.05 83 TYR B CA 1
ATOM 2811 C C . TYR B 1 83 ? 41.238 100.861 7.262 1.00 20.62 83 TYR B C 1
ATOM 2812 O O . TYR B 1 83 ? 42.456 101.044 7.311 1.00 20.73 83 TYR B O 1
ATOM 2821 N N . GLY B 1 84 ? 40.670 100.007 6.413 1.00 21.27 84 GLY B N 1
ATOM 2822 C CA . GLY B 1 84 ? 41.486 99.293 5.442 1.00 22.01 84 GLY B CA 1
ATOM 2823 C C . GLY B 1 84 ? 40.715 98.415 4.469 1.00 23.06 84 GLY B C 1
ATOM 2824 O O . GLY B 1 84 ? 39.503 98.286 4.578 1.00 23.41 84 GLY B O 1
ATOM 2825 N N . GLY B 1 85 ? 41.438 97.847 3.501 1.00 23.86 85 GLY B N 1
ATOM 2826 C CA . GLY B 1 85 ? 40.867 96.917 2.528 1.00 24.21 85 GLY B CA 1
ATOM 2827 C C . GLY B 1 85 ? 40.876 95.544 3.160 1.00 24.81 85 GLY B C 1
ATOM 2828 O O . GLY B 1 85 ? 40.975 95.427 4.391 1.00 24.37 85 GLY B O 1
ATOM 2829 N N . ASN B 1 86 ? 40.795 94.501 2.339 1.00 24.80 86 ASN B N 1
ATOM 2830 C CA . ASN B 1 86 ? 40.684 93.158 2.882 1.00 25.49 86 ASN B CA 1
ATOM 2831 C C . ASN B 1 86 ? 39.586 93.081 3.938 1.00 24.86 86 ASN B C 1
ATOM 2832 O O . ASN B 1 86 ? 39.794 92.554 5.028 1.00 24.83 86 ASN B O 1
ATOM 2837 N N . ASN B 1 87 ? 38.420 93.631 3.611 1.00 24.53 87 ASN B N 1
ATOM 2838 C CA . ASN B 1 87 ? 37.265 93.607 4.515 1.00 24.22 87 ASN B CA 1
ATOM 2839 C C . ASN B 1 87 ? 37.490 94.227 5.903 1.00 23.95 87 ASN B C 1
ATOM 2840 O O . ASN B 1 87 ? 36.797 93.868 6.866 1.00 23.80 87 ASN B O 1
ATOM 2845 N N . ASN B 1 88 ? 38.437 95.159 6.016 1.00 24.13 88 ASN B N 1
ATOM 2846 C CA . ASN B 1 88 ? 38.664 95.843 7.310 1.00 23.84 88 ASN B CA 1
ATOM 2847 C C . ASN B 1 88 ? 39.234 94.866 8.367 1.00 24.04 88 ASN B C 1
ATOM 2848 O O . ASN B 1 88 ? 39.221 95.166 9.573 1.00 23.64 88 ASN B O 1
ATOM 2853 N N . TRP B 1 89 ? 39.724 93.701 7.914 1.00 23.92 89 TRP B N 1
ATOM 2854 C CA . TRP B 1 89 ? 40.248 92.673 8.826 1.00 23.35 89 TRP B CA 1
ATOM 2855 C C . TRP B 1 89 ? 41.470 93.141 9.591 1.00 22.98 89 TRP B C 1
ATOM 2856 O O . TRP B 1 89 ? 41.605 92.876 10.791 1.00 22.71 89 TRP B O 1
ATOM 2867 N N . PHE B 1 90 ? 42.396 93.781 8.882 1.00 22.21 90 PHE B N 1
ATOM 2868 C CA . PHE B 1 90 ? 43.643 94.203 9.502 1.00 22.31 90 PHE B CA 1
ATOM 2869 C C . PHE B 1 90 ? 43.443 95.487 10.303 1.00 21.66 90 PHE B C 1
ATOM 2870 O O . PHE B 1 90 ? 44.073 95.677 11.348 1.00 21.71 90 PHE B O 1
ATOM 2878 N N . 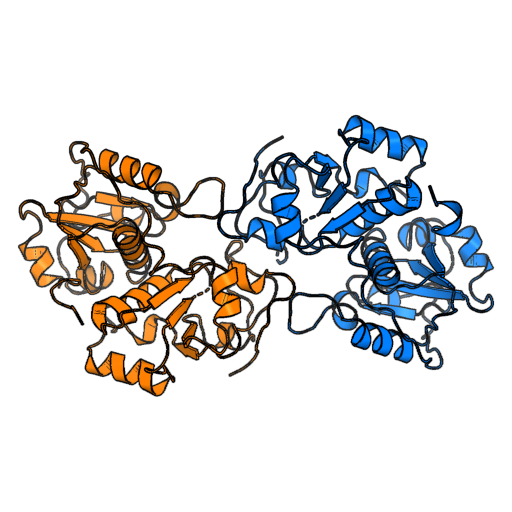ALA B 1 91 ? 42.515 96.327 9.847 1.00 20.56 91 ALA B N 1
ATOM 2879 C CA . ALA B 1 91 ? 42.106 97.488 10.650 1.00 19.93 91 ALA B CA 1
ATOM 2880 C C . ALA B 1 91 ? 41.529 97.011 11.992 1.00 19.50 91 ALA B C 1
ATOM 2881 O O . ALA B 1 91 ? 41.804 97.588 13.038 1.00 18.89 91 ALA B O 1
ATOM 2883 N N . ALA B 1 92 ? 40.715 95.958 11.960 1.00 18.61 92 ALA B N 1
ATOM 2884 C CA . ALA B 1 92 ? 40.140 95.438 13.204 1.00 17.15 92 ALA B CA 1
ATOM 2885 C C . ALA B 1 92 ? 41.228 94.786 14.054 1.00 17.30 92 ALA B C 1
ATOM 2886 O O . ALA B 1 92 ? 41.184 94.860 15.286 1.00 15.54 92 ALA B O 1
ATOM 2888 N N . TYR B 1 93 ? 42.186 94.127 13.408 1.00 17.04 93 TYR B N 1
ATOM 2889 C CA . TYR B 1 93 ? 43.306 93.545 14.160 1.00 18.09 93 TYR B CA 1
ATOM 2890 C C . TYR B 1 93 ? 44.052 94.686 14.865 1.00 18.05 93 TYR B C 1
ATOM 2891 O O . TYR B 1 93 ? 44.409 94.580 16.052 1.00 18.03 93 TYR B O 1
ATOM 2900 N N . ALA B 1 94 ? 44.313 95.775 14.142 1.00 17.36 94 ALA B N 1
ATOM 2901 C CA . ALA B 1 94 ? 45.021 96.908 14.764 1.00 17.58 94 ALA B CA 1
ATOM 2902 C C . ALA B 1 94 ? 44.190 97.538 15.892 1.00 17.80 94 ALA B C 1
ATOM 2903 O O . ALA B 1 94 ? 44.722 97.946 16.925 1.00 17.53 94 ALA B O 1
ATOM 2905 N N . TYR B 1 95 ? 42.882 97.640 15.685 1.00 17.75 95 TYR B N 1
ATOM 2906 C CA . TYR B 1 95 ? 42.016 98.170 16.738 1.00 17.52 95 TYR B CA 1
ATOM 2907 C C . TYR B 1 95 ? 42.227 97.365 18.028 1.00 17.11 95 TYR B C 1
ATOM 2908 O O . TYR B 1 95 ? 42.403 97.921 19.121 1.00 16.93 95 TYR B O 1
ATOM 2917 N N . TRP B 1 96 ? 42.183 96.044 17.898 1.00 17.46 96 TRP B N 1
ATOM 2918 C CA . TRP B 1 96 ? 42.496 95.152 19.009 1.00 17.29 96 TRP B CA 1
ATOM 2919 C C . TRP B 1 96 ? 43.871 95.444 19.634 1.00 16.96 96 TRP B C 1
ATOM 2920 O O . TRP B 1 96 ? 43.979 95.527 20.872 1.00 16.68 96 TRP B O 1
ATOM 2931 N N . TYR B 1 97 ? 44.909 95.633 18.815 1.00 17.60 97 TYR B N 1
ATOM 2932 C CA . TYR B 1 97 ? 46.236 95.993 19.373 1.00 18.39 97 TYR B CA 1
ATOM 2933 C C . TYR B 1 97 ? 46.155 97.312 20.142 1.00 17.60 97 TYR B C 1
ATOM 2934 O O . TYR B 1 97 ? 46.668 97.406 21.260 1.00 17.53 97 TYR B O 1
ATOM 2943 N N . PHE B 1 98 ? 45.528 98.331 19.551 1.00 17.29 98 PHE B N 1
ATOM 2944 C CA . PHE B 1 98 ? 45.366 99.625 20.265 1.00 18.00 98 PHE B CA 1
ATOM 2945 C C . PHE B 1 98 ? 44.706 99.463 21.635 1.00 18.21 98 PHE B C 1
ATOM 2946 O O . PHE B 1 98 ? 45.177 100.025 22.619 1.00 18.11 98 PHE B O 1
ATOM 2954 N N . LYS B 1 99 ? 43.618 98.693 21.703 1.00 19.21 99 LYS B N 1
ATOM 2955 C CA . LYS B 1 99 ? 42.952 98.434 22.977 1.00 19.04 99 LYS B CA 1
ATOM 2956 C C . LYS B 1 99 ? 43.834 97.650 23.970 1.00 19.41 99 LYS B C 1
ATOM 2957 O O . LYS B 1 99 ? 43.878 97.965 25.163 1.00 19.49 99 LYS B O 1
ATOM 2963 N N . LEU B 1 100 ? 44.537 96.631 23.489 1.00 18.83 100 LEU B N 1
ATOM 2964 C CA . LEU B 1 100 ? 45.462 95.865 24.326 1.00 18.98 100 LEU B CA 1
ATOM 2965 C C . LEU B 1 100 ? 46.456 96.811 25.025 1.00 19.67 100 LEU B C 1
ATOM 2966 O O . LEU B 1 100 ? 46.765 96.662 26.224 1.00 19.47 100 LEU B O 1
ATOM 2971 N N . TYR B 1 101 ? 46.972 97.765 24.256 1.00 19.53 101 TYR B N 1
ATOM 2972 C CA . TYR B 1 101 ? 47.962 98.711 24.774 1.00 20.32 101 TYR B CA 1
ATOM 2973 C C . TYR B 1 101 ? 47.375 99.990 25.378 1.00 20.83 101 TYR B C 1
ATOM 2974 O O . TYR B 1 101 ? 48.094 100.978 25.605 1.00 21.52 101 TYR B O 1
ATOM 2983 N N . GLY B 1 102 ? 46.073 99.960 25.642 1.00 20.60 102 GLY B N 1
ATOM 2984 C CA . GLY B 1 102 ? 45.429 100.937 26.532 1.00 20.21 102 GLY B CA 1
ATOM 2985 C C . GLY B 1 102 ? 45.030 102.241 25.886 1.00 20.22 102 GLY B C 1
ATOM 2986 O O . GLY B 1 102 ? 44.765 103.219 26.578 1.00 20.76 102 GLY B O 1
ATOM 2987 N N . HIS B 1 103 ? 44.972 102.278 24.560 1.00 19.80 103 HIS B N 1
ATOM 2988 C CA . HIS B 1 103 ? 44.598 103.517 23.899 1.00 20.84 103 HIS B CA 1
ATOM 2989 C C . HIS B 1 103 ? 43.099 103.762 24.043 1.00 21.43 103 HIS B C 1
ATOM 2990 O O . HIS B 1 103 ? 42.299 102.878 23.776 1.00 21.13 103 HIS B O 1
ATOM 2997 N N . GLU B 1 104 ? 42.718 104.976 24.436 1.00 21.72 104 GLU B N 1
ATOM 2998 C CA . GLU B 1 104 ? 41.330 105.263 24.794 1.00 23.10 104 GLU B CA 1
ATOM 2999 C C . GLU B 1 104 ? 40.444 105.573 23.594 1.00 22.40 104 GLU B C 1
ATOM 3000 O O . GLU B 1 104 ? 39.428 104.913 23.351 1.00 21.75 104 GLU B O 1
ATOM 3006 N N . LYS B 1 105 ? 40.812 106.612 22.860 1.00 21.25 105 LYS B N 1
ATOM 3007 C CA . LYS B 1 105 ? 39.988 107.084 21.788 1.00 20.64 105 LYS B CA 1
ATOM 3008 C C . LYS B 1 105 ? 40.431 106.496 20.452 1.00 19.92 105 LYS B C 1
ATOM 3009 O O . LYS B 1 105 ? 41.346 107.007 19.790 1.00 18.55 105 LYS B O 1
ATOM 3015 N N . VAL B 1 106 ? 39.762 105.416 20.057 1.00 18.51 106 VAL B N 1
ATOM 3016 C CA . VAL B 1 106 ? 40.075 104.769 18.794 1.00 18.54 106 VAL B CA 1
ATOM 3017 C C . VAL B 1 106 ? 38.793 104.137 18.246 1.00 18.46 106 VAL B C 1
ATOM 3018 O O . VAL B 1 106 ? 37.981 103.618 19.008 1.00 19.64 106 VAL B O 1
ATOM 3022 N N . LYS B 1 107 ? 38.579 104.240 16.943 1.00 19.38 107 LYS B N 1
ATOM 3023 C CA . LYS B 1 107 ? 37.338 103.764 16.328 1.00 19.88 107 LYS B CA 1
ATOM 3024 C C . LYS B 1 107 ? 37.590 103.165 14.961 1.00 19.95 107 LYS B C 1
ATOM 3025 O O . LYS B 1 107 ? 38.526 103.559 14.283 1.00 19.70 107 LYS B O 1
ATOM 3031 N N . LEU B 1 108 ? 36.745 102.222 14.544 1.00 19.07 108 LEU B N 1
ATOM 3032 C CA . LEU B 1 108 ? 36.820 101.715 13.167 1.00 19.52 108 LEU B CA 1
ATOM 3033 C C . LEU B 1 108 ? 35.950 102.580 12.249 1.00 19.89 108 LEU B C 1
ATOM 3034 O O . LEU B 1 108 ? 34.908 103.080 12.655 1.00 19.52 108 LEU B O 1
ATOM 3039 N N . LEU B 1 109 ? 36.399 102.747 11.014 1.00 20.40 109 LEU B N 1
ATOM 3040 C CA . LEU B 1 109 ? 35.595 103.382 9.981 1.00 21.45 109 LEU B CA 1
ATOM 3041 C C . LEU B 1 109 ? 34.682 102.283 9.457 1.00 21.59 109 LEU B C 1
ATOM 3042 O O . LEU B 1 109 ? 35.146 101.324 8.823 1.00 21.59 109 LEU B O 1
ATOM 3047 N N . ASP B 1 110 ? 33.392 102.402 9.759 1.00 21.89 110 ASP B N 1
ATOM 3048 C CA . ASP B 1 110 ? 32.424 101.355 9.434 1.00 22.32 110 ASP B CA 1
ATOM 3049 C C . ASP B 1 110 ? 32.421 101.071 7.932 1.00 22.73 110 ASP B C 1
ATOM 3050 O O . ASP B 1 110 ? 32.104 101.949 7.139 1.00 23.16 110 ASP B O 1
ATOM 3055 N N . GLY B 1 111 ? 32.764 99.849 7.549 1.00 23.07 111 GLY B N 1
ATOM 3056 C CA . GLY B 1 111 ? 32.760 99.467 6.135 1.00 23.70 111 GLY B CA 1
ATOM 3057 C C . GLY B 1 111 ? 34.140 99.628 5.529 1.00 24.23 111 GLY B C 1
ATOM 3058 O O . GLY B 1 111 ? 34.413 99.132 4.426 1.00 23.83 111 GLY B O 1
ATOM 3059 N N . GLY B 1 112 ? 35.026 100.315 6.254 1.00 23.99 112 GLY B N 1
ATOM 3060 C CA . GLY B 1 112 ? 36.419 100.473 5.800 1.00 24.52 112 GLY B CA 1
ATOM 3061 C C . GLY B 1 112 ? 36.576 101.081 4.413 1.00 24.71 112 GLY B C 1
ATOM 3062 O O . GLY B 1 112 ? 35.758 101.890 3.979 1.00 25.28 112 GLY B O 1
ATOM 3063 N N . ARG B 1 113 ? 37.635 100.684 3.724 1.00 25.12 113 ARG B N 1
ATOM 3064 C CA . ARG B 1 113 ? 37.926 101.158 2.380 1.00 26.41 113 ARG B CA 1
ATOM 3065 C C . ARG B 1 113 ? 36.825 100.772 1.383 1.00 26.66 113 ARG B C 1
ATOM 3066 O O . ARG B 1 113 ? 36.506 101.534 0.475 1.00 26.34 113 ARG B O 1
ATOM 3074 N N . LYS B 1 114 ? 36.243 99.588 1.569 1.00 26.71 114 LYS B N 1
ATOM 3075 C CA . LYS B 1 114 ? 35.217 99.087 0.665 1.00 27.31 114 LYS B CA 1
ATOM 3076 C C . LYS B 1 114 ? 34.029 100.040 0.585 1.00 26.96 114 LYS B C 1
ATOM 3077 O O . LYS B 1 114 ? 33.568 100.414 -0.499 1.00 27.19 114 LYS B O 1
ATOM 3083 N N . LYS B 1 115 ? 33.534 100.433 1.746 1.00 26.83 115 LYS B N 1
ATOM 3084 C CA . LYS B 1 115 ? 32.387 101.313 1.848 1.00 26.97 115 LYS B CA 1
ATOM 3085 C C . LYS B 1 115 ? 32.738 102.708 1.301 1.00 27.41 115 LYS B C 1
ATOM 3086 O O . LYS B 1 115 ? 31.964 103.313 0.539 1.00 27.80 115 LYS B O 1
ATOM 3092 N N . TRP B 1 116 ? 33.911 103.205 1.674 1.00 27.54 116 TRP B N 1
ATOM 3093 C CA . TRP B 1 116 ? 34.393 104.500 1.182 1.00 28.07 116 TRP B CA 1
ATOM 3094 C C . TRP B 1 116 ? 34.406 104.560 -0.340 1.00 29.17 116 TRP B C 1
ATOM 3095 O O . TRP B 1 116 ? 34.003 105.563 -0.952 1.00 29.34 116 TRP B O 1
ATOM 3106 N N . GLU B 1 117 ? 34.937 103.515 -0.953 1.00 30.16 117 GLU B N 1
ATOM 3107 C CA . GLU B 1 117 ? 35.004 103.477 -2.399 1.00 31.67 117 GLU B CA 1
ATOM 3108 C C . GLU B 1 117 ? 33.613 103.296 -3.006 1.00 32.56 117 GLU B C 1
ATOM 3109 O O . GLU B 1 117 ? 33.300 103.918 -4.025 1.00 32.98 117 GLU B O 1
ATOM 3115 N N . LEU B 1 118 ? 32.788 102.454 -2.381 1.00 33.03 118 LEU B N 1
ATOM 3116 C CA . LEU B 1 118 ? 31.387 102.270 -2.809 1.00 33.74 118 LEU B CA 1
ATOM 3117 C C . LEU B 1 118 ? 30.633 103.602 -2.806 1.00 33.67 118 LEU B C 1
ATOM 3118 O O . LEU B 1 118 ? 29.874 103.908 -3.728 1.00 33.66 118 LEU B O 1
ATOM 3123 N N . ASP B 1 119 ? 30.834 104.382 -1.758 1.00 33.29 119 ASP B N 1
ATOM 3124 C CA . ASP B 1 119 ? 30.210 105.690 -1.655 1.00 33.68 119 ASP B CA 1
ATOM 3125 C C . ASP B 1 119 ? 30.809 106.693 -2.633 1.00 33.75 119 ASP B C 1
ATOM 3126 O O . ASP B 1 119 ? 30.326 107.818 -2.723 1.00 34.12 119 ASP B O 1
ATOM 3131 N N . GLY B 1 120 ? 31.861 106.293 -3.347 1.00 33.76 120 GLY B N 1
ATOM 3132 C CA . GLY B 1 120 ? 32.547 107.174 -4.299 1.00 33.50 120 GLY B CA 1
ATOM 3133 C C . GLY B 1 120 ? 33.209 108.404 -3.690 1.00 33.48 120 GLY B C 1
ATOM 3134 O O . GLY B 1 120 ? 33.372 109.434 -4.357 1.00 32.97 120 GLY B O 1
ATOM 3135 N N . ARG B 1 121 ? 33.620 108.298 -2.429 1.00 32.64 121 ARG B N 1
ATOM 3136 C CA . ARG B 1 121 ? 34.247 109.421 -1.726 1.00 32.31 121 ARG B CA 1
ATOM 3137 C C . ARG B 1 121 ? 35.699 109.611 -2.154 1.00 32.00 121 ARG B C 1
ATOM 3138 O O . ARG B 1 121 ? 36.315 108.682 -2.662 1.00 32.62 121 ARG B O 1
ATOM 3146 N N . PRO B 1 122 ? 36.254 110.821 -1.955 1.00 32.07 122 PRO B N 1
ATOM 3147 C CA . PRO B 1 122 ? 37.563 111.110 -2.532 1.00 31.86 122 PRO B CA 1
ATOM 3148 C C . PRO B 1 122 ? 38.719 110.403 -1.842 1.00 31.77 122 PRO B C 1
ATOM 3149 O O . PRO B 1 122 ? 38.677 110.132 -0.637 1.00 31.21 122 PRO B O 1
ATOM 3153 N N . LEU B 1 123 ? 39.738 110.112 -2.635 1.00 31.79 123 LEU B N 1
ATOM 3154 C CA . LEU B 1 123 ? 40.973 109.524 -2.170 1.00 32.19 123 LEU B CA 1
ATOM 3155 C C . LEU B 1 123 ? 42.103 110.409 -2.655 1.00 32.39 123 LEU B C 1
ATOM 3156 O O . LEU B 1 123 ? 41.921 111.184 -3.593 1.00 32.98 123 LEU B O 1
ATOM 3161 N N . SER B 1 124 ? 43.269 110.272 -2.041 1.00 32.08 124 SER B N 1
ATOM 3162 C CA . SER B 1 124 ? 44.399 111.149 -2.317 1.00 32.53 124 SER B CA 1
ATOM 3163 C C . SER B 1 124 ? 45.655 110.327 -2.565 1.00 32.58 124 SER B C 1
ATOM 3164 O O . SER B 1 124 ? 45.890 109.319 -1.895 1.00 32.02 124 SER B O 1
ATOM 3167 N N . SER B 1 125 ? 46.466 110.754 -3.529 1.00 32.66 125 SER B N 1
ATOM 3168 C CA . SER B 1 125 ? 47.732 110.084 -3.782 1.00 33.37 125 SER B CA 1
ATOM 3169 C C . SER B 1 125 ? 48.932 110.853 -3.225 1.00 33.61 125 SER B C 1
ATOM 3170 O O . SER B 1 125 ? 50.071 110.426 -3.396 1.00 33.46 125 SER B O 1
ATOM 3173 N N . ASP B 1 126 ? 48.684 111.974 -2.547 1.00 33.89 126 ASP B N 1
ATOM 3174 C CA . ASP B 1 126 ? 49.781 112.768 -1.965 1.00 34.36 126 ASP B CA 1
ATOM 3175 C C . ASP B 1 126 ? 50.415 112.050 -0.781 1.00 33.95 126 ASP B C 1
ATOM 3176 O O . ASP B 1 126 ? 49.716 111.412 0.004 1.00 33.59 126 ASP B O 1
ATOM 3181 N N . PRO B 1 127 ? 51.747 112.153 -0.642 1.00 33.81 127 PRO B N 1
ATOM 3182 C CA . PRO B 1 127 ? 52.422 111.587 0.524 1.00 33.31 127 PRO B CA 1
ATOM 3183 C C . PRO B 1 127 ? 51.957 112.303 1.783 1.00 32.22 127 PRO B C 1
ATOM 3184 O O . PRO B 1 127 ? 51.469 113.422 1.697 1.00 32.48 127 PRO B O 1
ATOM 3188 N N . VAL B 1 128 ? 52.090 111.648 2.928 1.00 31.46 128 VAL B N 1
ATOM 3189 C CA . VAL B 1 128 ? 51.699 112.216 4.214 1.00 30.39 128 VAL B CA 1
ATOM 3190 C C . VAL B 1 128 ? 52.831 112.031 5.217 1.00 29.94 128 VAL B C 1
ATOM 3191 O O . VAL B 1 128 ? 53.407 110.953 5.332 1.00 30.26 128 VAL B O 1
ATOM 3195 N N . SER B 1 129 ? 53.168 113.084 5.944 1.00 29.15 129 SER B N 1
ATOM 3196 C CA . SER B 1 129 ? 54.085 112.924 7.054 1.00 28.67 129 SER B CA 1
ATOM 3197 C C . SER B 1 129 ? 53.570 113.756 8.200 1.00 27.68 129 SER B C 1
ATOM 3198 O O . SER B 1 129 ? 53.017 114.843 7.980 1.00 28.34 129 SER B O 1
ATOM 3201 N N . ARG B 1 130 ? 53.742 113.240 9.409 1.00 25.13 130 ARG B N 1
ATOM 3202 C CA . ARG B 1 130 ? 53.378 113.942 10.627 1.00 23.72 130 ARG B CA 1
ATOM 3203 C C . ARG B 1 130 ? 54.645 114.070 11.451 1.00 22.58 130 ARG B C 1
ATOM 3204 O O . ARG B 1 130 ? 55.502 113.197 11.392 1.00 22.23 130 ARG B O 1
ATOM 3212 N N . PRO B 1 131 ? 54.752 115.141 12.240 1.00 21.90 131 PRO B N 1
ATOM 3213 C CA . PRO B 1 131 ? 55.878 115.312 13.167 1.00 21.85 131 PRO B CA 1
ATOM 3214 C C . PRO B 1 131 ? 55.895 114.177 14.185 1.00 21.45 131 PRO B C 1
ATOM 3215 O O . PRO B 1 131 ? 54.837 113.805 14.687 1.00 21.51 131 PRO B O 1
ATOM 3219 N N . VAL B 1 132 ? 57.078 113.661 14.516 1.00 21.10 132 VAL B N 1
ATOM 3220 C CA . VAL B 1 132 ? 57.141 112.545 15.448 1.00 19.84 132 VAL B CA 1
ATOM 3221 C C . VAL B 1 132 ? 56.632 113.007 16.801 1.00 19.38 132 VAL B C 1
ATOM 3222 O O . VAL B 1 132 ? 56.803 114.165 17.175 1.00 19.08 132 VAL B O 1
ATOM 3226 N N . THR B 1 133 ? 55.992 112.096 17.519 1.00 18.13 133 THR B N 1
ATOM 3227 C CA . THR B 1 133 ? 55.446 112.370 18.827 1.00 18.62 133 THR B CA 1
ATOM 3228 C C . THR B 1 133 ? 56.125 111.475 19.862 1.00 18.39 133 THR B C 1
ATOM 3229 O O . THR B 1 133 ? 56.927 110.603 19.520 1.00 17.95 133 THR B O 1
ATOM 3233 N N . SER B 1 134 ? 55.788 111.674 21.131 1.00 17.91 134 SER B N 1
ATOM 3234 C CA . SER B 1 134 ? 56.157 110.712 22.153 1.00 18.11 134 SER B CA 1
ATOM 3235 C C . SER B 1 134 ? 54.922 109.932 22.611 1.00 18.78 134 SER B C 1
ATOM 3236 O O . SER B 1 134 ? 54.126 110.419 23.446 1.00 19.58 134 SER B O 1
ATOM 3239 N N . TYR B 1 135 ? 54.754 108.743 22.043 1.00 18.53 135 TYR B N 1
ATOM 3240 C CA . TYR B 1 135 ? 53.647 107.865 22.404 1.00 19.32 135 TYR B CA 1
ATOM 3241 C C . TYR B 1 135 ? 54.125 106.871 23.447 1.00 19.61 135 TYR B C 1
ATOM 3242 O O . TYR B 1 135 ? 55.188 106.268 23.274 1.00 19.46 135 TYR B O 1
ATOM 3251 N N . THR B 1 136 ? 53.380 106.729 24.544 1.00 20.77 136 THR B N 1
ATOM 3252 C CA . THR B 1 136 ? 53.714 105.747 25.586 1.00 22.32 136 THR B CA 1
ATOM 3253 C C . THR B 1 136 ? 52.552 104.765 25.832 1.00 22.57 136 THR B C 1
ATOM 3254 O O . THR B 1 136 ? 51.503 105.140 26.359 1.00 22.11 136 THR B O 1
ATOM 3258 N N . ALA B 1 137 ? 52.747 103.515 25.428 1.00 22.89 137 ALA B N 1
ATOM 3259 C CA . ALA B 1 137 ? 51.725 102.480 25.577 1.00 23.88 137 ALA B CA 1
ATOM 3260 C C . ALA B 1 137 ? 51.611 102.050 27.042 1.00 24.49 137 ALA B C 1
ATOM 3261 O O . ALA B 1 137 ? 52.558 102.189 27.810 1.00 24.91 137 ALA B O 1
ATOM 3263 N N . SER B 1 138 ? 50.444 101.566 27.445 1.00 25.36 138 SER B N 1
ATOM 3264 C CA . SER B 1 138 ? 50.333 100.892 28.732 1.00 26.23 138 SER B CA 1
ATOM 3265 C C . SER B 1 138 ? 50.727 99.420 28.559 1.00 26.28 138 SER B C 1
ATOM 3266 O O . SER B 1 138 ? 50.741 98.911 27.436 1.00 25.80 138 SER B O 1
ATOM 3269 N N . PRO B 1 139 ? 51.043 98.725 29.668 1.00 26.26 139 PRO B N 1
ATOM 3270 C CA . PRO B 1 139 ? 51.314 97.280 29.592 1.00 26.46 139 PRO B CA 1
ATOM 3271 C C . PRO B 1 139 ? 50.092 96.548 29.047 1.00 25.25 139 PRO B C 1
ATOM 3272 O O . PRO B 1 139 ? 48.972 96.998 29.260 1.00 25.33 139 PRO B O 1
ATOM 3276 N N . PRO B 1 140 ? 50.291 95.424 28.342 1.00 24.83 140 PRO B N 1
ATOM 3277 C CA . PRO B 1 140 ? 49.122 94.791 27.707 1.00 23.95 140 PRO B CA 1
ATOM 3278 C C . PRO B 1 140 ? 48.002 94.383 28.675 1.00 23.87 140 PRO B C 1
ATOM 3279 O O . PRO B 1 140 ? 48.260 93.774 29.717 1.00 23.38 140 PRO B O 1
ATOM 3283 N N . ASP B 1 141 ? 46.765 94.718 28.316 1.00 23.15 141 ASP B N 1
ATOM 3284 C CA . ASP B 1 141 ? 45.578 94.292 29.060 1.00 23.64 141 ASP B CA 1
ATOM 3285 C C . ASP B 1 141 ? 45.210 92.881 28.588 1.00 22.99 141 ASP B C 1
ATOM 3286 O O . ASP B 1 141 ? 44.477 92.706 27.614 1.00 22.90 141 ASP B O 1
ATOM 3291 N N . ASN B 1 142 ? 45.735 91.871 29.263 1.00 22.14 142 ASN B N 1
ATOM 3292 C CA . ASN B 1 142 ? 45.527 90.506 28.794 1.00 21.91 142 ASN B CA 1
ATOM 3293 C C . ASN B 1 142 ? 44.124 89.942 29.060 1.00 21.51 142 ASN B C 1
ATOM 3294 O O . ASN B 1 142 ? 43.870 88.768 28.783 1.00 21.92 142 ASN B O 1
ATOM 3299 N N . THR B 1 143 ? 43.208 90.766 29.567 1.00 20.15 143 THR B N 1
ATOM 3300 C CA . THR B 1 143 ? 41.829 90.334 29.687 1.00 20.00 143 THR B CA 1
ATOM 3301 C C . THR B 1 143 ? 41.191 90.232 28.297 1.00 19.39 143 THR B C 1
ATOM 3302 O O . THR B 1 143 ? 40.094 89.691 28.161 1.00 19.23 143 THR B O 1
ATOM 3306 N N . ILE B 1 144 ? 41.874 90.737 27.271 1.00 17.65 144 ILE B N 1
ATOM 3307 C CA . ILE B 1 144 ? 41.313 90.645 25.912 1.00 17.86 144 ILE B CA 1
ATOM 3308 C C . ILE B 1 144 ? 42.118 89.735 24.974 1.00 17.35 144 ILE B C 1
ATOM 3309 O O . ILE B 1 144 ? 41.837 89.667 23.762 1.00 16.91 144 ILE B O 1
ATOM 3314 N N . ARG B 1 145 ? 43.116 89.061 25.537 1.00 16.97 145 ARG B N 1
ATOM 3315 C CA . ARG B 1 145 ? 43.958 88.112 24.792 1.00 17.08 145 ARG B CA 1
ATOM 3316 C C . ARG B 1 145 ? 43.914 86.741 25.438 1.00 17.34 145 ARG B C 1
ATOM 3317 O O . ARG B 1 145 ? 43.885 86.631 26.671 1.00 17.98 145 ARG B O 1
ATOM 3325 N N . ALA B 1 146 ? 43.918 85.686 24.625 1.00 16.73 146 ALA B N 1
ATOM 3326 C CA . ALA B 1 146 ? 43.987 84.342 25.183 1.00 17.26 146 ALA B CA 1
ATOM 3327 C C . ALA B 1 146 ? 45.208 83.657 24.645 1.00 17.91 146 ALA B C 1
ATOM 3328 O O . ALA B 1 146 ? 45.496 83.764 23.436 1.00 16.96 146 ALA B O 1
ATOM 3330 N N . PHE B 1 147 ? 45.880 82.916 25.538 1.00 17.98 147 PHE B N 1
ATOM 3331 C CA . PHE B 1 147 ? 47.048 82.108 25.203 1.00 17.84 147 PHE B CA 1
ATOM 3332 C C . PHE B 1 147 ? 46.719 80.617 25.218 1.00 17.85 147 PHE B C 1
ATOM 3333 O O . PHE B 1 147 ? 45.755 80.214 25.838 1.00 17.77 147 PHE B O 1
ATOM 3341 N N . ARG B 1 148 ? 47.562 79.804 24.577 1.00 18.42 148 ARG B N 1
ATOM 3342 C CA . ARG B 1 148 ? 47.292 78.368 24.405 1.00 18.43 148 ARG B CA 1
ATOM 3343 C C . ARG B 1 148 ? 46.875 77.620 25.695 1.00 18.89 148 ARG B C 1
ATOM 3344 O O . ARG B 1 148 ? 45.949 76.820 25.677 1.00 19.22 148 ARG B O 1
ATOM 3352 N N . ASP B 1 149 ? 47.539 77.854 26.824 1.00 18.88 149 ASP B N 1
ATOM 3353 C CA . ASP B 1 149 ? 47.179 77.076 28.012 1.00 18.97 149 ASP B CA 1
ATOM 3354 C C . ASP B 1 149 ? 45.772 77.442 28.499 1.00 18.66 149 ASP B C 1
ATOM 3355 O O . ASP B 1 149 ? 45.018 76.575 28.925 1.00 18.38 149 ASP B O 1
ATOM 3360 N N . GLU B 1 150 ? 45.398 78.714 28.422 1.00 17.79 150 GLU B N 1
ATOM 3361 C CA . GLU B 1 150 ? 44.054 79.057 28.893 1.00 18.17 150 GLU B CA 1
ATOM 3362 C C . GLU B 1 150 ? 42.952 78.578 27.938 1.00 17.98 150 GLU B C 1
ATOM 3363 O O . GLU B 1 150 ? 41.825 78.286 28.360 1.00 17.93 150 GLU B O 1
ATOM 3369 N N . VAL B 1 151 ? 43.277 78.498 26.647 1.00 16.89 151 VAL B N 1
ATOM 3370 C CA . VAL B 1 151 ? 42.341 77.979 25.670 1.00 17.28 151 VAL B CA 1
ATOM 3371 C C . VAL B 1 151 ? 42.064 76.498 25.954 1.00 18.30 151 VAL B C 1
ATOM 3372 O O . VAL B 1 151 ? 40.914 76.045 25.952 1.00 19.05 151 VAL B O 1
ATOM 3376 N N . LEU B 1 152 ? 43.112 75.729 26.222 1.00 18.32 152 LEU B N 1
ATOM 3377 C CA . LEU B 1 152 ? 42.884 74.335 26.562 1.00 18.88 152 LEU B CA 1
ATOM 3378 C C . LEU B 1 152 ? 42.045 74.251 27.838 1.00 19.56 152 LEU B C 1
ATOM 3379 O O . LEU B 1 152 ? 41.125 73.438 27.919 1.00 20.15 152 LEU B O 1
ATOM 3384 N N . ALA B 1 153 ? 42.339 75.099 28.823 1.00 19.28 153 ALA B N 1
ATOM 3385 C CA . ALA B 1 153 ? 41.545 75.111 30.068 1.00 19.93 153 ALA B CA 1
ATOM 3386 C C . ALA B 1 153 ? 40.083 75.576 29.898 1.00 20.24 153 ALA B C 1
ATOM 3387 O O . ALA B 1 153 ? 39.221 75.310 30.753 1.00 20.81 153 ALA B O 1
ATOM 3389 N N . ALA B 1 154 ? 39.796 76.244 28.784 1.00 19.88 154 ALA B N 1
ATOM 3390 C CA . ALA B 1 154 ? 38.482 76.832 28.522 1.00 19.16 154 ALA B CA 1
ATOM 3391 C C . ALA B 1 154 ? 37.473 75.848 27.906 1.00 19.10 154 ALA B C 1
ATOM 3392 O O . ALA B 1 154 ? 36.289 76.158 27.792 1.00 18.86 154 ALA B O 1
ATOM 3394 N N . ILE B 1 155 ? 37.945 74.685 27.461 1.00 19.12 155 ILE B N 1
ATOM 3395 C CA . ILE B 1 155 ? 37.064 73.726 26.837 1.00 19.75 155 ILE B CA 1
ATOM 3396 C C . ILE B 1 155 ? 35.949 73.359 27.837 1.00 20.20 155 ILE B C 1
ATOM 3397 O O . ILE B 1 155 ? 36.226 73.036 28.981 1.00 20.20 155 ILE B O 1
ATOM 3402 N N . ASN B 1 156 ? 34.694 73.439 27.408 1.00 20.85 156 ASN B N 1
ATOM 3403 C CA . ASN B 1 156 ? 33.559 73.191 28.304 1.00 21.28 156 ASN B CA 1
ATOM 3404 C C . ASN B 1 156 ? 33.367 74.213 29.410 1.00 21.41 156 ASN B C 1
ATOM 3405 O O . ASN B 1 156 ? 32.509 74.031 30.273 1.00 21.45 156 ASN B O 1
ATOM 3410 N N . VAL B 1 157 ? 34.119 75.308 29.352 1.00 19.37 157 VAL B N 1
ATOM 3411 C CA . VAL B 1 157 ? 33.982 76.364 30.339 1.00 19.77 157 VAL B CA 1
ATOM 3412 C C . VAL B 1 157 ? 33.534 77.680 29.717 1.00 19.32 157 VAL B C 1
ATOM 3413 O O . VAL B 1 157 ? 32.642 78.368 30.240 1.00 19.34 157 VAL B O 1
ATOM 3417 N N . LYS B 1 158 ? 34.132 78.010 28.575 1.00 18.94 158 LYS B N 1
ATOM 3418 C CA . LYS B 1 158 ? 33.858 79.264 27.884 1.00 18.65 158 LYS B CA 1
ATOM 3419 C C . LYS B 1 158 ? 33.287 78.971 26.510 1.00 18.37 158 LYS B C 1
ATOM 3420 O O . LYS B 1 158 ? 33.469 77.877 26.005 1.00 18.33 158 LYS B O 1
ATOM 3426 N N . ASN B 1 159 ? 32.607 79.954 25.921 1.00 17.50 159 ASN B N 1
ATOM 3427 C CA . ASN B 1 159 ? 32.265 79.918 24.510 1.00 18.15 159 ASN B CA 1
ATOM 3428 C C . ASN B 1 159 ? 33.541 79.991 23.667 1.00 17.91 159 ASN B C 1
ATOM 3429 O O . ASN B 1 159 ? 34.438 80.806 23.936 1.00 17.05 159 ASN B O 1
ATOM 3434 N N . LEU B 1 160 ? 33.619 79.149 22.639 1.00 17.30 160 LEU B N 1
ATOM 3435 C CA . LEU B 1 160 ? 34.742 79.175 21.718 1.00 16.72 160 LEU B CA 1
ATOM 3436 C C . LEU B 1 160 ? 34.186 79.405 20.307 1.00 17.21 160 LEU B C 1
ATOM 3437 O O . LEU B 1 160 ? 33.487 78.541 19.737 1.00 16.35 160 LEU B O 1
ATOM 3442 N N . ILE B 1 161 ? 34.443 80.594 19.768 1.00 16.82 161 ILE B N 1
ATOM 3443 C CA . ILE B 1 161 ? 33.842 80.969 18.485 1.00 16.80 161 ILE B CA 1
ATOM 3444 C C . ILE B 1 161 ? 34.882 80.810 17.392 1.00 16.33 161 ILE B C 1
ATOM 3445 O O . ILE B 1 161 ? 35.869 81.548 17.347 1.00 16.31 161 ILE B O 1
ATOM 3450 N N . ASP B 1 162 ? 34.654 79.845 16.512 1.00 16.55 162 ASP B N 1
ATOM 3451 C CA . ASP B 1 162 ? 35.572 79.535 15.417 1.00 16.62 162 ASP B CA 1
ATOM 3452 C C . ASP B 1 162 ? 35.015 80.274 14.194 1.00 16.16 162 ASP B C 1
ATOM 3453 O O . ASP B 1 162 ? 33.893 80.006 13.761 1.00 16.07 162 ASP B O 1
ATOM 3458 N N . VAL B 1 163 ? 35.769 81.244 13.674 1.00 16.38 163 VAL B N 1
ATOM 3459 C CA . VAL B 1 163 ? 35.238 82.107 12.613 1.00 16.19 163 VAL B CA 1
ATOM 3460 C C . VAL B 1 163 ? 35.780 81.720 11.223 1.00 16.99 163 VAL B C 1
ATOM 3461 O O . VAL B 1 163 ? 35.573 82.451 10.242 1.00 16.16 163 VAL B O 1
ATOM 3465 N N . ARG B 1 164 ? 36.410 80.550 11.135 1.00 17.54 164 ARG B N 1
ATOM 3466 C CA . ARG B 1 164 ? 36.914 80.043 9.848 1.00 18.70 164 ARG B CA 1
ATOM 3467 C C . ARG B 1 164 ? 35.775 79.472 8.994 1.00 19.06 164 ARG B C 1
ATOM 3468 O O . ARG B 1 164 ? 34.625 79.496 9.387 1.00 18.38 164 ARG B O 1
ATOM 3476 N N . SER B 1 165 ? 36.105 78.959 7.808 1.00 20.36 165 SER B N 1
ATOM 3477 C CA . SER B 1 165 ? 35.087 78.396 6.921 1.00 20.58 165 SER B CA 1
ATOM 3478 C C . SER B 1 165 ? 34.490 77.152 7.517 1.00 20.68 165 SER B C 1
ATOM 3479 O O . SER B 1 165 ? 35.140 76.470 8.322 1.00 20.57 165 SER B O 1
ATOM 3482 N N . PRO B 1 166 ? 33.256 76.829 7.107 1.00 20.99 166 PRO B N 1
ATOM 3483 C CA . PRO B 1 166 ? 32.623 75.596 7.546 1.00 21.35 166 PRO B CA 1
ATOM 3484 C C . PRO B 1 166 ? 33.475 74.354 7.244 1.00 21.50 166 PRO B C 1
ATOM 3485 O O . PRO B 1 166 ? 33.524 73.440 8.069 1.00 21.50 166 PRO B O 1
ATOM 3489 N N . ASP B 1 167 ? 34.160 74.311 6.100 1.00 21.61 167 ASP B N 1
ATOM 3490 C CA . ASP B 1 167 ? 34.987 73.124 5.784 1.00 22.03 167 ASP B CA 1
ATOM 3491 C C . ASP B 1 167 ? 36.254 73.013 6.619 1.00 21.55 167 ASP B C 1
ATOM 3492 O O . ASP B 1 167 ? 36.748 71.906 6.872 1.00 22.63 167 ASP B O 1
ATOM 3497 N N . GLU B 1 168 ? 36.795 74.155 7.037 1.00 20.96 168 GLU B N 1
ATOM 3498 C CA . GLU B 1 168 ? 37.901 74.146 7.957 1.00 20.65 168 GLU B CA 1
ATOM 3499 C C . GLU B 1 168 ? 37.402 73.661 9.302 1.00 20.50 168 GLU B C 1
ATOM 3500 O O . GLU B 1 168 ? 38.023 72.790 9.934 1.00 21.29 168 GLU B O 1
ATOM 3506 N N . PHE B 1 169 ? 36.288 74.237 9.749 1.00 19.54 169 PHE B N 1
ATOM 3507 C CA . PHE B 1 169 ? 35.708 73.899 11.060 1.00 19.37 169 PHE B CA 1
ATOM 3508 C C . PHE B 1 169 ? 35.418 72.400 11.215 1.00 19.81 169 PHE B C 1
ATOM 3509 O O . PHE B 1 169 ? 35.704 71.784 12.254 1.00 20.45 169 PHE B O 1
ATOM 3517 N N . SER B 1 170 ? 34.806 71.803 10.205 1.00 19.88 170 SER B N 1
ATOM 3518 C CA . SER B 1 170 ? 34.450 70.372 10.303 1.00 21.03 170 SER B CA 1
ATOM 3519 C C . SER B 1 170 ? 35.644 69.428 10.165 1.00 21.91 170 SER B C 1
ATOM 3520 O O . SER B 1 170 ? 35.557 68.242 10.496 1.00 22.10 170 SER B O 1
ATOM 3523 N N . GLY B 1 171 ? 36.763 69.945 9.684 1.00 22.27 171 GLY B N 1
ATOM 3524 C CA . GLY B 1 171 ? 37.956 69.112 9.503 1.00 23.64 171 GLY B CA 1
ATOM 3525 C C . GLY B 1 171 ? 38.066 68.561 8.094 1.00 25.02 171 GLY B C 1
ATOM 3526 O O . GLY B 1 171 ? 38.995 67.805 7.785 1.00 24.32 171 GLY B O 1
ATOM 3527 N N . LYS B 1 172 ? 37.124 68.943 7.232 1.00 26.03 172 LYS B N 1
ATOM 3528 C CA . LYS B 1 172 ? 37.148 68.491 5.838 1.00 27.70 172 LYS B CA 1
ATOM 3529 C C . LYS B 1 172 ? 38.370 69.034 5.098 1.00 27.96 172 LYS B C 1
ATOM 3530 O O . LYS B 1 172 ? 38.948 68.357 4.253 1.00 28.30 172 LYS B O 1
ATOM 3536 N N . ILE B 1 173 ? 38.769 70.259 5.411 1.00 28.38 173 ILE B N 1
ATOM 3537 C CA . ILE B 1 173 ? 39.971 70.831 4.817 1.00 29.49 173 ILE B CA 1
ATOM 3538 C C . ILE B 1 173 ? 40.896 71.327 5.922 1.00 30.06 173 ILE B C 1
ATOM 3539 O O . ILE B 1 173 ? 40.440 71.908 6.892 1.00 29.94 173 ILE B O 1
ATOM 3544 N N . LEU B 1 174 ? 42.196 71.113 5.769 1.00 30.88 174 LEU B N 1
ATOM 3545 C CA . LEU B 1 174 ? 43.141 71.513 6.808 1.00 32.05 174 LEU B CA 1
ATOM 3546 C C . LEU B 1 174 ? 43.258 73.035 6.919 1.00 32.87 174 LEU B C 1
ATOM 3547 O O . LEU B 1 174 ? 43.050 73.615 7.990 1.00 32.32 174 LEU B O 1
ATOM 3552 N N . ALA B 1 175 ? 43.607 73.660 5.800 1.00 34.02 175 ALA B N 1
ATOM 3553 C CA . ALA B 1 175 ? 43.720 75.109 5.700 1.00 35.71 175 ALA B CA 1
ATOM 3554 C C . ALA B 1 175 ? 43.823 75.402 4.217 1.00 37.24 175 ALA B C 1
ATOM 3555 O O . ALA B 1 175 ? 43.867 74.464 3.416 1.00 37.17 175 ALA B O 1
ATOM 3557 N N . PRO B 1 176 ? 43.855 76.693 3.836 1.00 38.62 176 PRO B N 1
ATOM 3558 C CA . PRO B 1 176 ? 43.965 77.045 2.416 1.00 39.90 176 PRO B CA 1
ATOM 3559 C C . PRO B 1 176 ? 45.305 76.665 1.788 1.00 41.34 176 PRO B C 1
ATOM 3560 O O . PRO B 1 176 ? 46.335 76.629 2.468 1.00 41.67 176 PRO B O 1
ATOM 3564 N N . ALA B 1 177 ? 45.267 76.374 0.489 1.00 42.89 177 ALA B N 1
ATOM 3565 C CA . ALA B 1 177 ? 46.466 76.118 -0.293 1.00 44.43 177 ALA B CA 1
ATOM 3566 C C . ALA B 1 177 ? 47.241 77.412 -0.553 1.00 45.20 177 ALA B C 1
ATOM 3567 O O . ALA B 1 177 ? 46.651 78.500 -0.627 1.00 45.77 177 ALA B O 1
ATOM 3569 N N . HIS B 1 178 ? 48.558 77.292 -0.700 1.00 45.87 178 HIS B N 1
ATOM 3570 C CA . HIS B 1 178 ? 49.384 78.435 -1.073 1.00 46.58 178 HIS B CA 1
ATOM 3571 C C . HIS B 1 178 ? 49.457 79.455 0.064 1.00 47.05 178 HIS B C 1
ATOM 3572 O O . HIS B 1 178 ? 49.742 80.639 -0.149 1.00 47.12 178 HIS B O 1
ATOM 3574 N N . LEU B 1 179 ? 49.194 78.980 1.277 1.00 47.34 179 LEU B N 1
ATOM 3575 C CA . LEU B 1 179 ? 49.268 79.812 2.467 1.00 47.62 179 LEU B CA 1
ATOM 3576 C C . LEU B 1 179 ? 50.193 79.072 3.429 1.00 47.69 179 LEU B C 1
ATOM 3577 O O . LEU B 1 179 ? 49.746 78.545 4.447 1.00 47.85 179 LEU B O 1
ATOM 3582 N N . PRO B 1 180 ? 51.494 79.015 3.081 1.00 47.72 180 PRO B N 1
ATOM 3583 C CA . PRO B 1 180 ? 52.516 78.201 3.740 1.00 47.17 180 PRO B CA 1
ATOM 3584 C C . PRO B 1 180 ? 52.675 78.534 5.215 1.00 46.65 180 PRO B C 1
ATOM 3585 O O . PRO B 1 180 ? 53.116 77.685 6.003 1.00 46.68 180 PRO B O 1
ATOM 3589 N N . GLN B 1 181 ? 52.324 79.760 5.594 1.00 45.29 181 GLN B N 1
ATOM 3590 C CA . GLN B 1 181 ? 52.474 80.157 6.987 1.00 43.91 181 GLN B CA 1
ATOM 3591 C C . GLN B 1 181 ? 51.161 80.164 7.764 1.00 42.08 181 GLN B C 1
ATOM 3592 O O . GLN B 1 181 ? 51.073 80.797 8.815 1.00 42.05 181 GLN B O 1
ATOM 3598 N N . GLU B 1 182 ? 50.148 79.475 7.247 1.00 39.69 182 GLU B N 1
ATOM 3599 C CA . GLU B 1 182 ? 48.859 79.374 7.943 1.00 37.47 182 GLU B CA 1
ATOM 3600 C C . GLU B 1 182 ? 48.382 77.915 8.005 1.00 35.93 182 GLU B C 1
ATOM 3601 O O . GLU B 1 182 ? 47.188 77.632 8.060 1.00 35.24 182 GLU B O 1
ATOM 3607 N N . GLN B 1 183 ? 49.344 76.996 8.008 1.00 34.04 183 GLN B N 1
ATOM 3608 C CA . GLN B 1 183 ? 49.055 75.570 8.053 1.00 32.67 183 GLN B CA 1
ATOM 3609 C C . GLN B 1 183 ? 49.080 75.076 9.499 1.00 31.22 183 GLN B C 1
ATOM 3610 O O . GLN B 1 183 ? 49.485 75.803 10.396 1.00 29.95 183 GLN B O 1
ATOM 3616 N N . SER B 1 184 ? 48.654 73.838 9.713 1.00 29.79 184 SER B N 1
ATOM 3617 C CA . SER B 1 184 ? 48.823 73.193 11.012 1.00 29.53 184 SER B CA 1
ATOM 3618 C C . SER B 1 184 ? 48.965 71.699 10.785 1.00 28.57 184 SER B C 1
ATOM 3619 O O . SER B 1 184 ? 48.980 71.243 9.644 1.00 27.42 184 SER B O 1
ATOM 3622 N N . GLN B 1 185 ? 49.057 70.939 11.871 1.00 28.31 185 GLN B N 1
ATOM 3623 C CA . GLN B 1 185 ? 49.317 69.493 11.791 1.00 27.80 185 GLN B CA 1
ATOM 3624 C C . GLN B 1 185 ? 48.055 68.624 11.749 1.00 27.20 185 GLN B C 1
ATOM 3625 O O . GLN B 1 185 ? 48.115 67.441 11.366 1.00 28.02 185 GLN B O 1
ATOM 3631 N N . ARG B 1 186 ? 46.923 69.193 12.154 1.00 25.10 186 ARG B N 1
ATOM 3632 C CA . ARG B 1 186 ? 45.648 68.467 12.165 1.00 23.68 186 ARG B CA 1
ATOM 3633 C C . ARG B 1 186 ? 44.476 69.387 11.816 1.00 23.06 186 ARG B C 1
ATOM 3634 O O . ARG B 1 186 ? 44.472 70.543 12.208 1.00 22.36 186 ARG B O 1
ATOM 3642 N N . PRO B 1 187 ? 43.473 68.873 11.075 1.00 22.28 187 PRO B N 1
ATOM 3643 C CA . PRO B 1 187 ? 42.268 69.641 10.789 1.00 21.77 187 PRO B CA 1
ATOM 3644 C C . PRO B 1 187 ? 41.241 69.423 11.914 1.00 21.16 187 PRO B C 1
ATOM 3645 O O . PRO B 1 187 ? 41.391 68.485 12.721 1.00 20.84 187 PRO B O 1
ATOM 3649 N N . GLY B 1 188 ? 40.205 70.257 11.964 1.00 19.81 188 GLY B N 1
ATOM 3650 C CA . GLY B 1 188 ? 39.154 70.092 12.970 1.00 18.97 188 GLY B CA 1
ATOM 3651 C C . GLY B 1 188 ? 38.959 71.388 13.725 1.00 18.27 188 GLY B C 1
ATOM 3652 O O . GLY B 1 188 ? 39.399 72.447 13.258 1.00 18.23 188 GLY B O 1
ATOM 3653 N N . HIS B 1 189 ? 38.314 71.317 14.887 1.00 17.42 189 HIS B N 1
ATOM 3654 C CA . HIS B 1 189 ? 38.097 72.502 15.704 1.00 17.54 189 HIS B CA 1
ATOM 3655 C C . HIS B 1 189 ? 38.341 72.190 17.179 1.00 17.38 189 HIS B C 1
ATOM 3656 O O . HIS B 1 189 ? 38.541 71.032 17.560 1.00 18.52 189 HIS B O 1
ATOM 3663 N N . ILE B 1 190 ? 38.327 73.221 18.001 1.00 16.85 190 ILE B N 1
ATOM 3664 C CA . ILE B 1 190 ? 38.529 73.024 19.426 1.00 16.79 190 ILE B CA 1
ATOM 3665 C C . ILE B 1 190 ? 37.219 72.447 19.962 1.00 17.52 190 ILE B C 1
ATOM 3666 O O . ILE B 1 190 ? 36.151 72.948 19.667 1.00 17.39 190 ILE B O 1
ATOM 3671 N N . PRO B 1 191 ? 37.297 71.363 20.742 1.00 18.58 191 PRO B N 1
ATOM 3672 C CA . PRO B 1 191 ? 36.044 70.717 21.156 1.00 18.17 191 PRO B CA 1
ATOM 3673 C C . PRO B 1 191 ? 35.025 71.667 21.773 1.00 18.49 191 PRO B C 1
ATOM 3674 O O . PRO B 1 191 ? 35.356 72.463 22.665 1.00 18.03 191 PRO B O 1
ATOM 3678 N N . GLY B 1 192 ? 33.780 71.569 21.303 1.00 18.54 192 GLY B N 1
ATOM 3679 C CA . GLY B 1 192 ? 32.686 72.369 21.839 1.00 18.40 192 GLY B CA 1
ATOM 3680 C C . GLY B 1 192 ? 32.545 73.723 21.164 1.00 18.24 192 GLY B C 1
ATOM 3681 O O . GLY B 1 192 ? 31.547 74.444 21.377 1.00 17.44 192 GLY B O 1
ATOM 3682 N N . ALA B 1 193 ? 33.525 74.072 20.327 1.00 17.70 193 ALA B N 1
ATOM 3683 C CA . ALA B 1 193 ? 33.492 75.362 19.630 1.00 17.42 193 ALA B CA 1
ATOM 3684 C C . ALA B 1 193 ? 32.273 75.450 18.711 1.00 17.98 193 ALA B C 1
ATOM 3685 O O . ALA B 1 193 ? 31.762 74.423 18.229 1.00 18.32 193 ALA B O 1
ATOM 3687 N N . ILE B 1 194 ? 31.790 76.668 18.481 1.00 17.97 194 ILE B N 1
ATOM 3688 C CA . ILE B 1 194 ? 30.710 76.875 17.515 1.00 18.03 194 ILE B CA 1
ATOM 3689 C C . ILE B 1 194 ? 31.269 77.672 16.338 1.00 18.00 194 ILE B C 1
ATOM 3690 O O . ILE B 1 194 ? 32.161 78.506 16.510 1.00 17.85 194 ILE B O 1
ATOM 3695 N N . ASN B 1 195 ? 30.770 77.388 15.135 1.00 17.83 195 ASN B N 1
ATOM 3696 C CA . ASN B 1 195 ? 31.300 78.008 13.924 1.00 17.67 195 ASN B CA 1
ATOM 3697 C C . ASN B 1 195 ? 30.423 79.201 13.513 1.00 18.21 195 ASN B C 1
ATOM 3698 O O . ASN B 1 195 ? 29.236 79.052 13.226 1.00 17.65 195 ASN B O 1
ATOM 3703 N N . VAL B 1 196 ? 30.991 80.395 13.546 1.00 18.02 196 VAL B N 1
ATOM 3704 C CA . VAL B 1 196 ? 30.320 81.562 12.978 1.00 18.13 196 VAL B CA 1
ATOM 3705 C C . VAL B 1 196 ? 31.299 82.233 12.021 1.00 18.02 196 VAL B C 1
ATOM 3706 O O . VAL B 1 196 ? 32.096 83.071 12.429 1.00 18.62 196 VAL B O 1
ATOM 3710 N N . PRO B 1 197 ? 31.280 81.835 10.739 1.00 18.94 197 PRO B N 1
ATOM 3711 C CA . PRO B 1 197 ? 32.215 82.469 9.805 1.00 19.01 197 PRO B CA 1
ATOM 3712 C C . PRO B 1 197 ? 32.106 84.009 9.909 1.00 19.89 197 PRO B C 1
ATOM 3713 O O . PRO B 1 197 ? 30.996 84.545 10.049 1.00 19.59 197 PRO B O 1
ATOM 3717 N N . TRP B 1 198 ? 33.252 84.686 9.882 1.00 20.09 198 TRP B N 1
ATOM 3718 C CA . TRP B 1 198 ? 33.355 86.106 10.203 1.00 21.28 198 TRP B CA 1
ATOM 3719 C C . TRP B 1 198 ? 32.349 86.946 9.412 1.00 21.85 198 TRP B C 1
ATOM 3720 O O . TRP B 1 198 ? 31.756 87.900 9.937 1.00 21.15 198 TRP B O 1
ATOM 3731 N N . SER B 1 199 ? 32.131 86.581 8.152 1.00 22.36 199 SER B N 1
ATOM 3732 C CA . SER B 1 199 ? 31.417 87.485 7.248 1.00 23.12 199 SER B CA 1
ATOM 3733 C C . SER B 1 199 ? 29.910 87.579 7.521 1.00 22.83 199 SER B C 1
ATOM 3734 O O . SER B 1 199 ? 29.230 88.504 7.045 1.00 22.54 199 SER B O 1
ATOM 3737 N N . ARG B 1 200 ? 29.388 86.633 8.299 1.00 22.78 200 ARG B N 1
ATOM 3738 C CA . ARG B 1 200 ? 27.997 86.677 8.717 1.00 22.69 200 ARG B CA 1
ATOM 3739 C C . ARG B 1 200 ? 27.677 87.939 9.516 1.00 22.00 200 ARG B C 1
ATOM 3740 O O . ARG B 1 200 ? 26.509 88.287 9.679 1.00 21.65 200 ARG B O 1
ATOM 3748 N N . ALA B 1 201 ? 28.706 88.621 10.018 1.00 21.22 201 ALA B N 1
ATOM 3749 C CA . ALA B 1 201 ? 28.495 89.825 10.826 1.00 21.50 201 ALA B CA 1
ATOM 3750 C C . ALA B 1 201 ? 28.578 91.116 10.010 1.00 21.28 201 ALA B C 1
ATOM 3751 O O . ALA B 1 201 ? 28.443 92.216 10.559 1.00 22.06 201 ALA B O 1
ATOM 3753 N N . ALA B 1 202 ? 28.817 91.010 8.706 1.00 20.84 202 ALA B N 1
ATOM 3754 C CA . ALA B 1 202 ? 29.002 92.211 7.903 1.00 20.44 202 ALA B CA 1
ATOM 3755 C C . ALA B 1 202 ? 28.007 92.286 6.745 1.00 20.99 202 ALA B C 1
ATOM 3756 O O . ALA B 1 202 ? 27.630 91.247 6.182 1.00 20.83 202 ALA B O 1
ATOM 3758 N N . ASN B 1 203 ? 27.632 93.510 6.370 1.00 20.77 203 ASN B N 1
ATOM 3759 C CA . ASN B 1 203 ? 26.760 93.758 5.209 1.00 21.65 203 ASN B CA 1
ATOM 3760 C C . ASN B 1 203 ? 27.508 93.692 3.901 1.00 21.25 203 ASN B C 1
ATOM 3761 O O . ASN B 1 203 ? 28.722 93.665 3.894 1.00 21.36 203 ASN B O 1
ATOM 3766 N N . GLU B 1 204 ? 26.788 93.685 2.783 1.00 21.84 204 GLU B N 1
ATOM 3767 C CA . GLU B 1 204 ? 27.457 93.681 1.482 1.00 22.85 204 GLU B CA 1
ATOM 3768 C C . GLU B 1 204 ? 28.429 94.852 1.280 1.00 22.80 204 GLU B C 1
ATOM 3769 O O . GLU B 1 204 ? 29.453 94.706 0.630 1.00 23.45 204 GLU B O 1
ATOM 3775 N N . ASP B 1 205 ? 28.103 96.020 1.816 1.00 23.36 205 ASP B N 1
ATOM 3776 C CA . ASP B 1 205 ? 28.968 97.188 1.648 1.00 24.47 205 ASP B CA 1
ATOM 3777 C C . ASP B 1 205 ? 30.099 97.240 2.671 1.00 24.65 205 ASP B C 1
ATOM 3778 O O . ASP B 1 205 ? 30.833 98.228 2.720 1.00 25.41 205 ASP B O 1
ATOM 3783 N N . GLY B 1 206 ? 30.227 96.182 3.472 1.00 24.29 206 GLY B N 1
ATOM 3784 C CA . GLY B 1 206 ? 31.318 96.052 4.441 1.00 23.57 206 GLY B CA 1
ATOM 3785 C C . GLY B 1 206 ? 31.007 96.532 5.849 1.00 22.93 206 GLY B C 1
ATOM 3786 O O . GLY B 1 206 ? 31.753 96.244 6.799 1.00 23.67 206 GLY B O 1
ATOM 3787 N N . THR B 1 207 ? 29.926 97.277 6.005 1.00 21.77 207 THR B N 1
ATOM 3788 C CA . THR B 1 207 ? 29.565 97.807 7.317 1.00 21.72 207 THR B CA 1
ATOM 3789 C C . THR B 1 207 ? 29.123 96.672 8.254 1.00 21.29 207 THR B C 1
ATOM 3790 O O . THR B 1 207 ? 28.672 95.613 7.802 1.00 20.84 207 THR B O 1
ATOM 3794 N N . PHE B 1 208 ? 29.266 96.872 9.561 1.00 20.97 208 PHE B N 1
ATOM 3795 C CA . PHE B 1 208 ? 28.727 95.912 10.539 1.00 20.39 208 PHE B CA 1
ATOM 3796 C C . PHE B 1 208 ? 27.209 95.842 10.553 1.00 21.28 208 PHE B C 1
ATOM 3797 O O . PHE B 1 208 ? 26.512 96.869 10.424 1.00 20.49 208 PHE B O 1
ATOM 3805 N N . LYS B 1 209 ? 26.681 94.637 10.743 1.00 20.96 209 LYS B N 1
ATOM 3806 C CA . LYS B 1 209 ? 25.242 94.492 10.858 1.00 21.93 209 LYS B CA 1
ATOM 3807 C C . LYS B 1 209 ? 24.723 95.178 12.120 1.00 22.77 209 LYS B C 1
ATOM 3808 O O . LYS B 1 209 ? 25.512 95.640 12.965 1.00 21.72 209 LYS B O 1
ATOM 3814 N N . SER B 1 210 ? 23.399 95.274 12.211 1.00 23.34 210 SER B N 1
ATOM 3815 C CA . SER B 1 210 ? 22.726 95.923 13.328 1.00 24.96 210 SER B CA 1
ATOM 3816 C C . SER B 1 210 ? 22.843 95.103 14.605 1.00 26.17 210 SER B C 1
ATOM 3817 O O . SER B 1 210 ? 23.068 93.886 14.561 1.00 26.42 210 SER B O 1
ATOM 3820 N N . ASP B 1 211 ? 22.674 95.754 15.751 1.00 27.48 211 ASP B N 1
ATOM 3821 C CA . ASP B 1 211 ? 22.652 95.033 17.020 1.00 28.33 211 ASP B CA 1
ATOM 3822 C C . ASP B 1 211 ? 21.628 93.896 16.997 1.00 27.88 211 ASP B C 1
ATOM 3823 O O . ASP B 1 211 ? 21.884 92.806 17.498 1.00 27.58 211 ASP B O 1
ATOM 3828 N N . GLU B 1 212 ? 20.453 94.157 16.432 1.00 27.56 212 GLU B N 1
ATOM 3829 C CA . GLU B 1 212 ? 19.423 93.124 16.355 1.00 27.19 212 GLU B CA 1
ATOM 3830 C C . GLU B 1 212 ? 19.878 91.897 15.544 1.00 26.17 212 GLU B C 1
ATOM 3831 O O . GLU B 1 212 ? 19.682 90.746 15.971 1.00 25.39 212 GLU B O 1
ATOM 3837 N N . GLU B 1 213 ? 20.448 92.156 14.369 1.00 24.67 213 GLU B N 1
ATOM 3838 C CA . GLU B 1 213 ? 20.971 91.109 13.482 1.00 23.98 213 GLU B CA 1
ATOM 3839 C C . GLU B 1 213 ? 22.102 90.305 14.123 1.00 23.49 213 GLU B C 1
ATOM 3840 O O . GLU B 1 213 ? 22.144 89.074 14.033 1.00 23.00 213 GLU B O 1
ATOM 3846 N N . LEU B 1 214 ? 23.027 91.006 14.764 1.00 22.88 214 LEU B N 1
ATOM 3847 C CA . LEU B 1 214 ? 24.182 90.360 15.404 1.00 22.73 214 LEU B CA 1
ATOM 3848 C C . LEU B 1 214 ? 23.783 89.523 16.630 1.00 22.67 214 LEU B C 1
ATOM 3849 O O . LEU B 1 214 ? 24.212 88.373 16.783 1.00 22.43 214 LEU B O 1
ATOM 3854 N N . ALA B 1 215 ? 22.947 90.080 17.504 1.00 22.66 215 ALA B N 1
ATOM 3855 C CA . ALA B 1 215 ? 22.516 89.321 18.682 1.00 21.87 215 ALA B CA 1
ATOM 3856 C C . ALA B 1 215 ? 21.864 88.012 18.260 1.00 22.31 215 ALA B C 1
ATOM 3857 O O . ALA B 1 215 ? 22.143 86.950 18.836 1.00 21.38 215 ALA B O 1
ATOM 3859 N N . LYS B 1 216 ? 21.017 88.085 17.235 1.00 21.46 216 LYS B N 1
ATOM 3860 C CA . LYS B 1 216 ? 20.325 86.896 16.752 1.00 22.06 216 LYS B CA 1
ATOM 3861 C C . LYS B 1 216 ? 21.291 85.878 16.161 1.00 21.45 216 LYS B C 1
ATOM 3862 O O . LYS B 1 216 ? 21.162 84.679 16.399 1.00 21.75 216 LYS B O 1
ATOM 3868 N N . LEU B 1 217 ? 22.237 86.364 15.372 1.00 21.11 217 LEU B N 1
ATOM 3869 C CA . LEU B 1 217 ? 23.233 85.509 14.715 1.00 21.35 217 LEU B CA 1
ATOM 3870 C C . LEU B 1 217 ? 23.934 84.629 15.739 1.00 21.09 217 LEU B C 1
ATOM 3871 O O . LEU B 1 217 ? 24.009 83.406 15.584 1.00 20.65 217 LEU B O 1
ATOM 3876 N N . TYR B 1 218 ? 24.465 85.253 16.788 1.00 20.93 218 TYR B N 1
ATOM 3877 C CA . TYR B 1 218 ? 25.258 84.509 17.763 1.00 20.47 218 TYR B CA 1
ATOM 3878 C C . TYR B 1 218 ? 24.393 83.702 18.706 1.00 20.77 218 TYR B C 1
ATOM 3879 O O . TYR B 1 218 ? 24.793 82.628 19.127 1.00 19.56 218 TYR B O 1
ATOM 3888 N N . ALA B 1 219 ? 23.208 84.209 19.042 1.00 21.06 219 ALA B N 1
ATOM 3889 C CA . ALA B 1 219 ? 22.326 83.421 19.892 1.00 22.10 219 ALA B CA 1
ATOM 3890 C C . ALA B 1 219 ? 21.914 82.133 19.170 1.00 22.04 219 ALA B C 1
ATOM 3891 O O . ALA B 1 219 ? 21.903 81.067 19.779 1.00 22.56 219 ALA B O 1
ATOM 3893 N N . ASP B 1 220 ? 21.591 82.248 17.878 1.00 22.72 220 ASP B N 1
ATOM 3894 C CA . ASP B 1 220 ? 21.115 81.115 17.075 1.00 22.74 220 ASP B CA 1
ATOM 3895 C C . ASP B 1 220 ? 22.221 80.079 16.877 1.00 22.76 220 ASP B C 1
ATOM 3896 O O . ASP B 1 220 ? 21.952 78.880 16.812 1.00 22.30 220 ASP B O 1
ATOM 3901 N N . ALA B 1 221 ? 23.464 80.543 16.791 1.00 21.72 221 ALA B N 1
ATOM 3902 C CA . ALA B 1 221 ? 24.602 79.649 16.609 1.00 21.87 221 ALA B CA 1
ATOM 3903 C C . ALA B 1 221 ? 24.985 78.968 17.924 1.00 21.93 221 ALA B C 1
ATOM 3904 O O . ALA B 1 221 ? 25.725 77.991 17.933 1.00 21.96 221 ALA B O 1
ATOM 3906 N N . GLY B 1 222 ? 24.503 79.498 19.036 1.00 21.41 222 GLY B N 1
ATOM 3907 C CA . GLY B 1 222 ? 24.692 78.817 20.309 1.00 21.84 222 GLY B CA 1
ATOM 3908 C C . GLY B 1 222 ? 25.582 79.517 21.323 1.00 21.67 222 GLY B C 1
ATOM 3909 O O . GLY B 1 222 ? 26.045 78.877 22.263 1.00 21.26 222 GLY B O 1
ATOM 3910 N N . LEU B 1 223 ? 25.821 80.818 21.144 1.00 21.12 223 LEU B N 1
ATOM 3911 C CA . LEU B 1 223 ? 26.570 81.593 22.144 1.00 20.88 223 LEU B CA 1
ATOM 3912 C C . LEU B 1 223 ? 25.810 81.578 23.477 1.00 20.65 223 LEU B C 1
ATOM 3913 O O . LEU B 1 223 ? 24.673 82.040 23.555 1.00 21.04 223 LEU B O 1
ATOM 3918 N N . ASP B 1 224 ? 26.464 81.076 24.515 1.00 19.72 224 ASP B N 1
ATOM 3919 C CA . ASP B 1 224 ? 25.856 80.845 25.820 1.00 19.98 224 ASP B CA 1
ATOM 3920 C C . ASP B 1 224 ? 26.126 82.050 26.716 1.00 20.11 224 ASP B C 1
ATOM 3921 O O . ASP B 1 224 ? 27.270 82.301 27.098 1.00 19.64 224 ASP B O 1
ATOM 3926 N N . ASN B 1 225 ? 25.082 82.789 27.063 1.00 20.05 225 ASN B N 1
ATOM 3927 C CA . ASN B 1 225 ? 25.270 84.005 27.839 1.00 21.13 225 ASN B CA 1
ATOM 3928 C C . ASN B 1 225 ? 25.611 83.791 29.310 1.00 21.56 225 ASN B C 1
ATOM 3929 O O . ASN B 1 225 ? 25.812 84.770 30.052 1.00 22.03 225 ASN B O 1
ATOM 3934 N N . SER B 1 226 ? 25.693 82.527 29.744 1.00 21.56 226 SER B N 1
ATOM 3935 C CA . SER B 1 226 ? 26.208 82.227 31.093 1.00 21.03 226 SER B CA 1
ATOM 3936 C C . SER B 1 226 ? 27.726 82.056 31.097 1.00 21.31 226 SER B C 1
ATOM 3937 O O . SER B 1 226 ? 28.329 81.836 32.168 1.00 21.75 226 SER B O 1
ATOM 3940 N N . LYS B 1 227 ? 28.331 82.129 29.912 1.00 20.25 227 LYS B N 1
ATOM 3941 C CA . LYS B 1 227 ? 29.770 81.860 29.756 1.00 20.21 227 LYS B CA 1
ATOM 3942 C C . LYS B 1 227 ? 30.510 83.049 29.169 1.00 19.61 227 LYS B C 1
ATOM 3943 O O . LYS B 1 227 ? 29.965 83.790 28.347 1.00 19.32 227 LYS B O 1
ATOM 3949 N N . GLU B 1 228 ? 31.769 83.194 29.566 1.00 18.92 228 GLU B N 1
ATOM 3950 C CA . GLU B 1 228 ? 32.693 84.134 28.908 1.00 18.80 228 GLU B CA 1
ATOM 3951 C C . GLU B 1 228 ? 33.125 83.543 27.568 1.00 18.13 228 GLU B C 1
ATOM 3952 O O . GLU B 1 228 ? 32.767 82.410 27.268 1.00 17.67 228 GLU B O 1
ATOM 3958 N N . THR B 1 229 ? 33.899 84.286 26.767 1.00 17.62 229 THR B N 1
ATOM 3959 C CA . THR B 1 229 ? 34.082 83.919 25.348 1.00 16.78 229 THR B CA 1
ATOM 3960 C C . THR B 1 229 ? 35.517 84.106 24.832 1.00 17.74 229 THR B C 1
ATOM 3961 O O . THR B 1 229 ? 36.227 85.042 25.235 1.00 16.72 229 THR B O 1
ATOM 3965 N N . ILE B 1 230 ? 35.926 83.212 23.928 1.00 17.46 230 ILE B N 1
ATOM 3966 C CA . ILE B 1 230 ? 37.182 83.354 23.198 1.00 17.52 230 ILE B CA 1
ATOM 3967 C C . ILE B 1 230 ? 36.857 83.172 21.722 1.00 17.16 230 ILE B C 1
ATOM 3968 O O . ILE B 1 230 ? 36.085 82.285 21.363 1.00 16.65 230 ILE B O 1
ATOM 3973 N N . ALA B 1 231 ? 37.404 84.034 20.872 1.00 17.11 231 ALA B N 1
ATOM 3974 C CA . ALA B 1 231 ? 37.253 83.872 19.433 1.00 16.78 231 ALA B CA 1
ATOM 3975 C C . ALA B 1 231 ? 38.598 83.487 18.816 1.00 17.12 231 ALA B C 1
ATOM 3976 O O . ALA B 1 231 ? 39.648 83.881 19.327 1.00 16.96 231 ALA B O 1
ATOM 3978 N N . TYR B 1 232 ? 38.555 82.724 17.720 1.00 16.87 232 TYR B N 1
ATOM 3979 C CA . TYR B 1 232 ? 39.777 82.278 17.029 1.00 16.39 232 TYR B CA 1
ATOM 3980 C C . TYR B 1 232 ? 39.522 82.003 15.550 1.00 16.92 232 TYR B C 1
ATOM 3981 O O . TYR B 1 232 ? 38.366 81.844 15.135 1.00 16.26 232 TYR B O 1
ATOM 3997 N N . ARG B 1 234 ? 42.621 81.320 12.008 1.00 19.63 234 ARG B N 1
ATOM 3998 C CA . ARG B 1 234 ? 43.940 80.709 11.743 1.00 20.15 234 ARG B CA 1
ATOM 3999 C C . ARG B 1 234 ? 45.107 81.426 12.410 1.00 20.64 234 ARG B C 1
ATOM 4000 O O . ARG B 1 234 ? 45.946 80.787 13.062 1.00 19.94 234 ARG B O 1
ATOM 4008 N N . ILE B 1 235 ? 45.165 82.747 12.255 1.00 21.09 235 ILE B N 1
ATOM 4009 C CA . ILE B 1 235 ? 46.210 83.559 12.880 1.00 22.08 235 ILE B CA 1
ATOM 4010 C C . ILE B 1 235 ? 45.652 84.799 13.584 1.00 23.33 235 ILE B C 1
ATOM 4011 O O . ILE B 1 235 ? 46.401 85.723 13.908 1.00 22.41 235 ILE B O 1
ATOM 4016 N N . GLY B 1 236 ? 44.340 84.832 13.793 1.00 23.92 236 GLY B N 1
ATOM 4017 C CA . GLY B 1 236 ? 43.754 85.868 14.634 1.00 24.92 236 GLY B CA 1
ATOM 4018 C C . GLY B 1 236 ? 43.146 87.034 13.878 1.00 26.10 236 GLY B C 1
ATOM 4019 O O . GLY B 1 236 ? 42.629 87.966 14.503 1.00 26.02 236 GLY B O 1
ATOM 4020 N N . GLU B 1 237 ? 43.230 86.992 12.546 1.00 26.50 237 GLU B N 1
ATOM 4021 C CA . GLU B 1 237 ? 42.843 88.111 11.689 1.00 27.19 237 GLU B CA 1
ATOM 4022 C C . GLU B 1 237 ? 41.334 88.366 11.724 1.00 26.45 237 GLU B C 1
ATOM 4023 O O . GLU B 1 237 ? 40.852 89.420 12.212 1.00 26.76 237 GLU B O 1
ATOM 4029 N N . ARG B 1 238 ? 40.583 87.399 11.217 1.00 24.82 238 ARG B N 1
ATOM 4030 C CA . ARG B 1 238 ? 39.129 87.520 11.177 1.00 23.94 238 ARG B CA 1
ATOM 4031 C C . ARG B 1 238 ? 38.507 87.401 12.555 1.00 22.51 238 ARG B C 1
ATOM 4032 O O . ARG B 1 238 ? 37.380 87.898 12.785 1.00 20.90 238 ARG B O 1
ATOM 4040 N N . SER B 1 239 ? 39.219 86.732 13.470 1.00 21.53 239 SER B N 1
ATOM 4041 C CA . SER B 1 239 ? 38.744 86.660 14.849 1.00 20.28 239 SER B CA 1
ATOM 4042 C C . SER B 1 239 ? 38.839 88.006 15.564 1.00 19.30 239 SER B C 1
ATOM 4043 O O . SER B 1 239 ? 38.097 88.238 16.506 1.00 19.92 239 SER B O 1
ATOM 4046 N N . SER B 1 240 ? 39.754 88.886 15.151 1.00 18.59 240 SER B N 1
ATOM 4047 C CA . SER B 1 240 ? 39.763 90.256 15.701 1.00 17.85 240 SER B CA 1
ATOM 4048 C C . SER B 1 240 ? 38.477 91.013 15.309 1.00 17.87 240 SER B C 1
ATOM 4049 O O . SER B 1 240 ? 37.951 91.823 16.080 1.00 18.06 240 SER B O 1
ATOM 4054 N N . HIS B 1 241 ? 37.995 90.759 14.096 1.00 17.64 241 HIS B N 1
ATOM 4055 C CA . HIS B 1 241 ? 36.783 91.380 13.574 1.00 17.99 241 HIS B CA 1
ATOM 4056 C C . HIS B 1 241 ? 35.597 90.884 14.400 1.00 17.81 241 HIS B C 1
ATOM 4057 O O . HIS B 1 241 ? 34.745 91.661 14.847 1.00 17.03 241 HIS B O 1
ATOM 4064 N N . THR B 1 242 ? 35.551 89.581 14.640 1.00 16.85 242 THR B N 1
ATOM 4065 C CA . THR B 1 242 ? 34.521 89.032 15.506 1.00 16.64 242 THR B CA 1
ATOM 4066 C C . THR B 1 242 ? 34.646 89.488 16.958 1.00 17.29 242 THR B C 1
ATOM 4067 O O . THR B 1 242 ? 33.643 89.727 17.633 1.00 17.59 242 THR B O 1
ATOM 4071 N N . TRP B 1 243 ? 35.875 89.606 17.452 1.00 17.35 243 TRP B N 1
ATOM 4072 C CA . TRP B 1 243 ? 36.075 90.098 18.807 1.00 17.21 243 TRP B CA 1
ATOM 4073 C C . TRP B 1 243 ? 35.454 91.502 18.954 1.00 17.52 243 TRP B C 1
ATOM 4074 O O . TRP B 1 243 ? 34.803 91.815 19.958 1.00 17.68 243 TRP B O 1
ATOM 4085 N N . PHE B 1 244 ? 35.643 92.330 17.938 1.00 17.50 244 PHE B N 1
ATOM 4086 C CA . PHE B 1 244 ? 35.091 93.682 17.918 1.00 18.32 244 PHE B CA 1
ATOM 4087 C C . PHE B 1 244 ? 33.567 93.609 17.980 1.00 18.35 244 PHE B C 1
ATOM 4088 O O . PHE B 1 244 ? 32.921 94.345 18.726 1.00 18.03 244 PHE B O 1
ATOM 4096 N N . VAL B 1 245 ? 32.997 92.714 17.177 1.00 18.04 245 VAL B N 1
ATOM 4097 C CA . VAL B 1 245 ? 31.556 92.549 17.146 1.00 18.11 245 VAL B CA 1
ATOM 4098 C C . VAL B 1 245 ? 31.019 92.172 18.510 1.00 18.24 245 VAL B C 1
ATOM 4099 O O . VAL B 1 245 ? 30.069 92.780 18.983 1.00 19.11 245 VAL B O 1
ATOM 4103 N N . LEU B 1 246 ? 31.645 91.192 19.160 1.00 18.36 246 LEU B N 1
ATOM 4104 C CA . LEU B 1 246 ? 31.105 90.650 20.410 1.00 18.85 246 LEU B CA 1
ATOM 4105 C C . LEU B 1 246 ? 31.309 91.572 21.605 1.00 19.31 246 LEU B C 1
ATOM 4106 O O . LEU B 1 246 ? 30.410 91.730 22.455 1.00 18.71 246 LEU B O 1
ATOM 4111 N N . ARG B 1 247 ? 32.495 92.168 21.686 1.00 19.85 247 ARG B N 1
ATOM 4112 C CA . ARG B 1 247 ? 32.849 92.980 22.859 1.00 21.19 247 ARG B CA 1
ATOM 4113 C C . ARG B 1 247 ? 32.459 94.438 22.685 1.00 21.03 247 ARG B C 1
ATOM 4114 O O . ARG B 1 247 ? 31.880 95.029 23.591 1.00 21.90 247 ARG B O 1
ATOM 4122 N N . GLU B 1 248 ? 32.793 95.024 21.540 1.00 20.45 248 GLU B N 1
ATOM 4123 C CA . GLU B 1 248 ? 32.629 96.467 21.352 1.00 20.97 248 GLU B CA 1
ATOM 4124 C C . GLU B 1 248 ? 31.203 96.814 20.896 1.00 21.33 248 GLU B C 1
ATOM 4125 O O . GLU B 1 248 ? 30.609 97.791 21.351 1.00 22.13 248 GLU B O 1
ATOM 4131 N N . LEU B 1 249 ? 30.638 96.016 20.005 1.00 20.61 249 LEU B N 1
ATOM 4132 C CA . LEU B 1 249 ? 29.295 96.329 19.534 1.00 21.13 249 LEU B CA 1
ATOM 4133 C C . LEU B 1 249 ? 28.211 95.707 20.418 1.00 21.13 249 LEU B C 1
ATOM 4134 O O . LEU B 1 249 ? 27.282 96.391 20.839 1.00 22.56 249 LEU B O 1
ATOM 4139 N N . LEU B 1 250 ? 28.336 94.418 20.703 1.00 21.96 250 LEU B N 1
ATOM 4140 C CA . LEU B 1 250 ? 27.325 93.685 21.481 1.00 21.89 250 LEU B CA 1
ATOM 4141 C C . LEU B 1 250 ? 27.494 93.815 22.998 1.00 22.46 250 LEU B C 1
ATOM 4142 O O . LEU B 1 250 ? 26.627 93.399 23.753 1.00 22.89 250 LEU B O 1
ATOM 4147 N N . GLY B 1 251 ? 28.618 94.362 23.439 1.00 22.59 251 GLY B N 1
ATOM 4148 C CA . GLY B 1 251 ? 28.799 94.707 24.855 1.00 22.87 251 GLY B CA 1
ATOM 4149 C C . GLY B 1 251 ? 29.184 93.586 25.809 1.00 22.88 251 GLY B C 1
ATOM 4150 O O . GLY B 1 251 ? 29.123 93.765 27.034 1.00 22.79 251 GLY B O 1
ATOM 4151 N N . HIS B 1 252 ? 29.577 92.427 25.286 1.00 22.05 252 HIS B N 1
ATOM 4152 C CA . HIS B 1 252 ? 30.094 91.385 26.168 1.00 22.87 252 HIS B CA 1
ATOM 4153 C C . HIS B 1 252 ? 31.396 91.854 26.858 1.00 23.37 252 HIS B C 1
ATOM 4154 O O . HIS B 1 252 ? 32.284 92.381 26.193 1.00 23.16 252 HIS B O 1
ATOM 4161 N N . GLN B 1 253 ? 31.490 91.666 28.180 1.00 23.53 253 GLN B N 1
ATOM 4162 C CA . GLN B 1 253 ? 32.603 92.192 28.976 1.00 24.38 253 GLN B CA 1
ATOM 4163 C C . GLN B 1 253 ? 33.828 91.278 29.014 1.00 23.37 253 GLN B C 1
ATOM 4164 O O . GLN B 1 253 ? 34.933 91.719 29.367 1.00 23.51 253 GLN B O 1
ATOM 4170 N N . ASN B 1 254 ? 33.622 90.000 28.725 1.00 21.43 254 ASN B N 1
ATOM 4171 C CA . ASN B 1 254 ? 34.685 89.017 28.867 1.00 20.74 254 ASN B CA 1
ATOM 4172 C C . ASN B 1 254 ? 34.896 88.268 27.555 1.00 19.66 254 ASN B C 1
ATOM 4173 O O . ASN B 1 254 ? 34.438 87.140 27.405 1.00 19.20 254 ASN B O 1
ATOM 4178 N N . VAL B 1 255 ? 35.528 88.930 26.593 1.00 18.97 255 VAL B N 1
ATOM 4179 C CA . VAL B 1 255 ? 35.800 88.323 25.294 1.00 17.71 255 VAL B CA 1
ATOM 4180 C C . VAL B 1 255 ? 37.302 88.458 25.019 1.00 17.84 255 VAL B C 1
ATOM 4181 O O . VAL B 1 255 ? 37.866 89.544 25.148 1.00 17.76 255 VAL B O 1
ATOM 4185 N N . LYS B 1 256 ? 37.943 87.352 24.652 1.00 17.38 256 LYS B N 1
ATOM 4186 C CA . LYS B 1 256 ? 39.353 87.381 24.293 1.00 17.25 256 LYS B CA 1
ATOM 4187 C C . LYS B 1 256 ? 39.531 86.963 22.841 1.00 17.86 256 LYS B C 1
ATOM 4188 O O . LYS B 1 256 ? 38.734 86.171 22.310 1.00 17.63 256 LYS B O 1
ATOM 4194 N N . ASN B 1 257 ? 40.571 87.512 22.209 1.00 17.10 257 ASN B N 1
ATOM 4195 C CA . ASN B 1 257 ? 41.053 87.039 20.909 1.00 17.32 257 ASN B CA 1
ATOM 4196 C C . ASN B 1 257 ? 42.194 86.068 21.151 1.00 17.56 257 ASN B C 1
ATOM 4197 O O . ASN B 1 257 ? 43.172 86.406 21.829 1.00 17.71 257 ASN B O 1
ATOM 4202 N N . TYR B 1 258 ? 42.077 84.864 20.603 1.00 17.41 258 TYR B N 1
ATOM 4203 C CA . TYR B 1 258 ? 43.163 83.882 20.671 1.00 17.48 258 TYR B CA 1
ATOM 4204 C C . TYR B 1 258 ? 44.018 84.060 19.422 1.00 17.26 258 TYR B C 1
ATOM 4205 O O . TYR B 1 258 ? 43.705 83.513 18.364 1.00 18.10 258 TYR B O 1
ATOM 4214 N N . ASP B 1 259 ? 45.080 84.858 19.532 1.00 17.11 259 ASP B N 1
ATOM 4215 C CA . ASP B 1 259 ? 45.879 85.191 18.351 1.00 17.96 259 ASP B CA 1
ATOM 4216 C C . ASP B 1 259 ? 46.650 83.972 17.845 1.00 18.00 259 ASP B C 1
ATOM 4217 O O . ASP B 1 259 ? 46.861 83.842 16.643 1.00 18.61 259 ASP B O 1
ATOM 4222 N N . GLY B 1 260 ? 47.072 83.080 18.741 1.00 17.60 260 GLY B N 1
ATOM 4223 C CA . GLY B 1 260 ? 47.736 81.842 18.289 1.00 17.60 260 GLY B CA 1
ATOM 4224 C C . GLY B 1 260 ? 46.855 81.121 17.269 1.00 17.59 260 GLY B C 1
ATOM 4225 O O . GLY B 1 260 ? 47.323 80.674 16.215 1.00 17.48 260 GLY B O 1
ATOM 4226 N N . SER B 1 261 ? 45.566 81.019 17.598 1.00 18.21 261 SER B N 1
ATOM 4227 C CA . SER B 1 261 ? 44.537 80.488 16.688 1.00 17.91 261 SER B CA 1
ATOM 4228 C C . SER B 1 261 ? 44.847 79.066 16.205 1.00 18.01 261 SER B C 1
ATOM 4229 O O . SER B 1 261 ? 45.575 78.341 16.874 1.00 17.73 261 SER B O 1
ATOM 4232 N N . TRP B 1 262 ? 44.309 78.659 15.054 1.00 17.86 262 TRP B N 1
ATOM 4233 C CA . TRP B 1 262 ? 44.458 77.251 14.670 1.00 17.95 262 TRP B CA 1
ATOM 4234 C C . TRP B 1 262 ? 45.880 76.890 14.231 1.00 18.54 262 TRP B C 1
ATOM 4235 O O . TRP B 1 262 ? 46.300 75.739 14.396 1.00 18.71 262 TRP B O 1
ATOM 4246 N N . THR B 1 263 ? 46.618 77.850 13.667 1.00 18.23 263 THR B N 1
ATOM 4247 C CA . THR B 1 263 ? 48.002 77.564 13.303 1.00 18.93 263 THR B CA 1
ATOM 4248 C C . THR B 1 263 ? 48.819 77.130 14.521 1.00 18.64 263 THR B C 1
ATOM 4249 O O . THR B 1 263 ? 49.722 76.311 14.384 1.00 19.17 263 THR B O 1
ATOM 4253 N N . GLU B 1 264 ? 48.514 77.670 15.701 1.00 18.35 264 GLU B N 1
ATOM 4254 C CA . GLU B 1 264 ? 49.111 77.143 16.925 1.00 17.52 264 GLU B CA 1
ATOM 4255 C C . GLU B 1 264 ? 48.395 75.878 17.416 1.00 17.63 264 GLU B C 1
ATOM 4256 O O . GLU B 1 264 ? 48.992 74.809 17.559 1.00 16.74 264 GLU B O 1
ATOM 4262 N N . TYR B 1 265 ? 47.111 76.005 17.703 1.00 17.47 265 TYR B N 1
ATOM 4263 C CA . TYR B 1 265 ? 46.384 74.912 18.347 1.00 17.19 265 TYR B CA 1
ATOM 4264 C C . TYR B 1 265 ? 46.478 73.600 17.552 1.00 17.96 265 TYR B C 1
ATOM 4265 O O . TYR B 1 265 ? 46.686 72.513 18.127 1.00 16.68 265 TYR B O 1
ATOM 4274 N N . GLY B 1 266 ? 46.336 73.700 16.231 1.00 18.27 266 GLY B N 1
ATOM 4275 C CA . GLY B 1 266 ? 46.324 72.506 15.380 1.00 18.42 266 GLY B CA 1
ATOM 4276 C C . GLY B 1 266 ? 47.707 71.914 15.162 1.00 19.40 266 GLY B C 1
ATOM 4277 O O . GLY B 1 266 ? 47.880 70.955 14.388 1.00 18.85 266 GLY B O 1
ATOM 4278 N N . SER B 1 267 ? 48.704 72.507 15.821 1.00 19.04 267 SER B N 1
ATOM 4279 C CA . SER B 1 267 ? 50.076 72.026 15.736 1.00 19.65 267 SER B CA 1
ATOM 4280 C C . SER B 1 267 ? 50.577 71.565 17.094 1.00 18.76 267 SER B C 1
ATOM 4281 O O . SER B 1 267 ? 51.661 70.987 17.175 1.00 19.08 267 SER B O 1
ATOM 4284 N N . LEU B 1 268 ? 49.791 71.810 18.151 1.00 19.10 268 LEU B N 1
ATOM 4285 C CA . LEU B 1 268 ? 50.141 71.384 19.504 1.00 18.58 268 LEU B CA 1
ATOM 4286 C C . LEU B 1 268 ? 50.096 69.868 19.601 1.00 19.22 268 LEU B C 1
ATOM 4287 O O . LEU B 1 268 ? 49.131 69.247 19.150 1.00 19.58 268 LEU B O 1
ATOM 4292 N N . VAL B 1 269 ? 51.107 69.268 20.219 1.00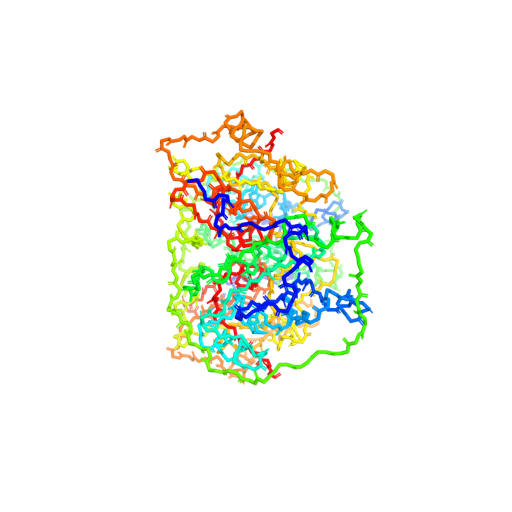 18.67 269 VAL B N 1
ATOM 4293 C CA . VAL B 1 269 ? 51.068 67.829 20.462 1.00 18.29 269 VAL B CA 1
ATOM 4294 C C . VAL B 1 269 ? 50.000 67.536 21.512 1.00 18.18 269 VAL B C 1
ATOM 4295 O O . VAL B 1 269 ? 49.969 68.184 22.552 1.00 18.36 269 VAL B O 1
ATOM 4299 N N . GLY B 1 270 ? 49.126 66.574 21.219 1.00 18.96 270 GLY B N 1
ATOM 4300 C CA . GLY B 1 270 ? 48.164 66.033 22.193 1.00 19.89 270 GLY B CA 1
ATOM 4301 C C . GLY B 1 270 ? 46.994 66.924 22.608 1.00 20.49 270 GLY B C 1
ATOM 4302 O O . GLY B 1 270 ? 46.361 66.682 23.637 1.00 21.08 270 GLY B O 1
ATOM 4303 N N . ALA B 1 271 ? 46.701 67.963 21.836 1.00 20.11 271 ALA B N 1
ATOM 4304 C CA . ALA B 1 271 ? 45.549 68.829 22.172 1.00 20.07 271 ALA B CA 1
ATOM 4305 C C . ALA B 1 271 ? 44.248 68.156 21.709 1.00 19.84 271 ALA B C 1
ATOM 4306 O O . ALA B 1 271 ? 44.230 67.542 20.648 1.00 20.23 271 ALA B O 1
ATOM 4308 N N . PRO B 1 272 ? 43.162 68.276 22.500 1.00 19.98 272 PRO B N 1
ATOM 4309 C CA . PRO B 1 272 ? 41.876 67.703 22.110 1.00 20.29 272 PRO B CA 1
ATOM 4310 C C . PRO B 1 272 ? 41.389 68.373 20.830 1.00 20.13 272 PRO B C 1
ATOM 4311 O O . PRO B 1 272 ? 41.484 69.595 20.701 1.00 20.25 272 PRO B O 1
ATOM 4315 N N . ILE B 1 273 ? 40.894 67.571 19.898 1.00 19.64 273 ILE B N 1
ATOM 4316 C CA . ILE B 1 273 ? 40.386 68.062 18.633 1.00 19.21 273 ILE B CA 1
ATOM 4317 C C . ILE B 1 273 ? 39.051 67.382 18.349 1.00 20.32 273 ILE B C 1
ATOM 4318 O O . ILE B 1 273 ? 38.865 66.199 18.645 1.00 19.46 273 ILE B O 1
ATOM 4323 N N . GLU B 1 274 ? 38.119 68.137 17.783 1.00 20.48 274 GLU B N 1
ATOM 4324 C CA . GLU B 1 274 ? 36.790 67.633 17.479 1.00 21.25 274 GLU B CA 1
ATOM 4325 C C . GLU B 1 274 ? 36.531 67.816 15.997 1.00 21.81 274 GLU B C 1
ATOM 4326 O O . GLU B 1 274 ? 36.954 68.822 15.406 1.00 21.52 274 GLU B O 1
ATOM 4332 N N . LEU B 1 275 ? 35.849 66.843 15.394 1.00 22.14 275 LEU B N 1
ATOM 4333 C CA . LEU B 1 275 ? 35.588 66.843 13.952 1.00 23.17 275 LEU B CA 1
ATOM 4334 C C . LEU B 1 275 ? 34.105 66.975 13.635 1.00 24.40 275 LEU B C 1
ATOM 4335 O O . LEU B 1 275 ? 33.253 66.670 14.465 1.00 24.43 275 LEU B O 1
ATOM 4340 N N . GLY B 1 276 ? 33.816 67.428 12.417 1.00 25.77 276 GLY B N 1
ATOM 4341 C CA . GLY B 1 276 ? 32.463 67.515 11.916 1.00 27.80 276 GLY B CA 1
ATOM 4342 C C . GLY B 1 276 ? 31.674 68.763 12.279 1.00 29.97 276 GLY B C 1
ATOM 4343 O O . GLY B 1 276 ? 32.089 69.576 13.099 1.00 29.27 276 GLY B O 1
ATOM 4344 N N . SER B 1 277 ? 30.556 68.927 11.586 1.00 31.58 277 SER B N 1
ATOM 4345 C CA . SER B 1 277 ? 29.417 69.692 12.061 1.00 33.99 277 SER B CA 1
ATOM 4346 C C . SER B 1 277 ? 28.540 70.025 10.873 1.00 34.69 277 SER B C 1
ATOM 4347 O O . SER B 1 277 ? 29.011 70.570 9.878 1.00 35.67 277 SER B O 1
#

Sequence (547 aa):
MARCDVLVSADWAESNLHAPKVVFVEVDEDTSAYDRDHIAGAIKLDWRTDLQDPVKRDFVDAQQFSKLLSERGIANEDTVILYGGNNNWFAAYAYWYFKLYGHEKVKLLDGGRKKWELDGRPLSSDPVSRPVTSYTASPPDNTIRAFRDEVLAAINVKNLIDVRSPDEFSGKILAQEQSQRPGHIPGAINVPWSRAANEDGTFKSDEELAKLYADAGLDNSKETIAYRIGERSSHTWFVLRELLGHQNVKNYDGSWTEYGSLVGAPIELGSMARCDVLVSADWAESNLHAPKVVFVEVDEDTSAYDRDHIAGAIKLDWRTDLQDPVKRDFVDAQQFSKLLSERGIANEDTVILYGGNNNWFAAYAYWYFKLYGHEKVKLLDGGRKKWELDGRPLSSDPVSRPVTSYTASPPDNTIRAFRDEVLAAINVKNLIDVRSPDEFSGKILAPAHLPQEQSQRPGHIPGAINVPWSRAANEDGTFKSDEELAKLYADAGLDNSKETIAYRIGERSSHTWFVLRELLGHQNVKNYDGSWTEYGSLVGAPIELGS

Solvent-accessible surface area: 22008 Å² total

Secondary structure (DSSP, 8-state):
--HHHHEE-HHHHHTTTT-TTEEEEEEESSSHHHHH-BSTT-EEEETTTTTB-SSSSSB--HHHHHHHHHHHT--TTSEEEEE-SGGGHHHHHHHHHHHHTT--SEEEETTHHHHHHHTT---B-----PPP----PPPP-GGGEE-HHHHHHTTTTSEEEE-S-HHHHHTS-------S--SB-TT-EE--GGGGB-TTSPBPPHHHHHHHHHHHT--TTS-EEE---HHHHHHHHIIIIIIS--S-EEEESSHHHHHTTSTT---B---/--HHHHEE-HHHHHHTTT-TTEEEEEEESSSHHHHH-BSTT-EEEETTTTTB-SSSSSB--HHHHHHHHHHHT--TTPEEEEE-SGGGHHHHHHHHHHHHTT--SEEEETTHHHHHHHTT---B-S----------PPPP-GGGEE-HHHHHHHTTTSEEEE-S-HHHHHTS--S-TT-TTS--S--SB-TT-EE--GGGGB-TTSPBPPHHHHHHHHHHHT--TTS-EEE---SHHHHHHHIIIIIIS--SSEEEESSHHHHHTTSTT---B---

B-factor: mean 25.38, std 7.84, range [14.25, 57.19]

Organism: Mycobacterium tuberculosis (strain ATCC 25618 / H37Rv) (NCBI:txid83332)

InterPro domains:
  IPR001307 Thiosulphate sulfurtransferase, conserved site [PS00683] (255-265)
  IPR001763 Rhodanese-like domain [PF00581] (9-117)
  IPR001763 Rhodanese-like domain [PF00581] (149-265)
  IPR001763 Rhodanese-like domain [PS50206] (18-125)
  IPR001763 Rhodanese-like domain [PS50206] (160-274)
  IPR001763 Rhodanese-like domain [SM00450] (8-122)
  IPR001763 Rhodanese-like domain [SM00450] (144-271)
  IPR036873 Rhodanese-like domain superfamily [G3DSA:3.40.250.10] (1-141)
  IPR036873 Rhodanese-like domain superfamily [G3DSA:3.40.250.10] (142-277)
  IPR036873 Rhodanese-like domain superfamily [SSF52821] (3-139)
  IPR036873 Rhodanese-like domain superfamily [SSF52821] (159-275)
  IPR051126 Thiosulfate sulfurtransferase domain-containing protein [PTHR43855] (1-276)

CATH classification: 3.40.250.10 (+1 more: 3.40.250.10)

GO terms:
  GO:0005886 plasma membrane (C, HDA)

Radius of gyration: 27.93 Å; Cα contacts (8 Å, |Δi|>4): 1209; chains: 2; bounding box: 65×87×36 Å

Foldseek 3Di:
DACVQAEDELVVCVVPVPPPLEAEEEEDCACPVVLVWAAPQHYYDHCPPQFPDPPDGGTDFQVSVQVSQQQQAHALRGQYEYAYPVLCQRSLVVVLVCVQQPRDRYHYHFLGPLLCVVVVHDIGNDDHGHNGHRYGTHGTPCLAADEDVVLLVCAVAAAEEEQDDQCQQQQVDQHVLGAQGGHHAHPYFYHNLCQQADPSSGGDALVSLVCSCVVSPHDPVHAYEYASAQTSRSSVQCCVCNRNNRPRYYYHRNGCNNQRHDPPRDGHHGD/DADVQAEDEPVVCVVCVPPPLEAEEEEDCACVVVLQWAAPQHYYDHCPPQFPDPPDGGGDFQVSVQVSCLQQAHALSGQYEYAYPPLCLRSLVVVLVCVQQPRRRYYYHFLGPLLCVVVVHDIGNDDHGHHGHRYGTHGGPCLAADEDVVLLVCAVAAAEEEQDDQCQAQQVDQDDPPCVQLGAQGGHHAPPYFYHHLCQQADPSSGGDDLVSLVCSCVVSPHDPVHAYEYASQQRSSSSVQCCVCVVNPRPRYYYHRNGCNNQRHDPPRDGHHHD